Protein AF-0000000077396704 (afdb_homodimer)

Sequence (658 aa):
MELLGDATMSTSHLETDAEVTALSNFRKWSKPWNVDFRISDGLLIPVSGYLIVKREKLASWKNERPEFDGVGHKAYVKKNEKMTEVPANEIIIGYQYGSKTIPFSAEAEKEMKLYSEPKDFSVICFAGAATIQEYFFTGDSTMIFVPRSGDQNSQVKLSAFIHALAESKKVAIVRRVYSDNMPPKVGFLSPVIKPSTEYLQYITLIYSEDVRKITFPSLLEEKKKLTDDQKGAIDDLIDSMDLTSSDGRELYRSVDIPNPYSKVVRQVSRHLLLHPETSVMEPMDEAKKQAMKPLEVSNDLIEKTAPSLKKVAEVFPVRAFKRIKQKKEMELLGDATMSTSHLETDAEVTALSNFRKWSKPWNVDFRISDGLLIPVSGYLIVKREKLASWKNERPEFDGVGHKAYVKKNEKMTEVPANEIIIGYQYGSKTIPFSAEAEKEMKLYSEPKDFSVICFAGAATIQEYFFTGDSTMIFVPRSGDQNSQVKLSAFIHALAESKKVAIVRRVYSDNMPPKVGFLSPVIKPSTEYLQYITLIYSEDVRKITFPSLLEEKKKLTDDQKGAIDDLIDSMDLTSSDGRELYRSVDIPNPYSKVVRQVSRHLLLHPETSVMEPMDEAKKQAMKPLEVSNDLIEKTAPSLKKVAEVFPVRAFKRIKQKKE

Structure (mmCIF, N/CA/C/O backbone):
data_AF-0000000077396704-model_v1
#
loop_
_entity.id
_entity.type
_entity.pdbx_description
1 polymer 'Ku domain-containing protein'
#
loop_
_atom_site.group_PDB
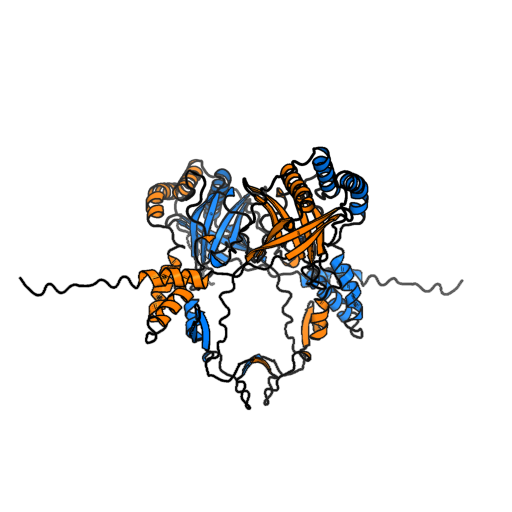_atom_site.id
_atom_site.type_symbol
_atom_site.label_atom_id
_atom_site.label_alt_id
_atom_site.label_comp_id
_atom_site.label_asym_id
_atom_site.label_entity_id
_atom_site.label_seq_id
_atom_site.pdbx_PDB_ins_code
_atom_site.Cartn_x
_atom_site.Cartn_y
_atom_site.Cartn_z
_atom_site.occupancy
_atom_site.B_iso_or_equiv
_atom_site.auth_seq_id
_atom_site.auth_comp_id
_atom_site.auth_asym_id
_atom_site.auth_atom_id
_atom_site.pdbx_PDB_model_num
ATOM 1 N N . MET A 1 1 ? -2.484 -16.547 -70.312 1 22.61 1 MET A N 1
ATOM 2 C CA . MET A 1 1 ? -1.857 -15.312 -69.812 1 22.61 1 MET A CA 1
ATOM 3 C C . MET A 1 1 ? -2.727 -14.617 -68.812 1 22.61 1 MET A C 1
ATOM 5 O O . MET A 1 1 ? -2.416 -13.508 -68.375 1 22.61 1 MET A O 1
ATOM 9 N N . GLU A 1 2 ? -3.973 -14.914 -68.562 1 20.91 2 GLU A N 1
ATOM 10 C CA . GLU A 1 2 ? -5.098 -14.125 -68.062 1 20.91 2 GLU A CA 1
ATOM 11 C C . GLU A 1 2 ? -4.867 -13.695 -66.625 1 20.91 2 GLU A C 1
ATOM 13 O O . GLU A 1 2 ? -3.855 -14.047 -66 1 20.91 2 GLU A O 1
ATOM 18 N N . LEU A 1 3 ? -5.969 -13.867 -65.625 1 21.66 3 LEU A N 1
ATOM 19 C CA . LEU A 1 3 ? -6.641 -13.102 -64.562 1 21.66 3 LEU A CA 1
ATOM 20 C C . LEU A 1 3 ? -5.875 -13.18 -63.25 1 21.66 3 LEU A C 1
ATOM 22 O O . LEU A 1 3 ? -5.953 -14.18 -62.531 1 21.66 3 LEU A O 1
ATOM 26 N N . LEU A 1 4 ? -4.609 -12.922 -63.156 1 23.72 4 LEU A N 1
ATOM 27 C CA . LEU A 1 4 ? -3.826 -12.906 -61.938 1 23.72 4 LEU A CA 1
ATOM 28 C C . LEU A 1 4 ? -4.441 -11.961 -60.906 1 23.72 4 LEU A C 1
ATOM 30 O O . LEU A 1 4 ? -4.387 -10.742 -61.062 1 23.72 4 LEU A O 1
ATOM 34 N N . GLY A 1 5 ? -5.617 -12.227 -60.375 1 23.7 5 GLY A N 1
ATOM 35 C CA . GLY A 1 5 ? -6.395 -11.391 -59.469 1 23.7 5 GLY A CA 1
ATOM 36 C C . GLY A 1 5 ? -5.59 -10.867 -58.312 1 23.7 5 GLY A C 1
ATOM 37 O O . GLY A 1 5 ? -4.805 -11.609 -57.688 1 23.7 5 GLY A O 1
ATOM 38 N N . ASP A 1 6 ? -5.332 -9.484 -58.125 1 25.06 6 ASP A N 1
ATOM 39 C CA . ASP A 1 6 ? -4.582 -8.539 -57.312 1 25.06 6 ASP A CA 1
ATOM 40 C C . ASP A 1 6 ? -4.965 -8.68 -55.844 1 25.06 6 ASP A C 1
ATOM 42 O O . ASP A 1 6 ? -6.109 -8.414 -55.469 1 25.06 6 ASP A O 1
ATOM 46 N N . ALA A 1 7 ? -4.523 -9.609 -55.062 1 25.42 7 ALA A N 1
ATOM 47 C CA . ALA A 1 7 ? -4.68 -9.82 -53.625 1 25.42 7 ALA A CA 1
ATOM 48 C C . ALA A 1 7 ? -4.262 -8.586 -52.812 1 25.42 7 ALA A C 1
ATOM 50 O O . ALA A 1 7 ? -3.068 -8.328 -52.656 1 25.42 7 ALA A O 1
ATOM 51 N N . THR A 1 8 ? -4.93 -7.352 -52.969 1 25.92 8 THR A N 1
ATOM 52 C CA . THR A 1 8 ? -4.754 -6.129 -52.188 1 25.92 8 THR A CA 1
ATOM 53 C C . THR A 1 8 ? -4.828 -6.422 -50.688 1 25.92 8 THR A C 1
ATOM 55 O O . THR A 1 8 ? -5.867 -6.855 -50.188 1 25.92 8 THR A O 1
ATOM 58 N N . MET A 1 9 ? -3.797 -6.781 -50 1 26.12 9 MET A N 1
ATOM 59 C CA . MET A 1 9 ? -3.533 -6.992 -48.562 1 26.12 9 MET A CA 1
ATOM 60 C C . MET A 1 9 ? -3.98 -5.789 -47.75 1 26.12 9 MET A C 1
ATOM 62 O O . MET A 1 9 ? -3.52 -4.668 -47.969 1 26.12 9 MET A O 1
ATOM 66 N N . SER A 1 10 ? -5.273 -5.691 -47.219 1 26.52 10 SER A N 1
ATOM 67 C CA . SER A 1 10 ? -5.914 -4.629 -46.438 1 26.52 10 SER A CA 1
ATOM 68 C C . SER A 1 10 ? -5.074 -4.242 -45.25 1 26.52 10 SER A C 1
ATOM 70 O O . SER A 1 10 ? -4.84 -5.066 -44.344 1 26.52 10 SER A O 1
ATOM 72 N N . THR A 1 11 ? -4.113 -3.32 -45.219 1 28.39 11 THR A N 1
ATOM 73 C CA . THR A 1 11 ? -3.268 -2.504 -44.344 1 28.39 11 THR A CA 1
ATOM 74 C C . THR A 1 11 ? -4.086 -1.871 -43.219 1 28.39 11 THR A C 1
ATOM 76 O O . THR A 1 11 ? -3.549 -1.14 -42.375 1 28.39 11 THR A O 1
ATOM 79 N N . SER A 1 12 ? -5.418 -1.881 -43.25 1 30.41 12 SER A N 1
ATOM 80 C CA . SER A 1 12 ? -6.227 -1.082 -42.344 1 30.41 12 SER A CA 1
ATOM 81 C C . SER A 1 12 ? -6.145 -1.619 -40.906 1 30.41 12 SER A C 1
ATOM 83 O O . SER A 1 12 ? -6.602 -0.968 -39.969 1 30.41 12 SER A O 1
ATOM 85 N N . HIS A 1 13 ? -5.688 -2.77 -40.656 1 32.22 13 HIS A N 1
ATOM 86 C CA . HIS A 1 13 ? -5.863 -3.383 -39.344 1 32.22 13 HIS A CA 1
ATOM 87 C C . HIS A 1 13 ? -4.836 -2.855 -38.344 1 32.22 13 HIS A C 1
ATOM 89 O O . HIS A 1 13 ? -5.043 -2.943 -37.125 1 32.22 13 HIS A O 1
ATOM 95 N N . LEU A 1 14 ? -3.678 -2.395 -38.781 1 32.5 14 LEU A N 1
ATOM 96 C CA . LEU A 1 14 ? -2.602 -2.004 -37.875 1 32.5 14 LEU A CA 1
ATOM 97 C C . LEU A 1 14 ? -2.891 -0.646 -37.25 1 32.5 14 LEU A C 1
ATOM 99 O O . LEU A 1 14 ? -2.508 -0.396 -36.094 1 32.5 14 LEU A O 1
ATOM 103 N N . GLU A 1 15 ? -3.461 0.338 -38 1 35.06 15 GLU A N 1
ATOM 104 C CA . GLU A 1 15 ? -3.715 1.684 -37.5 1 35.06 15 GLU A CA 1
ATOM 105 C C . GLU A 1 15 ? -4.695 1.657 -36.344 1 35.06 15 GLU A C 1
ATOM 107 O O . GLU A 1 15 ? -4.633 2.51 -35.438 1 35.06 15 GLU A O 1
ATOM 112 N N . THR A 1 16 ? -5.594 0.686 -36.281 1 35.25 16 THR A N 1
ATOM 113 C CA . THR A 1 16 ? -6.652 0.65 -35.281 1 35.25 16 THR A CA 1
ATOM 114 C C . THR A 1 16 ? -6.086 0.27 -33.906 1 35.25 16 THR A C 1
ATOM 116 O O . THR A 1 16 ? -6.598 0.705 -32.875 1 35.25 16 THR A O 1
ATOM 119 N N . ASP A 1 17 ? -5 -0.39 -33.844 1 34.19 17 ASP A N 1
ATOM 120 C CA . ASP A 1 17 ? -4.477 -0.812 -32.562 1 34.19 17 ASP A CA 1
ATOM 121 C C . ASP A 1 17 ? -3.846 0.361 -31.812 1 34.19 17 ASP A C 1
ATOM 123 O O . ASP A 1 17 ? -4 0.486 -30.594 1 34.19 17 ASP A O 1
ATOM 127 N N . ALA A 1 18 ? -3.041 1.235 -32.438 1 35.19 18 ALA A N 1
ATOM 128 C CA . ALA A 1 18 ? -2.432 2.408 -31.828 1 35.19 18 ALA A CA 1
ATOM 129 C C . ALA A 1 18 ? -3.494 3.393 -31.344 1 35.19 18 ALA A C 1
ATOM 131 O O . ALA A 1 18 ? -3.371 3.977 -30.266 1 35.19 18 ALA A O 1
ATOM 132 N N . GLU A 1 19 ? -4.402 3.758 -32.188 1 35.31 19 GLU A N 1
ATOM 133 C CA . GLU A 1 19 ? -5.48 4.66 -31.797 1 35.31 19 GLU A CA 1
ATOM 134 C C . GLU A 1 19 ? -6.266 4.098 -30.609 1 35.31 19 GLU A C 1
ATOM 136 O O . GLU A 1 19 ? -6.645 4.84 -29.703 1 35.31 19 GLU A O 1
ATOM 141 N N . VAL A 1 20 ? -6.527 2.82 -30.641 1 34.78 20 VAL A N 1
ATOM 142 C CA . VAL A 1 20 ? -7.277 2.203 -29.547 1 34.78 20 VAL A CA 1
ATOM 143 C C . VAL A 1 20 ? -6.43 2.191 -28.281 1 34.78 20 VAL A C 1
ATOM 145 O O . VAL A 1 20 ? -6.93 2.467 -27.188 1 34.78 20 VAL A O 1
ATOM 148 N N . THR A 1 21 ? -5.16 1.923 -28.359 1 37.75 21 THR A N 1
ATOM 149 C CA . THR A 1 21 ? -4.27 1.993 -27.219 1 37.75 21 THR A CA 1
ATOM 150 C C . THR A 1 21 ? -4.145 3.43 -26.703 1 37.75 21 THR A C 1
ATOM 152 O O . THR A 1 21 ? -4.145 3.672 -25.5 1 37.75 21 THR A O 1
ATOM 155 N N . ALA A 1 22 ? -4 4.402 -27.578 1 37.16 22 ALA A N 1
ATOM 156 C CA . ALA A 1 22 ? -3.957 5.82 -27.25 1 37.16 22 ALA A CA 1
ATOM 157 C C . ALA A 1 22 ? -5.258 6.27 -26.594 1 37.16 22 ALA A C 1
ATOM 159 O O . ALA A 1 22 ? -5.242 7.105 -25.688 1 37.16 22 ALA A O 1
ATOM 160 N N . LEU A 1 23 ? -6.395 5.891 -27.109 1 36.16 23 LEU A N 1
ATOM 161 C CA . LEU A 1 23 ? -7.688 6.301 -26.578 1 36.16 23 LEU A CA 1
ATOM 162 C C . LEU A 1 23 ? -7.879 5.801 -25.156 1 36.16 23 LEU A C 1
ATOM 164 O O . LEU A 1 23 ? -8.531 6.461 -24.344 1 36.16 23 LEU A O 1
ATOM 168 N N . SER A 1 24 ? -7.512 4.648 -24.844 1 37.66 24 SER A N 1
ATOM 169 C CA . SER A 1 24 ? -7.84 4.086 -23.531 1 37.66 24 SER A CA 1
ATOM 170 C C . SER A 1 24 ? -7.004 4.727 -22.438 1 37.66 24 SER A C 1
ATOM 172 O O . SER A 1 24 ? -7.469 4.871 -21.297 1 37.66 24 SER A O 1
ATOM 174 N N . ASN A 1 25 ? -5.699 5.016 -22.672 1 39.69 25 ASN A N 1
ATOM 175 C CA . ASN A 1 25 ? -4.793 5.379 -21.594 1 39.69 25 ASN A CA 1
ATOM 176 C C . ASN A 1 25 ? -4.746 6.891 -21.391 1 39.69 25 ASN A C 1
ATOM 178 O O . ASN A 1 25 ? -3.768 7.418 -20.844 1 39.69 25 ASN A O 1
ATOM 182 N N . PHE A 1 26 ? -5.387 7.625 -22.266 1 36.28 26 PHE A N 1
ATOM 183 C CA . PHE A 1 26 ? -5.215 9.039 -21.984 1 36.28 26 PHE A CA 1
ATOM 184 C C . PHE A 1 26 ? -5.715 9.375 -20.578 1 36.28 26 PHE A C 1
ATOM 186 O O . PHE A 1 26 ? -6.902 9.656 -20.391 1 36.28 26 PHE A O 1
ATOM 193 N N . ARG A 1 27 ? -5.262 8.828 -19.688 1 43.84 27 ARG A N 1
ATOM 194 C CA . ARG A 1 27 ? -5.73 9.242 -18.375 1 43.84 27 ARG A CA 1
ATOM 195 C C . ARG A 1 27 ? -5.375 10.695 -18.094 1 43.84 27 ARG A C 1
ATOM 197 O O . ARG A 1 27 ? -4.27 11.141 -18.406 1 43.84 27 ARG A O 1
ATOM 204 N N . LYS A 1 28 ? -6.383 11.633 -17.891 1 45.06 28 LYS A N 1
ATOM 205 C CA . LYS A 1 28 ? -6.484 13.008 -17.422 1 45.06 28 LYS A CA 1
ATOM 206 C C . LYS A 1 28 ? -5.441 13.297 -16.344 1 45.06 28 LYS A C 1
ATOM 208 O O . LYS A 1 28 ? -5.238 12.492 -15.438 1 45.06 28 LYS A O 1
ATOM 213 N N . TRP A 1 29 ? -4.543 14.117 -16.797 1 48.97 29 TRP A N 1
ATOM 214 C CA . TRP A 1 29 ? -3.609 14.656 -15.812 1 48.97 29 TRP A CA 1
ATOM 215 C C . TRP A 1 29 ? -4.332 15.023 -14.523 1 48.97 29 TRP A C 1
ATOM 217 O O . TRP A 1 29 ? -5.336 15.734 -14.547 1 48.97 29 TRP A O 1
ATOM 227 N N . SER A 1 30 ? -4.168 14.234 -13.523 1 62.12 30 SER A N 1
ATOM 228 C CA . SER A 1 30 ? -4.773 14.555 -12.234 1 62.12 30 SER A CA 1
ATOM 229 C C . SER A 1 30 ? -4.438 15.977 -11.805 1 62.12 30 SER A C 1
ATOM 231 O O . SER A 1 30 ? -3.338 16.469 -12.07 1 62.12 30 SER A O 1
ATOM 233 N N . LYS A 1 31 ? -5.398 16.766 -11.547 1 79 31 LYS A N 1
ATOM 234 C CA . LYS A 1 31 ? -5.254 18.078 -10.93 1 79 31 LYS A CA 1
ATOM 235 C C . LYS A 1 31 ? -4.352 18.016 -9.703 1 79 31 LYS A C 1
ATOM 237 O O . LYS A 1 31 ? -4.477 17.094 -8.883 1 79 31 LYS A O 1
ATOM 242 N N . PRO A 1 32 ? -3.342 18.844 -9.789 1 88.81 32 PRO A N 1
ATOM 243 C CA . PRO A 1 32 ? -2.445 18.844 -8.633 1 88.81 32 PRO A CA 1
ATOM 244 C C . PRO A 1 32 ? -3.15 19.234 -7.336 1 88.81 32 PRO A C 1
ATOM 246 O O . PRO A 1 32 ? -4.105 20.016 -7.363 1 88.81 32 PRO A O 1
ATOM 249 N N . TRP A 1 33 ? -2.781 18.656 -6.277 1 93.75 33 TRP A N 1
ATOM 250 C CA . TRP A 1 33 ? -3.168 19.125 -4.945 1 93.75 33 TRP A CA 1
ATOM 251 C C . TRP A 1 33 ? -2.244 20.234 -4.465 1 93.75 33 TRP A C 1
ATOM 253 O O . TRP A 1 33 ? -1.109 19.969 -4.055 1 93.75 33 TRP A O 1
ATOM 263 N N . ASN A 1 34 ? -2.719 21.391 -4.531 1 94.44 34 ASN A N 1
ATOM 264 C CA . ASN A 1 34 ? -1.934 22.547 -4.098 1 94.44 34 ASN A CA 1
ATOM 265 C C . ASN A 1 34 ? -2.125 22.812 -2.607 1 94.44 34 ASN A C 1
ATOM 267 O O . ASN A 1 34 ? -3.256 22.969 -2.139 1 94.44 34 ASN A O 1
ATOM 271 N N . VAL A 1 35 ? -0.983 22.938 -1.889 1 96.56 35 VAL A N 1
ATOM 272 C CA . VAL A 1 35 ? -1.067 23.125 -0.444 1 96.56 35 VAL A CA 1
ATOM 273 C C . VAL A 1 35 ? 0.217 23.766 0.07 1 96.56 35 VAL A C 1
ATOM 275 O O . VAL A 1 35 ? 1.266 23.672 -0.574 1 96.56 35 VAL A O 1
ATOM 278 N N . ASP A 1 36 ? 0.072 24.406 1.151 1 95.56 36 ASP A N 1
ATOM 279 C CA . ASP A 1 36 ? 1.254 24.906 1.842 1 95.56 36 ASP A CA 1
ATOM 280 C C . ASP A 1 36 ? 1.833 23.859 2.783 1 95.56 36 ASP A C 1
ATOM 282 O O . ASP A 1 36 ? 1.195 23.484 3.77 1 95.56 36 ASP A O 1
ATOM 286 N N . PHE A 1 37 ? 2.971 23.438 2.375 1 97.12 37 PHE A N 1
ATOM 287 C CA . PHE A 1 37 ? 3.682 22.469 3.201 1 97.12 37 PHE A CA 1
ATOM 288 C C . PHE A 1 37 ? 4.332 23.156 4.398 1 97.12 37 PHE A C 1
ATOM 290 O O . PHE A 1 37 ? 5.262 23.953 4.238 1 97.12 37 PHE A O 1
ATOM 297 N N . ARG A 1 38 ? 3.818 22.781 5.602 1 94.81 38 ARG A N 1
ATOM 298 C CA . ARG A 1 38 ? 4.289 23.422 6.824 1 94.81 38 ARG A CA 1
ATOM 299 C C . ARG A 1 38 ? 5.312 22.547 7.539 1 94.81 38 ARG A C 1
ATOM 301 O O . ARG A 1 38 ? 4.961 21.531 8.133 1 94.81 38 ARG A O 1
ATOM 308 N N . ILE A 1 39 ? 6.473 22.906 7.504 1 91.25 39 ILE A N 1
ATOM 309 C CA . ILE A 1 39 ? 7.516 22.188 8.227 1 91.25 39 ILE A CA 1
ATOM 310 C C . ILE A 1 39 ? 7.52 22.625 9.695 1 91.25 39 ILE A C 1
ATOM 312 O O . ILE A 1 39 ? 7.691 21.797 10.586 1 91.25 39 ILE A O 1
ATOM 316 N N . SER A 1 40 ? 7.305 23.891 9.867 1 84.25 40 SER A N 1
ATOM 317 C CA . SER A 1 40 ? 7.121 24.531 11.164 1 84.25 40 SER A CA 1
ATOM 318 C C . SER A 1 40 ? 6.316 25.828 11.039 1 84.25 40 SER A C 1
ATOM 320 O O . SER A 1 40 ? 5.996 26.25 9.93 1 84.25 40 SER A O 1
ATOM 322 N N . ASP A 1 41 ? 5.91 26.344 12.172 1 78.75 41 ASP A N 1
ATOM 323 C CA . ASP A 1 41 ? 5.125 27.578 12.156 1 78.75 41 ASP A CA 1
ATOM 324 C C . ASP 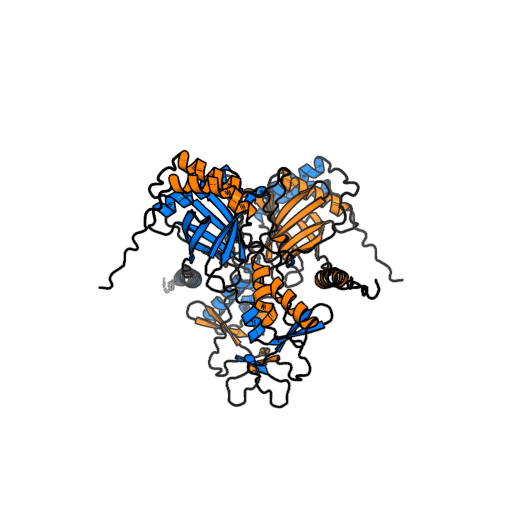A 1 41 ? 5.863 28.688 11.422 1 78.75 41 ASP A C 1
ATOM 326 O O . ASP A 1 41 ? 5.238 29.562 10.828 1 78.75 41 ASP A O 1
ATOM 330 N N . GLY A 1 42 ? 7.148 28.578 11.195 1 75.56 42 GLY A N 1
ATOM 331 C CA . GLY A 1 42 ? 7.902 29.641 10.539 1 75.56 42 GLY A CA 1
ATOM 332 C C . GLY A 1 42 ? 8.375 29.266 9.148 1 75.56 42 GLY A C 1
ATOM 333 O O . GLY A 1 42 ? 9 30.078 8.461 1 75.56 42 GLY A O 1
ATOM 334 N N . LEU A 1 43 ? 8.008 28.172 8.711 1 86.25 43 LEU A N 1
ATOM 335 C CA . LEU A 1 43 ? 8.523 27.703 7.422 1 86.25 43 LEU A CA 1
ATOM 336 C C . LEU A 1 43 ? 7.43 27 6.621 1 86.25 43 LEU A C 1
ATOM 338 O O . LEU A 1 43 ? 7.191 25.812 6.809 1 86.25 43 LEU A O 1
ATOM 342 N N . LEU A 1 44 ? 6.859 27.828 5.734 1 91.56 44 LEU A N 1
ATOM 343 C CA . LEU A 1 44 ? 5.828 27.328 4.828 1 91.56 44 LEU A CA 1
ATOM 344 C C . LEU A 1 44 ? 6.344 27.281 3.393 1 91.56 44 LEU A C 1
ATOM 346 O O . LEU A 1 44 ? 6.965 28.234 2.918 1 91.56 44 LEU A O 1
ATOM 350 N N . ILE A 1 45 ? 6.117 26.188 2.768 1 93.88 45 ILE A N 1
ATOM 351 C CA . ILE A 1 45 ? 6.547 26.016 1.384 1 93.88 45 ILE A CA 1
ATOM 352 C C . ILE A 1 45 ? 5.352 25.641 0.513 1 93.88 45 ILE A C 1
ATOM 354 O O . ILE A 1 45 ? 4.84 24.516 0.604 1 93.88 45 ILE A O 1
ATOM 358 N N . PRO A 1 46 ? 4.926 26.547 -0.307 1 94.94 46 PRO A N 1
ATOM 359 C CA . PRO A 1 46 ? 3.867 26.156 -1.242 1 94.94 46 PRO A CA 1
ATOM 360 C C . PRO A 1 46 ? 4.293 25.016 -2.172 1 94.94 46 PRO A C 1
ATOM 362 O O . PRO A 1 46 ? 5.328 25.109 -2.836 1 94.94 46 PRO A O 1
ATOM 365 N N . VAL A 1 47 ? 3.506 23.953 -2.209 1 95.38 47 VAL A N 1
ATOM 366 C CA . VAL A 1 47 ? 3.867 22.797 -3.02 1 95.38 47 VAL A CA 1
ATOM 367 C C . VAL A 1 47 ? 2.646 22.312 -3.801 1 95.38 47 VAL A C 1
ATOM 369 O O . VAL A 1 47 ? 1.513 22.672 -3.482 1 95.38 47 VAL A O 1
ATOM 372 N N . SER A 1 48 ? 2.947 21.578 -4.844 1 93.31 48 SER A N 1
ATOM 373 C CA . SER A 1 48 ? 1.949 20.859 -5.633 1 93.31 48 SER A CA 1
ATOM 374 C C . SER A 1 48 ? 2.152 19.344 -5.547 1 93.31 48 SER A C 1
ATOM 376 O O . SER A 1 48 ? 3.248 18.844 -5.812 1 93.31 48 SER A O 1
ATOM 378 N N . GLY A 1 49 ? 1.079 18.672 -5.145 1 93.5 49 GLY A N 1
ATOM 379 C CA . GLY A 1 49 ? 1.106 17.219 -5.062 1 93.5 49 GLY A CA 1
ATOM 380 C C . GLY A 1 49 ? 0.462 16.531 -6.254 1 93.5 49 GLY A C 1
ATOM 381 O O . GLY A 1 49 ? -0.589 16.969 -6.73 1 93.5 49 GLY A O 1
ATOM 382 N N . TYR A 1 50 ? 1.149 15.5 -6.727 1 89.62 50 TYR A N 1
ATOM 383 C CA . TYR A 1 50 ? 0.641 14.719 -7.848 1 89.62 50 TYR A CA 1
ATOM 384 C C . TYR A 1 50 ? 0.58 13.234 -7.504 1 89.62 50 TYR A C 1
ATOM 386 O O . TYR A 1 50 ? 1.492 12.703 -6.867 1 89.62 50 TYR A O 1
ATOM 394 N N . LEU A 1 51 ? -0.48 12.664 -7.898 1 86.88 51 LEU A N 1
ATOM 395 C CA . LEU A 1 51 ? -0.558 11.211 -7.809 1 86.88 51 LEU A CA 1
ATOM 396 C C . LEU A 1 51 ? 0.245 10.555 -8.93 1 86.88 51 LEU A C 1
ATOM 398 O O . LEU A 1 51 ? 0.056 10.875 -10.102 1 86.88 51 LEU A O 1
ATOM 402 N N . ILE A 1 52 ? 1.139 9.664 -8.523 1 83.81 52 ILE A N 1
ATOM 403 C CA . ILE A 1 52 ? 1.929 9 -9.562 1 83.81 52 ILE A CA 1
ATOM 404 C C . ILE A 1 52 ? 1.559 7.523 -9.625 1 83.81 52 ILE A C 1
ATOM 406 O O . ILE A 1 52 ? 1.829 6.852 -10.625 1 83.81 52 ILE A O 1
ATOM 410 N N . VAL A 1 53 ? 1.06 7.004 -8.562 1 84.62 53 VAL A N 1
ATOM 411 C CA . VAL A 1 53 ? 0.557 5.637 -8.516 1 84.62 53 VAL A CA 1
ATOM 412 C C . VAL A 1 53 ? -0.817 5.613 -7.852 1 84.62 53 VAL A C 1
ATOM 414 O O . VAL A 1 53 ? -1.021 6.246 -6.816 1 84.62 53 VAL A O 1
ATOM 417 N N . LYS A 1 54 ? -1.706 4.996 -8.438 1 82.25 54 LYS A N 1
ATOM 418 C CA . LYS A 1 54 ? -3.031 4.73 -7.883 1 82.25 54 LYS A CA 1
ATOM 419 C C . LYS A 1 54 ? -3.609 3.432 -8.438 1 82.25 54 LYS A C 1
ATOM 421 O O . LYS A 1 54 ? -3.715 3.268 -9.656 1 82.25 54 LYS A O 1
ATOM 426 N N . ARG A 1 55 ? -3.869 2.605 -7.539 1 79.06 55 ARG A N 1
ATOM 427 C CA . ARG A 1 55 ? -4.441 1.342 -7.996 1 79.06 55 ARG A CA 1
ATOM 428 C C . ARG A 1 55 ? -5.715 1.574 -8.797 1 79.06 55 ARG A C 1
ATOM 430 O O . ARG A 1 55 ? -6.613 2.291 -8.344 1 79.06 55 ARG A O 1
ATOM 437 N N . GLU A 1 56 ? -5.648 1.115 -9.961 1 75.62 56 GLU A N 1
ATOM 438 C CA . GLU A 1 56 ? -6.793 1.289 -10.852 1 75.62 56 GLU A CA 1
ATOM 439 C C . GLU A 1 56 ? -7.887 0.267 -10.547 1 75.62 56 GLU A C 1
ATOM 441 O O . GLU A 1 56 ? -7.602 -0.919 -10.367 1 75.62 56 GLU A O 1
ATOM 446 N N . LYS A 1 57 ? -8.961 0.924 -10.188 1 64.25 57 LYS A N 1
ATOM 447 C CA . LYS A 1 57 ? -10.125 0.042 -10.055 1 64.25 57 LYS A CA 1
ATOM 448 C C . LYS A 1 57 ? -10.695 -0.314 -11.43 1 64.25 57 LYS A C 1
ATOM 450 O O . LYS A 1 57 ? -10.633 0.49 -12.359 1 64.25 57 LYS A O 1
ATOM 455 N N . LEU A 1 58 ? -10.547 -1.52 -11.805 1 58.41 58 LEU A N 1
ATOM 456 C CA . LEU A 1 58 ? -11.117 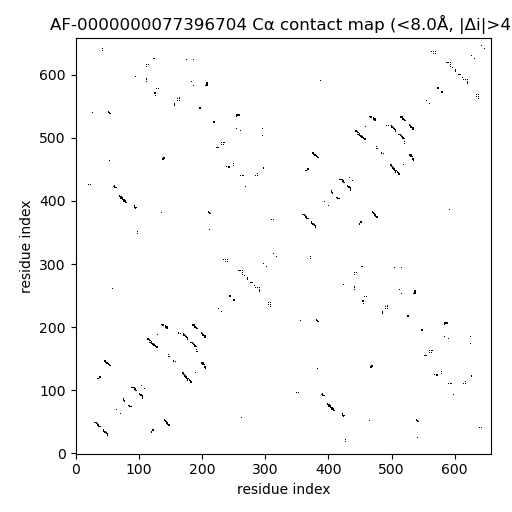-1.869 -13.102 1 58.41 58 LEU A CA 1
ATOM 457 C C . LEU A 1 58 ? -12.367 -1.051 -13.383 1 58.41 58 LEU A C 1
ATOM 459 O O . LEU A 1 58 ? -13.125 -0.733 -12.461 1 58.41 58 LEU A O 1
ATOM 463 N N . ALA A 1 59 ? -12.281 -0.16 -14.398 1 51.41 59 ALA A N 1
ATOM 464 C CA . ALA A 1 59 ? -13.367 0.717 -14.836 1 51.41 59 ALA A CA 1
ATOM 465 C C . ALA A 1 59 ? -14.727 0.166 -14.414 1 51.41 59 ALA A C 1
ATOM 467 O O . ALA A 1 59 ? -14.969 -1.04 -14.5 1 51.41 59 ALA A O 1
ATOM 468 N N . SER A 1 60 ? -15.148 0.913 -13.453 1 50.19 60 SER A N 1
ATOM 469 C CA . SER A 1 60 ? -16.531 0.652 -13.055 1 50.19 60 SER A CA 1
ATOM 470 C C . SER A 1 60 ? -17.391 0.284 -14.25 1 50.19 60 SER A C 1
ATOM 472 O O . SER A 1 60 ? -17.266 0.882 -15.32 1 50.19 60 SER A O 1
ATOM 474 N N . TRP A 1 61 ? -17.609 -0.939 -14.383 1 50.38 61 TRP A N 1
ATOM 475 C CA . TRP A 1 61 ? -18.75 -1.364 -15.18 1 50.38 61 TRP A CA 1
ATOM 476 C C . TRP A 1 61 ? -19.891 -0.352 -15.086 1 50.38 61 TRP A C 1
ATOM 478 O O . TRP A 1 61 ? -20.375 -0.047 -13.992 1 50.38 61 TRP A O 1
ATOM 488 N N . LYS A 1 62 ? -19.438 0.838 -15.719 1 45.84 62 LYS A N 1
ATOM 489 C CA . LYS A 1 62 ? -20.625 1.691 -15.68 1 45.84 62 LYS A CA 1
ATOM 490 C C . LYS A 1 62 ? -21.875 0.916 -16.078 1 45.84 62 LYS A C 1
ATOM 492 O O . LYS A 1 62 ? -21.844 0.132 -17.031 1 45.84 62 LYS A O 1
ATOM 497 N N . ASN A 1 63 ? -22.656 0.754 -15.203 1 44.41 63 ASN A N 1
ATOM 498 C CA . ASN A 1 63 ? -23.984 0.276 -15.547 1 44.41 63 ASN A CA 1
ATOM 499 C C . ASN A 1 63 ? -24.531 0.976 -16.797 1 44.41 63 ASN A C 1
ATOM 501 O O . ASN A 1 63 ? -24.922 2.143 -16.734 1 44.41 63 ASN A O 1
ATOM 505 N N . GLU A 1 64 ? -23.672 1.073 -17.781 1 41.69 64 GLU A N 1
ATOM 506 C CA . GLU A 1 64 ? -24.453 1.578 -18.922 1 41.69 64 GLU A CA 1
ATOM 507 C C . GLU A 1 64 ? -25.672 0.702 -19.188 1 41.69 64 GLU A C 1
ATOM 509 O O . GLU A 1 64 ? -25.547 -0.51 -19.359 1 41.69 64 GLU A O 1
ATOM 514 N N . ARG A 1 65 ? -26.719 1.064 -18.516 1 37.53 65 ARG A N 1
ATOM 515 C CA . ARG A 1 65 ? -28.078 0.58 -18.781 1 37.53 65 ARG A CA 1
ATOM 516 C C . ARG A 1 65 ? -28.406 0.683 -20.266 1 37.53 65 ARG A C 1
ATOM 518 O O . ARG A 1 65 ? -28.562 1.784 -20.797 1 37.53 65 ARG A O 1
ATOM 525 N N . PRO A 1 66 ? -27.828 -0.01 -21.109 1 39.41 66 PRO A N 1
ATOM 526 C CA . PRO A 1 66 ? -28.656 0.216 -22.297 1 39.41 66 PRO A CA 1
ATOM 527 C C . PRO A 1 66 ? -30.094 0.636 -21.953 1 39.41 66 PRO A C 1
ATOM 529 O O . PRO A 1 66 ? -30.5 0.552 -20.797 1 39.41 66 PRO A O 1
ATOM 532 N N . GLU A 1 67 ? -31.094 0.436 -22.938 1 37 67 GLU A N 1
ATOM 533 C CA . GLU A 1 67 ? -32.531 0.667 -22.922 1 37 67 GLU A CA 1
ATOM 534 C C . GLU A 1 67 ? -33.188 0.069 -21.672 1 37 67 GLU A C 1
ATOM 536 O O . GLU A 1 67 ? -34.406 -0.062 -21.594 1 37 67 GLU A O 1
ATOM 541 N N . PHE A 1 68 ? -32.562 -0.816 -21 1 36.72 68 PHE A N 1
ATOM 542 C CA . PHE A 1 68 ? -33.406 -1.139 -19.875 1 36.72 68 PHE A CA 1
ATOM 543 C C . PHE A 1 68 ? -33.625 0.076 -18.969 1 36.72 68 PHE A C 1
ATOM 545 O O . PHE A 1 68 ? -32.656 0.724 -18.578 1 36.72 68 PHE A O 1
ATOM 552 N N . ASP A 1 69 ? -34.5 0.817 -19.031 1 40.47 69 ASP A N 1
ATOM 553 C CA . ASP A 1 69 ? -35.125 1.88 -18.25 1 40.47 69 ASP A CA 1
ATOM 554 C C . ASP A 1 69 ? -34.75 1.761 -16.766 1 40.47 69 ASP A C 1
ATOM 556 O O . ASP A 1 69 ? -35.031 2.666 -15.977 1 40.47 69 ASP A O 1
ATOM 560 N N . GLY A 1 70 ? -34.656 0.588 -16.062 1 41.72 70 GLY A N 1
ATOM 561 C CA . GLY A 1 70 ? -34.656 0.588 -14.609 1 41.72 70 GLY A CA 1
ATOM 562 C C . GLY A 1 70 ? -33.25 0.794 -14.023 1 41.72 70 GLY A C 1
ATOM 563 O O . GLY A 1 70 ? -32.344 -0.01 -14.25 1 41.72 70 GLY A O 1
ATOM 564 N N . VAL A 1 71 ? -32.781 1.854 -14.055 1 43.72 71 VAL A N 1
ATOM 565 C CA . VAL A 1 71 ? -31.688 2.295 -13.219 1 43.72 71 VAL A CA 1
ATOM 566 C C . VAL A 1 71 ? -31.75 1.595 -11.859 1 43.72 71 VAL A C 1
ATOM 568 O O . VAL A 1 71 ? -32.719 1.733 -11.133 1 43.72 71 VAL A O 1
ATOM 571 N N . GLY A 1 72 ? -31.359 0.42 -11.852 1 48.5 72 GLY A N 1
ATOM 572 C CA . GLY A 1 72 ? -31.312 -0.149 -10.516 1 48.5 72 GLY A CA 1
ATOM 573 C C . GLY A 1 72 ? -30.531 0.705 -9.531 1 48.5 72 GLY A C 1
ATOM 574 O O . GLY A 1 72 ? -29.547 1.337 -9.898 1 48.5 72 GLY A O 1
ATOM 575 N N . HIS A 1 73 ? -31.266 1.404 -8.781 1 54.25 73 HIS A N 1
ATOM 576 C CA . HIS A 1 73 ? -30.578 2.055 -7.676 1 54.25 73 HIS A CA 1
ATOM 577 C C . HIS A 1 73 ? -30.469 1.126 -6.469 1 54.25 73 HIS A C 1
ATOM 579 O O . HIS A 1 73 ? -31.328 0.259 -6.273 1 54.25 73 HIS A O 1
ATOM 585 N N . LYS A 1 74 ? -29.297 1.18 -5.953 1 54.91 74 LYS A N 1
ATOM 586 C CA . LYS A 1 74 ? -29.125 0.5 -4.676 1 54.91 74 LYS A CA 1
ATOM 587 C C . LYS A 1 74 ? -30.062 1.069 -3.611 1 54.91 74 LYS A C 1
ATOM 589 O O . LYS A 1 74 ? -30.172 2.289 -3.467 1 54.91 74 LYS A O 1
ATOM 594 N N . ALA A 1 75 ? -31.141 0.281 -3.316 1 58.75 75 ALA A N 1
ATOM 595 C CA . ALA A 1 75 ? -32.031 0.748 -2.256 1 58.75 75 ALA A CA 1
ATOM 596 C C . ALA A 1 75 ? -32.031 -0.22 -1.076 1 58.75 75 ALA A C 1
ATOM 598 O O . ALA A 1 75 ? -31.75 -1.412 -1.242 1 58.75 75 ALA A O 1
ATOM 599 N N . TYR A 1 76 ? -31.922 0.362 0.091 1 61.47 76 TYR A N 1
ATOM 600 C CA . TYR A 1 76 ? -32.188 -0.438 1.28 1 61.47 76 TYR A CA 1
ATOM 601 C C . TYR A 1 76 ? -33.688 -0.645 1.465 1 61.47 76 TYR A C 1
ATOM 603 O O . TYR A 1 76 ? -34.469 0.312 1.418 1 61.47 76 TYR A O 1
ATOM 611 N N . VAL A 1 77 ? -34.156 -1.896 1.31 1 62.5 77 VAL A N 1
ATOM 612 C CA . VAL A 1 77 ? -35.594 -2.176 1.364 1 62.5 77 VAL A CA 1
ATOM 613 C C . VAL A 1 77 ? -35.906 -3.035 2.586 1 62.5 77 VAL A C 1
ATOM 615 O O . VAL A 1 77 ? -35.094 -3.861 2.998 1 62.5 77 VAL A O 1
ATOM 618 N N . LYS A 1 78 ? -36.938 -2.613 3.311 1 60.22 78 LYS A N 1
ATOM 619 C CA . LYS A 1 78 ? -37.438 -3.432 4.41 1 60.22 78 LYS A CA 1
ATOM 620 C C . LYS A 1 78 ? -37.938 -4.781 3.906 1 60.22 78 LYS A C 1
ATOM 622 O O . LYS A 1 78 ? -38.5 -4.871 2.814 1 60.22 78 LYS A O 1
ATOM 627 N N . LYS A 1 79 ? -37.406 -5.723 4.547 1 55.5 79 LYS A N 1
ATOM 628 C CA . LYS A 1 79 ? -37.875 -7.059 4.207 1 55.5 79 LYS A CA 1
ATOM 629 C C . LYS A 1 79 ? -39.375 -7.203 4.516 1 55.5 79 LYS A C 1
ATOM 631 O O . LYS A 1 79 ? -39.75 -7.895 5.469 1 55.5 79 LYS A O 1
ATOM 636 N N . ASN A 1 80 ? -40.125 -6.219 4.254 1 57.09 80 ASN A N 1
ATOM 637 C CA . ASN A 1 80 ? -41.562 -6.383 4.383 1 57.09 80 ASN A CA 1
ATOM 638 C C . ASN A 1 80 ? -42.219 -6.566 3.021 1 57.09 80 ASN A C 1
ATOM 640 O O . ASN A 1 80 ? -41.562 -6.434 1.984 1 57.09 80 ASN A O 1
ATOM 644 N N . GLU A 1 81 ? -43.438 -7.031 3.111 1 57.09 81 GLU A N 1
ATOM 645 C CA . GLU A 1 81 ? -44.25 -7.367 1.941 1 57.09 81 GLU A CA 1
ATOM 646 C C . GLU A 1 81 ? -44.219 -6.246 0.905 1 57.09 81 GLU A C 1
ATOM 648 O O . GLU A 1 81 ? -44.219 -6.508 -0.3 1 57.09 81 GLU A O 1
ATOM 653 N N . LYS A 1 82 ? -44.094 -5.004 1.422 1 58.19 82 LYS A N 1
ATOM 654 C CA . LYS A 1 82 ? -44.188 -3.893 0.481 1 58.19 82 LYS A CA 1
ATOM 655 C C . LYS A 1 82 ? -42.812 -3.404 0.052 1 58.19 82 LYS A C 1
ATOM 657 O O . LYS A 1 82 ? -42.688 -2.535 -0.814 1 58.19 82 LYS A O 1
ATOM 662 N N . MET A 1 83 ? -41.812 -4.047 0.447 1 58.75 83 MET A N 1
ATOM 663 C CA . MET A 1 83 ? -40.406 -3.707 0.122 1 58.75 83 MET A CA 1
ATOM 664 C C . MET A 1 83 ? -40.219 -2.197 0.142 1 58.75 83 MET A C 1
ATOM 666 O O . MET A 1 83 ? -39.688 -1.627 -0.815 1 58.75 83 MET A O 1
ATOM 670 N N . THR A 1 84 ? -40.688 -1.531 1.194 1 62.19 84 THR A N 1
ATOM 671 C CA . THR A 1 84 ? -40.625 -0.077 1.277 1 62.19 84 THR A CA 1
ATOM 672 C C . THR A 1 84 ? -39.156 0.377 1.441 1 62.19 84 THR A C 1
ATOM 674 O O . THR A 1 84 ? -38.406 -0.193 2.236 1 62.19 84 THR A O 1
ATOM 677 N N . GLU A 1 85 ? -38.75 1.201 0.552 1 66.75 85 GLU A N 1
ATOM 678 C CA . GLU A 1 85 ? -37.406 1.783 0.607 1 66.75 85 GLU A CA 1
ATOM 679 C C . GLU A 1 85 ? -37.219 2.576 1.895 1 66.75 85 GLU A C 1
ATOM 681 O O . GLU A 1 85 ? -38.125 3.285 2.342 1 66.75 85 GLU A O 1
ATOM 686 N N . VAL A 1 86 ? -36.312 2.199 2.623 1 67.81 86 VAL A N 1
ATOM 687 C CA . VAL A 1 86 ? -35.906 2.957 3.809 1 67.81 86 VAL A CA 1
ATOM 688 C C . VAL A 1 86 ? -34.938 4.066 3.424 1 67.81 86 VAL A C 1
ATOM 690 O O . VAL A 1 86 ? -33.938 3.805 2.771 1 67.81 86 VAL A O 1
ATOM 693 N N . PRO A 1 87 ? -35.406 5.328 3.666 1 67.75 87 PRO A N 1
ATOM 694 C CA . PRO A 1 87 ? -34.469 6.422 3.387 1 67.75 87 PRO A CA 1
ATOM 695 C C . PRO A 1 87 ? -33.125 6.238 4.086 1 67.75 87 PRO A C 1
ATOM 697 O O . PRO A 1 87 ? -33.062 5.695 5.191 1 67.75 87 PRO A O 1
ATOM 700 N N . ALA A 1 88 ? -32.156 6.57 3.434 1 64.25 88 ALA A N 1
ATOM 701 C CA . ALA A 1 88 ? -30.766 6.41 3.885 1 64.25 88 ALA A CA 1
ATOM 702 C C . ALA A 1 88 ? -30.578 6.98 5.289 1 64.25 88 ALA A C 1
ATOM 704 O O . ALA A 1 88 ? -29.844 6.418 6.098 1 64.25 88 ALA A O 1
ATOM 705 N N . ASN A 1 89 ? -31.328 8.07 5.543 1 65.5 89 ASN A N 1
ATOM 706 C CA . ASN A 1 89 ? -31.156 8.75 6.824 1 65.5 89 ASN A CA 1
ATOM 707 C C . ASN A 1 89 ? -31.812 7.973 7.965 1 65.5 89 ASN A C 1
ATOM 709 O O . ASN A 1 89 ? -31.531 8.234 9.141 1 65.5 89 ASN A O 1
ATOM 713 N N . GLU A 1 90 ? -32.531 6.973 7.633 1 68.5 90 GLU A N 1
ATOM 714 C CA . GLU A 1 90 ? -33.188 6.184 8.672 1 68.5 90 GLU A CA 1
ATOM 715 C C . GLU A 1 90 ? -32.438 4.879 8.93 1 68.5 90 GLU A C 1
ATOM 717 O O . GLU A 1 90 ? -32.812 4.102 9.805 1 68.5 90 GLU A O 1
ATOM 722 N N . ILE A 1 91 ? -31.453 4.84 8.219 1 69.12 91 ILE A N 1
ATOM 723 C CA . ILE A 1 91 ? -30.641 3.639 8.391 1 69.12 91 ILE A CA 1
ATOM 724 C C . ILE A 1 91 ? -29.828 3.74 9.68 1 69.12 91 ILE A C 1
ATOM 726 O O . ILE A 1 91 ? -29.234 4.777 9.953 1 69.12 91 ILE A O 1
ATOM 730 N N . ILE A 1 92 ? -30.016 2.795 10.594 1 71 92 ILE A N 1
ATOM 731 C CA . ILE A 1 92 ? -29.219 2.715 11.812 1 71 92 ILE A CA 1
ATOM 732 C C . ILE A 1 92 ? -28.109 1.691 11.633 1 71 92 ILE A C 1
ATOM 734 O O . ILE A 1 92 ? -28.344 0.575 11.164 1 71 92 ILE A O 1
ATOM 738 N N . ILE A 1 93 ? -26.906 2.148 11.844 1 72.62 93 ILE A N 1
ATOM 739 C CA . ILE A 1 93 ? -25.734 1.293 11.719 1 72.62 93 ILE A CA 1
ATOM 740 C C . ILE A 1 93 ? -25.25 0.86 13.102 1 72.62 93 ILE A C 1
ATOM 742 O O . ILE A 1 93 ? -25.375 1.616 14.07 1 72.62 93 ILE A O 1
ATOM 746 N N . GLY A 1 94 ? -24.953 -0.393 13.273 1 74.62 94 GLY A N 1
ATOM 747 C CA . GLY A 1 94 ? -24.469 -0.92 14.539 1 74.62 94 GLY A CA 1
ATOM 748 C C . GLY A 1 94 ? -22.953 -1.106 14.562 1 74.62 94 GLY A C 1
ATOM 749 O O . GLY A 1 94 ? -22.375 -1.615 13.602 1 74.62 94 GLY A O 1
ATOM 750 N N . TYR A 1 95 ? -22.375 -0.534 15.562 1 77.88 95 TYR A N 1
ATOM 751 C CA . TYR A 1 95 ? -20.953 -0.782 15.812 1 77.88 95 TYR A CA 1
ATOM 752 C C . TYR A 1 95 ? -20.766 -1.813 16.922 1 77.88 95 TYR A C 1
ATOM 754 O O . TYR A 1 95 ? -21.312 -1.662 18.016 1 77.88 95 TYR A O 1
ATOM 762 N N . GLN A 1 96 ? -20.062 -2.82 16.516 1 76.94 96 GLN A N 1
ATOM 763 C CA . GLN A 1 96 ? -19.797 -3.865 17.5 1 76.94 96 GLN A CA 1
ATOM 764 C C . GLN A 1 96 ? -18.688 -3.453 18.469 1 76.94 96 GLN A C 1
ATOM 766 O O . GLN A 1 96 ? -17.547 -3.244 18.047 1 76.94 96 GLN A O 1
ATOM 771 N N . TYR A 1 97 ? -19.109 -3.307 19.672 1 78.38 97 TYR A N 1
ATOM 772 C CA . TYR A 1 97 ? -18.172 -3.002 20.734 1 78.38 97 TYR A CA 1
ATOM 773 C C . TYR A 1 97 ? -18.156 -4.109 21.781 1 78.38 97 TYR A C 1
ATOM 775 O O . TYR A 1 97 ? -19.031 -4.16 22.656 1 78.38 97 TYR A O 1
ATOM 783 N N . GLY A 1 98 ? -17.062 -4.949 21.594 1 74.5 98 GLY A N 1
ATOM 784 C CA . GLY A 1 98 ? -17.109 -6.16 22.406 1 74.5 98 GLY A CA 1
ATOM 785 C C . GLY A 1 98 ? -18.297 -7.047 22.078 1 74.5 98 GLY A C 1
ATOM 786 O O . GLY A 1 98 ? -18.5 -7.434 20.938 1 74.5 98 GLY A O 1
ATOM 787 N N . SER A 1 99 ? -19.062 -7.289 23.047 1 75.75 99 SER A N 1
ATOM 788 C CA . SER A 1 99 ? -20.219 -8.148 22.859 1 75.75 99 SER A CA 1
ATOM 789 C C . SER A 1 99 ? -21.484 -7.328 22.625 1 75.75 99 SER A C 1
ATOM 791 O O . SER A 1 99 ? -22.562 -7.883 22.391 1 75.75 99 SER A O 1
ATOM 793 N N . LYS A 1 100 ? -21.297 -6.098 22.641 1 77.25 100 LYS A N 1
ATOM 794 C CA . LYS A 1 100 ? -22.469 -5.23 22.484 1 77.25 100 LYS A CA 1
ATOM 795 C C . LYS A 1 100 ? -22.438 -4.496 21.156 1 77.25 100 LYS A C 1
ATOM 797 O O . LYS A 1 100 ? -21.359 -4.207 20.609 1 77.25 100 LYS A O 1
ATOM 802 N N . THR A 1 101 ? -23.594 -4.281 20.641 1 79.88 101 THR A N 1
ATOM 803 C CA . THR A 1 101 ? -23.734 -3.479 19.438 1 79.88 101 THR A CA 1
ATOM 804 C C . THR A 1 101 ? -24.297 -2.1 19.766 1 79.88 101 THR A C 1
ATOM 806 O O . THR A 1 101 ? -25.359 -1.985 20.375 1 79.88 101 THR A O 1
ATOM 809 N N . ILE A 1 102 ? -23.609 -1.137 19.469 1 82.69 102 ILE A N 1
ATOM 810 C CA . ILE A 1 102 ? -24.016 0.238 19.734 1 82.69 102 ILE A CA 1
ATOM 811 C C . ILE A 1 102 ? -24.594 0.854 18.469 1 82.69 102 ILE A C 1
ATOM 813 O O . ILE A 1 102 ? -23.922 0.912 17.438 1 82.69 102 ILE A O 1
ATOM 817 N N . PRO A 1 103 ? -25.812 1.27 18.531 1 80.94 103 PRO A N 1
ATOM 818 C CA . PRO A 1 103 ? -26.453 1.838 17.344 1 80.94 103 PRO A CA 1
ATOM 819 C C . PRO A 1 103 ? -26.016 3.277 17.078 1 80.94 103 PRO A C 1
ATOM 821 O O . PRO A 1 103 ? -25.828 4.059 18.016 1 80.94 103 PRO A O 1
ATOM 824 N N . PHE A 1 104 ? -25.797 3.537 15.82 1 83.38 104 PHE A N 1
ATOM 825 C CA . PHE A 1 104 ? -25.516 4.891 15.359 1 83.38 104 PHE A CA 1
ATOM 826 C C . PHE A 1 104 ? -26.438 5.27 14.203 1 83.38 104 PHE A C 1
ATOM 828 O O . PHE A 1 104 ? -26.734 4.441 13.344 1 83.38 104 PHE A O 1
ATOM 835 N N . SER A 1 105 ? -26.844 6.504 14.281 1 78.88 105 SER A N 1
ATOM 836 C CA . SER A 1 105 ? -27.531 7.016 13.102 1 78.88 105 SER A CA 1
ATOM 837 C C . SER A 1 105 ? -26.547 7.262 11.953 1 78.88 105 SER A C 1
ATOM 839 O O . SER A 1 105 ? -25.344 7.402 12.18 1 78.88 105 SER A O 1
ATOM 841 N N . ALA A 1 106 ? -27.078 7.273 10.773 1 75.44 106 ALA A N 1
ATOM 842 C CA . ALA A 1 106 ? -26.25 7.598 9.609 1 75.44 106 ALA A CA 1
ATOM 843 C C . ALA A 1 106 ? -25.594 8.969 9.773 1 75.44 106 ALA A C 1
ATOM 845 O O . ALA A 1 106 ? -24.453 9.164 9.367 1 75.44 106 ALA A O 1
ATOM 846 N N . GLU A 1 107 ? -26.312 9.867 10.398 1 81.31 107 GLU A N 1
ATOM 847 C CA . GLU A 1 107 ? -25.797 11.211 10.633 1 81.31 107 GLU A CA 1
ATOM 848 C C . GLU A 1 107 ? -24.625 11.188 11.609 1 81.31 107 GLU A C 1
ATOM 850 O O . GLU A 1 107 ? -23.641 11.906 11.43 1 81.31 107 GLU A O 1
ATOM 855 N N . ALA A 1 108 ? -24.828 10.414 12.625 1 82.94 108 ALA A N 1
ATOM 856 C CA . ALA A 1 108 ? -23.766 10.289 13.609 1 82.94 108 ALA A CA 1
ATOM 857 C C . ALA A 1 108 ? -22.5 9.711 12.977 1 82.94 108 ALA A C 1
ATOM 859 O O . ALA A 1 108 ? -21.391 10.164 13.273 1 82.94 108 ALA A O 1
ATOM 860 N N . GLU A 1 109 ? -22.719 8.766 12.133 1 81.75 109 GLU A N 1
ATOM 861 C CA . GLU A 1 109 ? -21.578 8.164 11.445 1 81.75 109 GLU A CA 1
ATOM 862 C C . GLU A 1 109 ? -20.844 9.18 10.57 1 81.75 109 GLU A C 1
ATOM 864 O O . GLU A 1 109 ? -19.625 9.234 10.562 1 81.75 109 GLU A O 1
ATOM 869 N N . LYS A 1 110 ? -21.594 9.867 9.898 1 82 110 LYS A N 1
ATOM 870 C CA . LYS A 1 110 ? -21.016 10.906 9.047 1 82 110 LYS A CA 1
ATOM 871 C C . LYS A 1 110 ? -20.266 11.938 9.875 1 82 110 LYS A C 1
ATOM 873 O O . LYS A 1 110 ? -19.172 12.359 9.5 1 82 110 LYS A O 1
ATOM 878 N N . GLU A 1 111 ? -20.875 12.32 10.906 1 85.75 111 GLU A N 1
ATOM 879 C CA . GLU A 1 111 ? -20.281 13.336 11.766 1 85.75 111 GLU A CA 1
ATOM 880 C C . GLU A 1 111 ? -18.953 12.844 12.359 1 85.75 111 GLU A C 1
ATOM 882 O O . GLU A 1 111 ? -18.031 13.625 12.562 1 85.75 111 GLU A O 1
ATOM 887 N N . MET A 1 112 ? -18.891 11.555 12.68 1 85.88 112 MET A N 1
ATOM 888 C CA . MET A 1 112 ? -17.688 10.984 13.273 1 85.88 112 MET A CA 1
ATOM 889 C C . MET A 1 112 ? -16.516 11.047 12.305 1 85.88 112 MET A C 1
ATOM 891 O O . MET A 1 112 ? -15.352 10.977 12.711 1 85.88 112 MET A O 1
ATOM 895 N N . LYS A 1 113 ? -16.844 11.148 11.039 1 84.12 113 LYS A N 1
ATOM 896 C CA . LYS A 1 113 ? -15.82 11.188 10.008 1 84.12 113 LYS A CA 1
ATOM 897 C C . LYS A 1 113 ? -15.344 12.617 9.75 1 84.12 113 LYS A C 1
ATOM 899 O O . LYS A 1 113 ? -14.383 12.836 9.008 1 84.12 113 LYS A O 1
ATOM 904 N N . LEU A 1 114 ? -16.016 13.516 10.352 1 82 114 LEU A N 1
ATOM 905 C CA . LEU A 1 114 ? -15.68 14.914 10.117 1 82 114 LEU A CA 1
ATOM 906 C C . LEU A 1 114 ? -14.805 15.469 11.234 1 82 114 LEU A C 1
ATOM 908 O O . LEU A 1 114 ? -15.164 15.375 12.406 1 82 114 LEU A O 1
ATOM 912 N N . TYR A 1 115 ? -13.664 15.898 10.758 1 82.88 115 TYR A N 1
ATOM 913 C CA . TYR A 1 115 ? -12.734 16.5 11.703 1 82.88 115 TYR A CA 1
ATOM 914 C C . TYR A 1 115 ? -12.695 18.016 11.523 1 82.88 115 TYR A C 1
ATOM 916 O O . TYR A 1 115 ? -12.836 18.531 10.406 1 82.88 115 TYR A O 1
ATOM 924 N N . SER A 1 116 ? -12.992 18.766 12.422 1 77.94 116 SER A N 1
ATOM 925 C CA . SER A 1 116 ? -12.961 20.219 12.344 1 77.94 116 SER A CA 1
ATOM 926 C C . SER A 1 116 ? -11.547 20.719 12.094 1 77.94 116 SER A C 1
ATOM 928 O O . SER A 1 116 ? -11.023 21.531 12.867 1 77.94 116 SER A O 1
ATOM 930 N N . GLU A 1 117 ? -10.938 20.125 11.07 1 85.38 117 GLU A N 1
ATOM 931 C CA . GLU A 1 117 ? -9.586 20.531 10.703 1 85.38 117 GLU A CA 1
ATOM 932 C C . GLU A 1 117 ? -9.539 21.094 9.289 1 85.38 117 GLU A C 1
ATOM 934 O O . GLU A 1 117 ? -10.227 20.609 8.391 1 85.38 117 GLU A O 1
ATOM 939 N N . PRO A 1 118 ? -8.82 22.172 9.18 1 91.06 118 PRO A N 1
ATOM 940 C CA . PRO A 1 118 ? -8.617 22.688 7.824 1 91.06 118 PRO A CA 1
ATOM 941 C C . PRO A 1 118 ? -7.68 21.828 6.988 1 91.06 118 PRO A C 1
ATOM 943 O O . PRO A 1 118 ? -6.977 20.969 7.531 1 91.06 118 PRO A O 1
ATOM 946 N N . LYS A 1 119 ? -7.781 22.047 5.695 1 95.06 119 LYS A N 1
ATOM 947 C CA . LYS A 1 119 ? -6.773 21.484 4.801 1 95.06 119 LYS A CA 1
ATOM 948 C C . LYS A 1 119 ? -5.367 21.703 5.352 1 95.06 119 LYS A C 1
ATOM 950 O O . LYS A 1 119 ? -5.047 22.797 5.828 1 95.06 119 LYS A O 1
ATOM 955 N N . ASP A 1 120 ? -4.555 20.625 5.32 1 95.56 120 ASP A N 1
ATOM 956 C CA . ASP A 1 120 ? -3.273 20.734 6.012 1 95.56 120 ASP A CA 1
ATOM 957 C C . ASP A 1 120 ? -2.268 19.719 5.484 1 95.56 120 ASP A C 1
ATOM 959 O O . ASP A 1 120 ? -2.65 18.625 5.051 1 95.56 120 ASP A O 1
ATOM 963 N N . PHE A 1 121 ? -1.09 20.125 5.457 1 97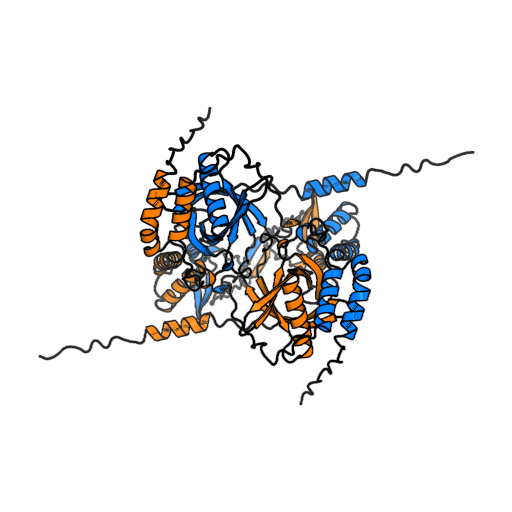.44 121 PHE A N 1
ATOM 964 C CA . PHE A 1 121 ? 0.084 19.312 5.164 1 97.44 121 PHE A CA 1
ATOM 965 C C . PHE A 1 121 ? 1.281 19.781 5.984 1 97.44 121 PHE A C 1
ATOM 967 O O . PHE A 1 121 ? 1.924 20.781 5.652 1 97.44 121 PHE A O 1
ATOM 974 N N . SER A 1 122 ? 1.582 18.953 7.059 1 96.88 122 SER A N 1
ATOM 975 C CA . SER A 1 122 ? 2.559 19.5 8 1 96.88 122 SER A CA 1
ATOM 976 C C . SER A 1 122 ? 3.416 18.391 8.602 1 96.88 122 SER A C 1
ATOM 978 O O . SER A 1 122 ? 2.955 17.25 8.758 1 96.88 122 SER A O 1
ATOM 980 N N . VAL A 1 123 ? 4.586 18.734 8.992 1 97.06 123 VAL A N 1
ATOM 981 C CA . VAL A 1 123 ? 5.527 17.797 9.586 1 97.06 123 VAL A CA 1
ATOM 982 C C . VAL A 1 123 ? 5.172 17.562 11.055 1 97.06 123 VAL A C 1
ATOM 984 O O . VAL A 1 123 ? 4.918 18.516 11.797 1 97.06 123 VAL A O 1
ATOM 987 N N . ILE A 1 124 ? 5.102 16.344 11.414 1 96.44 124 ILE A N 1
ATOM 988 C CA . ILE A 1 124 ? 4.953 15.945 12.812 1 96.44 124 ILE A CA 1
ATOM 989 C C . ILE A 1 124 ? 6.328 15.812 13.461 1 96.44 124 ILE A C 1
ATOM 991 O O . ILE A 1 124 ? 6.574 16.359 14.539 1 96.44 124 ILE A O 1
ATOM 995 N N . CYS A 1 125 ? 7.219 15.133 12.75 1 96.12 125 CYS A N 1
ATOM 996 C CA . CYS A 1 125 ? 8.586 14.891 13.203 1 96.12 125 CYS A CA 1
ATOM 997 C C . CYS A 1 125 ? 9.43 14.281 12.094 1 96.12 125 CYS A C 1
ATOM 999 O O . CYS A 1 125 ? 8.945 14.094 10.969 1 96.12 125 CYS A O 1
ATOM 1001 N N . PHE A 1 126 ? 10.672 14.109 12.406 1 95.75 126 PHE A N 1
ATOM 1002 C CA . PHE A 1 126 ? 11.57 13.422 11.484 1 95.75 126 PHE A CA 1
ATOM 1003 C C . PHE A 1 126 ? 12 12.078 12.055 1 95.75 126 PHE A C 1
ATOM 1005 O O . PHE A 1 126 ? 12.016 11.891 13.273 1 95.75 126 PHE A O 1
ATOM 1012 N N . ALA A 1 127 ? 12.242 11.172 11.203 1 94.12 127 ALA A N 1
ATOM 1013 C CA . ALA A 1 127 ? 12.656 9.812 11.562 1 94.12 127 ALA A CA 1
ATOM 1014 C C . ALA A 1 127 ? 13.773 9.32 10.648 1 94.12 127 ALA A C 1
ATOM 1016 O O . ALA A 1 127 ? 14.047 9.93 9.609 1 94.12 127 ALA A O 1
ATOM 1017 N N . GLY A 1 128 ? 14.414 8.266 11.117 1 91.31 128 GLY A N 1
ATOM 1018 C CA . GLY A 1 128 ? 15.43 7.66 10.266 1 91.31 128 GLY A CA 1
ATOM 1019 C C . GLY A 1 128 ? 14.852 6.969 9.047 1 91.31 128 GLY A C 1
ATOM 1020 O O . GLY A 1 128 ? 13.859 6.246 9.148 1 91.31 128 GLY A O 1
ATOM 1021 N N . ALA A 1 129 ? 15.5 7.215 7.922 1 88.25 129 ALA A N 1
ATOM 1022 C CA . ALA A 1 129 ? 15.039 6.613 6.676 1 88.25 129 ALA A CA 1
ATOM 1023 C C . ALA A 1 129 ? 15.039 5.09 6.77 1 88.25 129 ALA A C 1
ATOM 1025 O O . ALA A 1 129 ? 14.148 4.426 6.23 1 88.25 129 ALA A O 1
ATOM 1026 N N . ALA A 1 130 ? 15.922 4.531 7.473 1 79.56 130 ALA A N 1
ATOM 1027 C CA . ALA A 1 130 ? 16.094 3.084 7.578 1 79.56 130 ALA A CA 1
ATOM 1028 C C . ALA A 1 130 ? 15.039 2.475 8.5 1 79.56 130 ALA A C 1
ATOM 1030 O O . ALA A 1 130 ? 14.797 1.266 8.461 1 79.56 130 ALA A O 1
ATOM 1031 N N . THR A 1 131 ? 14.508 3.371 9.336 1 78.94 131 THR A N 1
ATOM 1032 C CA . THR A 1 131 ? 13.586 2.85 10.344 1 78.94 131 THR A CA 1
ATOM 1033 C C . THR A 1 131 ? 12.172 2.734 9.773 1 78.94 131 THR A C 1
ATOM 1035 O O . THR A 1 131 ? 11.32 2.047 10.344 1 78.94 131 THR A O 1
ATOM 1038 N N . ILE A 1 132 ? 11.953 3.508 8.758 1 76.44 132 ILE A N 1
ATOM 1039 C CA . ILE A 1 132 ? 10.641 3.408 8.133 1 76.44 132 ILE A CA 1
ATOM 1040 C C . ILE A 1 132 ? 10.5 2.059 7.434 1 76.44 132 ILE A C 1
ATOM 1042 O O . ILE A 1 132 ? 11.289 1.733 6.539 1 76.44 132 ILE A O 1
ATOM 1046 N N . GLN A 1 133 ? 10.172 1.013 8.195 1 61.31 133 GLN A N 1
ATOM 1047 C CA . GLN A 1 133 ? 10.117 -0.351 7.68 1 61.31 133 GLN A CA 1
ATOM 1048 C C . GLN A 1 133 ? 9.25 -0.427 6.422 1 61.31 133 GLN A C 1
ATOM 1050 O O . GLN A 1 133 ? 8.281 0.323 6.285 1 61.31 133 GLN A O 1
ATOM 1055 N N . GLU A 1 134 ? 9.758 -1.111 5.453 1 56.91 134 GLU A N 1
ATOM 1056 C CA . GLU A 1 134 ? 9.078 -1.385 4.188 1 56.91 134 GLU A CA 1
ATOM 1057 C C . GLU A 1 134 ? 7.668 -1.923 4.422 1 56.91 134 GLU A C 1
ATOM 1059 O O . GLU A 1 134 ? 6.777 -1.726 3.592 1 56.91 134 GLU A O 1
ATOM 1064 N N . TYR A 1 135 ? 7.422 -2.525 5.598 1 55.56 135 TYR A N 1
ATOM 1065 C CA . TYR A 1 135 ? 6.145 -3.203 5.773 1 55.56 135 TYR A CA 1
ATOM 1066 C C . TYR A 1 135 ? 4.996 -2.199 5.824 1 55.56 135 TYR A C 1
ATOM 1068 O O . TYR A 1 135 ? 3.826 -2.582 5.785 1 55.56 135 TYR A O 1
ATOM 1076 N N . PHE A 1 136 ? 5.469 -0.999 5.855 1 59.38 136 PHE A N 1
ATOM 1077 C CA . PHE A 1 136 ? 4.414 -0.053 6.199 1 59.38 136 PHE A CA 1
ATOM 1078 C C . PHE A 1 136 ? 3.801 0.553 4.941 1 59.38 136 PHE A C 1
ATOM 1080 O O . PHE A 1 136 ? 2.951 1.442 5.023 1 59.38 136 PHE A O 1
ATOM 1087 N N . PHE A 1 137 ? 4.062 -0.221 3.932 1 59.38 137 PHE A N 1
ATOM 1088 C CA . PHE A 1 137 ? 3.623 0.494 2.74 1 59.38 137 PHE A CA 1
ATOM 1089 C C . PHE A 1 137 ? 2.254 -0.002 2.287 1 59.38 137 PHE A C 1
ATOM 1091 O O . PHE A 1 137 ? 2.158 -0.864 1.411 1 59.38 137 PHE A O 1
ATOM 1098 N N . THR A 1 138 ? 1.233 0.25 3.098 1 58.75 138 THR A N 1
ATOM 1099 C CA . THR A 1 138 ? -0.108 -0.181 2.721 1 58.75 138 THR A CA 1
ATOM 1100 C C . THR A 1 138 ? -0.872 0.955 2.045 1 58.75 138 THR A C 1
ATOM 1102 O O . THR A 1 138 ? -1.976 0.751 1.537 1 58.75 138 THR A O 1
ATOM 1105 N N . GLY A 1 139 ? -0.246 1.689 1.159 1 62.72 139 GLY A N 1
ATOM 1106 C CA . GLY A 1 139 ? -1.064 2.732 0.561 1 62.72 139 GLY A CA 1
ATOM 1107 C C . GLY A 1 139 ? -1.499 2.41 -0.856 1 62.72 139 GLY A C 1
ATOM 1108 O O . GLY A 1 139 ? -0.881 1.581 -1.527 1 62.72 139 GLY A O 1
ATOM 1109 N N . ASP A 1 140 ? -2.754 2.805 -1.104 1 70.19 140 ASP A N 1
ATOM 1110 C CA . ASP A 1 140 ? -3.297 2.557 -2.438 1 70.19 140 ASP A CA 1
ATOM 1111 C C . ASP A 1 140 ? -2.803 3.604 -3.434 1 70.19 140 ASP A C 1
ATOM 1113 O O . ASP A 1 140 ? -3.176 3.574 -4.609 1 70.19 140 ASP A O 1
ATOM 1117 N N . SER A 1 141 ? -1.969 4.422 -2.92 1 80.44 141 SER A N 1
ATOM 1118 C CA . SER A 1 141 ? -1.5 5.465 -3.828 1 80.44 141 SER A CA 1
ATOM 1119 C C . SER A 1 141 ? -0.159 6.027 -3.373 1 80.44 141 SER A C 1
ATOM 1121 O O . SER A 1 141 ? 0.22 5.883 -2.209 1 80.44 141 SER A O 1
ATOM 1123 N N . THR A 1 142 ? 0.564 6.582 -4.285 1 85.25 142 THR A N 1
ATOM 1124 C CA . THR A 1 142 ? 1.801 7.316 -4.047 1 85.25 142 THR A CA 1
ATOM 1125 C C . THR A 1 142 ? 1.736 8.703 -4.684 1 85.25 142 THR A C 1
ATOM 1127 O O . THR A 1 142 ? 1.245 8.859 -5.805 1 85.25 142 THR A O 1
ATOM 1130 N N . MET A 1 143 ? 2.18 9.648 -3.928 1 88.38 143 MET A N 1
ATOM 1131 C CA . MET A 1 143 ? 2.203 11.023 -4.43 1 88.38 143 MET A CA 1
ATOM 1132 C C . MET A 1 143 ? 3.625 11.578 -4.441 1 88.38 143 MET A C 1
ATOM 1134 O O . MET A 1 143 ? 4.492 11.086 -3.717 1 88.38 143 MET A O 1
ATOM 1138 N N . ILE A 1 144 ? 3.795 12.539 -5.246 1 89.94 144 ILE A N 1
ATOM 1139 C CA . ILE A 1 144 ? 5.031 13.312 -5.207 1 89.94 144 ILE A CA 1
ATOM 1140 C C . ILE A 1 144 ? 4.715 14.789 -5 1 89.94 144 ILE A C 1
ATOM 1142 O O . ILE A 1 144 ? 3.672 15.273 -5.449 1 89.94 144 ILE A O 1
ATOM 1146 N N . PHE A 1 145 ? 5.574 15.453 -4.379 1 93.12 145 PHE A N 1
ATOM 1147 C CA . PHE A 1 145 ? 5.402 16.875 -4.121 1 93.12 145 PHE A CA 1
ATOM 1148 C C . PHE A 1 145 ? 6.562 17.688 -4.703 1 93.12 145 PHE A C 1
ATOM 1150 O O . PHE A 1 145 ? 7.73 17.359 -4.461 1 93.12 145 PHE A O 1
ATOM 1157 N N . VAL A 1 146 ? 6.207 18.688 -5.441 1 91.5 146 VAL A N 1
ATOM 1158 C CA . VAL A 1 146 ? 7.145 19.609 -6.074 1 91.5 146 VAL A CA 1
ATOM 1159 C C . VAL A 1 146 ? 6.777 21.047 -5.711 1 91.5 146 VAL A C 1
ATOM 1161 O O . VAL A 1 146 ? 5.676 21.312 -5.223 1 91.5 146 VAL A O 1
ATOM 1164 N N . PRO A 1 147 ? 7.777 21.922 -5.852 1 91.12 147 PRO A N 1
ATOM 1165 C CA . PRO A 1 147 ? 7.414 23.312 -5.59 1 91.12 147 PRO A CA 1
ATOM 1166 C C . PRO A 1 147 ? 6.285 23.812 -6.492 1 91.12 147 PRO A C 1
ATOM 1168 O O . PRO A 1 147 ? 6.164 23.359 -7.637 1 91.12 147 PRO A O 1
ATOM 1171 N N . ARG A 1 148 ? 5.512 24.703 -5.895 1 89.06 148 ARG A N 1
ATOM 1172 C CA . ARG A 1 148 ? 4.477 25.328 -6.715 1 89.06 148 ARG A CA 1
ATOM 1173 C C . ARG A 1 148 ? 5.078 25.969 -7.961 1 89.06 148 ARG A C 1
ATOM 1175 O O . ARG A 1 148 ? 6.102 26.641 -7.883 1 89.06 148 ARG A O 1
ATOM 1182 N N . SER A 1 149 ? 4.422 25.672 -9.023 1 83 149 SER A N 1
ATOM 1183 C CA . SER A 1 149 ? 4.926 26.188 -10.289 1 83 149 SER A CA 1
ATOM 1184 C C . SER A 1 149 ? 5.09 27.703 -10.258 1 83 149 SER A C 1
ATOM 1186 O O . SER A 1 149 ? 4.207 28.406 -9.773 1 83 149 SER A O 1
ATOM 1188 N N . GLY A 1 150 ? 6.16 28.141 -10.711 1 79.12 150 GLY A N 1
ATOM 1189 C CA . GLY A 1 150 ? 6.402 29.562 -10.836 1 79.12 150 GLY A CA 1
ATOM 1190 C C . GLY A 1 150 ? 6.887 30.203 -9.555 1 79.12 150 GLY A C 1
ATOM 1191 O O . GLY A 1 150 ? 7.203 31.406 -9.523 1 79.12 150 GLY A O 1
ATOM 1192 N N . ASP A 1 151 ? 6.953 29.547 -8.484 1 83.69 151 ASP A N 1
ATOM 1193 C CA . ASP A 1 151 ? 7.395 30.078 -7.199 1 83.69 151 ASP A CA 1
ATOM 1194 C C . ASP A 1 151 ? 8.859 29.75 -6.938 1 83.69 151 ASP A C 1
ATOM 1196 O O . ASP A 1 151 ? 9.172 28.688 -6.395 1 83.69 151 ASP A O 1
ATOM 1200 N N . GLN A 1 152 ? 9.695 30.641 -7.188 1 82.12 152 GLN A N 1
ATOM 1201 C CA . GLN A 1 152 ? 11.133 30.438 -7.062 1 82.12 152 GLN A CA 1
ATOM 1202 C C . GLN A 1 152 ? 11.531 30.234 -5.605 1 82.12 152 GLN A C 1
ATOM 1204 O O . GLN A 1 152 ? 12.438 29.453 -5.309 1 82.12 152 GLN A O 1
ATOM 1209 N N . ASN A 1 153 ? 10.898 30.984 -4.781 1 82.5 153 ASN A N 1
ATOM 1210 C CA . ASN A 1 153 ? 11.195 30.828 -3.361 1 82.5 153 ASN A CA 1
ATOM 1211 C C . ASN A 1 153 ? 10.852 29.422 -2.863 1 82.5 153 ASN A C 1
ATOM 1213 O O . ASN A 1 153 ? 11.609 28.844 -2.096 1 82.5 153 ASN A O 1
ATOM 1217 N N . SER A 1 154 ? 9.727 28.953 -3.303 1 87 154 SER A N 1
ATOM 1218 C CA . SER A 1 154 ? 9.32 27.594 -2.955 1 87 154 SER A CA 1
ATOM 1219 C C . SER A 1 154 ? 10.305 26.562 -3.502 1 87 154 SER A C 1
ATOM 1221 O O . SER A 1 154 ? 10.586 25.562 -2.844 1 87 154 SER A O 1
ATOM 1223 N N . GLN A 1 155 ? 10.805 26.875 -4.598 1 86.94 155 GLN A N 1
ATOM 1224 C CA . GLN A 1 155 ? 11.766 25.969 -5.227 1 86.94 155 GLN A CA 1
ATOM 1225 C C . GLN A 1 155 ? 13.039 25.859 -4.402 1 86.94 155 GLN A C 1
ATOM 1227 O O . GLN A 1 155 ? 13.531 24.75 -4.148 1 86.94 155 GLN A O 1
ATOM 1232 N N . VAL A 1 156 ? 13.523 26.953 -4.02 1 84.62 156 VAL A N 1
ATOM 1233 C CA . VAL A 1 156 ? 14.781 26.984 -3.275 1 84.62 156 VAL A CA 1
ATOM 1234 C C . VAL A 1 156 ? 14.594 26.312 -1.915 1 84.62 156 VAL A C 1
ATOM 1236 O O . VAL A 1 156 ? 15.414 25.484 -1.504 1 84.62 156 VAL A O 1
ATOM 1239 N N . LYS A 1 157 ? 13.508 26.656 -1.225 1 87.38 157 LYS A N 1
ATOM 1240 C CA . LYS A 1 157 ? 13.25 26.125 0.105 1 87.38 157 LYS A CA 1
ATOM 1241 C C . LYS A 1 157 ? 13.055 24.609 0.05 1 87.38 157 LYS A C 1
ATOM 1243 O O . LYS A 1 157 ? 13.617 23.875 0.865 1 87.38 157 LYS A O 1
ATOM 1248 N N . LEU A 1 158 ? 12.281 24.156 -0.91 1 91.69 158 LEU A N 1
ATOM 1249 C CA . LEU A 1 158 ? 12.016 22.734 -1.008 1 91.69 158 LEU A CA 1
ATOM 1250 C C . LEU A 1 158 ? 13.281 21.969 -1.387 1 91.69 158 LEU A C 1
ATOM 1252 O O . LEU A 1 158 ? 13.531 20.875 -0.869 1 91.69 158 LEU A O 1
ATOM 1256 N N . SER A 1 159 ? 14.008 22.547 -2.26 1 88.12 159 SER A N 1
ATOM 1257 C CA . SER A 1 159 ? 15.273 21.922 -2.643 1 88.12 159 SER A CA 1
ATOM 1258 C C . SER A 1 159 ? 16.188 21.75 -1.44 1 88.12 159 SER A C 1
ATOM 1260 O O . SER A 1 159 ? 16.781 20.688 -1.241 1 88.12 159 SER A O 1
ATOM 1262 N N . ALA A 1 160 ? 16.281 22.781 -0.724 1 88.25 160 ALA A N 1
ATOM 1263 C CA . ALA A 1 160 ? 17.094 22.719 0.485 1 88.25 160 ALA A CA 1
ATOM 1264 C C . ALA A 1 160 ? 16.609 21.625 1.428 1 88.25 160 ALA A C 1
ATOM 1266 O O . ALA A 1 160 ? 17.406 20.875 1.993 1 88.25 160 ALA A O 1
ATOM 1267 N N . PHE A 1 161 ? 15.383 21.609 1.577 1 92.75 161 PHE A N 1
ATOM 1268 C CA . PHE A 1 161 ? 14.766 20.625 2.461 1 92.75 161 PHE A CA 1
ATOM 1269 C C . PHE A 1 161 ? 15.031 19.219 1.963 1 92.75 161 PHE A C 1
ATOM 1271 O O . PHE A 1 161 ? 15.422 18.344 2.74 1 92.75 161 PHE A O 1
ATOM 1278 N N . ILE A 1 162 ? 14.867 18.969 0.662 1 93.69 162 ILE A N 1
ATOM 1279 C CA . ILE A 1 162 ? 15.078 17.672 0.042 1 93.69 162 ILE A CA 1
ATOM 1280 C C . ILE A 1 162 ? 16.531 17.234 0.241 1 93.69 162 ILE A C 1
ATOM 1282 O O . ILE A 1 162 ? 16.797 16.109 0.662 1 93.69 162 ILE A O 1
ATOM 1286 N N . HIS A 1 163 ? 17.438 18.078 0.013 1 91 163 HIS A N 1
ATOM 1287 C CA . HIS A 1 163 ? 18.859 17.734 0.126 1 91 163 HIS A CA 1
ATOM 1288 C C . HIS A 1 163 ? 19.25 17.5 1.58 1 91 163 HIS A C 1
ATOM 1290 O O . HIS A 1 163 ? 20.062 16.625 1.876 1 91 163 HIS A O 1
ATOM 1296 N N . ALA A 1 164 ? 18.688 18.328 2.422 1 92.56 164 ALA A N 1
ATOM 1297 C CA . ALA A 1 164 ? 18.953 18.141 3.842 1 92.56 164 ALA A CA 1
ATOM 1298 C C . ALA A 1 164 ? 18.484 16.766 4.312 1 92.56 164 ALA A C 1
ATOM 1300 O O . ALA A 1 164 ? 19.188 16.078 5.047 1 92.56 164 ALA A O 1
ATOM 1301 N N . LEU A 1 165 ? 17.297 16.406 3.938 1 94.94 165 LEU A N 1
ATOM 1302 C CA . LEU A 1 165 ? 16.781 15.086 4.281 1 94.94 165 LEU A CA 1
ATOM 1303 C C . LEU A 1 165 ? 17.703 13.992 3.748 1 94.94 165 LEU A C 1
ATOM 1305 O O . LEU A 1 165 ? 18.016 13.039 4.465 1 94.94 165 LEU A O 1
ATOM 1309 N N . ALA A 1 166 ? 18.094 14.125 2.512 1 93.31 166 ALA A N 1
ATOM 1310 C CA . ALA A 1 166 ? 18.922 13.117 1.86 1 93.31 166 ALA A CA 1
ATOM 1311 C C . ALA A 1 166 ? 20.281 12.984 2.568 1 93.31 166 ALA A C 1
ATOM 1313 O O . ALA A 1 166 ? 20.734 11.875 2.85 1 93.31 166 ALA A O 1
ATOM 1314 N N . GLU A 1 167 ? 20.891 14.023 2.873 1 92.12 167 GLU A N 1
ATOM 1315 C CA . GLU A 1 167 ? 22.203 14.031 3.494 1 92.12 167 GLU A CA 1
ATOM 1316 C C . GLU A 1 167 ? 22.156 13.477 4.914 1 92.12 167 GLU A C 1
ATOM 1318 O O . GLU A 1 167 ? 23.078 12.797 5.359 1 92.12 167 GLU A O 1
ATOM 1323 N N . SER A 1 168 ? 21.062 13.82 5.539 1 92.81 168 SER A N 1
ATOM 1324 C CA . SER A 1 168 ? 20.938 13.367 6.922 1 92.81 168 SER A CA 1
ATOM 1325 C C . SER A 1 168 ? 20.359 11.961 6.996 1 92.81 168 SER A C 1
ATOM 1327 O O . SER A 1 168 ? 20.25 11.383 8.078 1 92.81 168 SER A O 1
ATOM 1329 N N . LYS A 1 169 ? 19.922 11.383 5.926 1 91.81 169 LYS A N 1
ATOM 1330 C CA . LYS A 1 169 ? 19.297 10.062 5.836 1 91.81 169 LYS A CA 1
ATOM 1331 C C . LYS A 1 169 ? 18.047 9.984 6.715 1 91.81 169 LYS A C 1
ATOM 1333 O O . LYS A 1 169 ? 17.891 9.047 7.492 1 91.81 169 LYS A O 1
ATOM 1338 N N . LYS A 1 170 ? 17.281 11.055 6.547 1 94.31 170 LYS A N 1
ATOM 1339 C CA . LYS A 1 170 ? 16.047 11.156 7.32 1 94.31 170 LYS A CA 1
ATOM 1340 C C . LYS A 1 170 ? 14.836 11.266 6.402 1 94.31 170 LYS A C 1
ATOM 1342 O O . LYS A 1 170 ? 14.977 11.508 5.199 1 94.31 170 LYS A O 1
ATOM 1347 N N . VAL A 1 171 ? 13.664 10.977 6.953 1 94.44 171 VAL A N 1
ATOM 1348 C CA . VAL A 1 171 ? 12.375 11.219 6.312 1 94.44 171 VAL A CA 1
ATOM 1349 C C . VAL A 1 171 ? 11.5 12.086 7.211 1 94.44 171 VAL A C 1
ATOM 1351 O O . VAL A 1 171 ? 11.75 12.188 8.414 1 94.44 171 VAL A O 1
ATOM 1354 N N . ALA A 1 172 ? 10.539 12.727 6.602 1 96.44 172 ALA A N 1
ATOM 1355 C CA . ALA A 1 172 ? 9.586 13.523 7.367 1 96.44 172 ALA A CA 1
ATOM 1356 C C . ALA A 1 172 ? 8.281 12.773 7.582 1 96.44 172 ALA A C 1
ATOM 1358 O O . ALA A 1 172 ? 7.676 12.281 6.621 1 96.44 172 ALA A O 1
ATOM 1359 N N . ILE A 1 173 ? 7.879 12.617 8.797 1 95.62 173 ILE A N 1
ATOM 1360 C CA . ILE A 1 173 ? 6.539 12.133 9.109 1 95.62 173 ILE A CA 1
ATOM 1361 C C . ILE A 1 173 ? 5.547 13.297 9.078 1 95.62 173 ILE A C 1
ATOM 1363 O O . ILE A 1 173 ? 5.754 14.312 9.742 1 95.62 173 ILE A O 1
ATOM 1367 N N . VAL A 1 174 ? 4.504 13.125 8.375 1 96.62 174 VAL A N 1
ATOM 1368 C CA . VAL A 1 174 ? 3.664 14.289 8.125 1 96.62 174 VAL A CA 1
ATOM 1369 C C . VAL A 1 174 ? 2.199 13.93 8.359 1 96.62 174 VAL A C 1
ATOM 1371 O O . VAL A 1 174 ? 1.806 12.773 8.227 1 96.62 174 VAL A O 1
ATOM 1374 N N . ARG A 1 175 ? 1.522 14.945 8.719 1 96.19 175 ARG A N 1
ATOM 1375 C CA . ARG A 1 175 ? 0.064 14.922 8.75 1 96.19 175 ARG A CA 1
ATOM 1376 C C . ARG A 1 175 ? -0.518 15.508 7.465 1 96.19 175 ARG A C 1
ATOM 1378 O O . ARG A 1 175 ? -0.065 16.562 6.992 1 96.19 175 ARG A O 1
ATOM 1385 N N . ARG A 1 176 ? -1.462 14.828 6.906 1 95.44 176 ARG A N 1
ATOM 1386 C CA . ARG A 1 176 ? -2.1 15.281 5.672 1 95.44 176 ARG A CA 1
ATOM 1387 C C . ARG A 1 176 ? -3.617 15.336 5.832 1 95.44 176 ARG A C 1
ATOM 1389 O O . ARG A 1 176 ? -4.25 14.32 6.148 1 95.44 176 ARG A O 1
ATOM 1396 N N . VAL A 1 177 ? -4.188 16.484 5.695 1 95.44 177 VAL A N 1
ATOM 1397 C CA . VAL A 1 177 ? -5.621 16.719 5.57 1 95.44 177 VAL A CA 1
ATOM 1398 C C . VAL A 1 177 ? -5.941 17.234 4.172 1 95.44 177 VAL A C 1
ATOM 1400 O O . VAL A 1 177 ? -5.664 18.391 3.857 1 95.44 177 VAL A O 1
ATOM 1403 N N . TYR A 1 178 ? -6.523 16.422 3.432 1 93.5 178 TYR A N 1
ATOM 1404 C CA . TYR A 1 178 ? -6.691 16.703 2.012 1 93.5 178 TYR A CA 1
ATOM 1405 C C . TYR A 1 178 ? -7.551 17.938 1.805 1 93.5 178 TYR A C 1
ATOM 1407 O O . TYR A 1 178 ? -7.211 18.812 1.007 1 93.5 178 TYR A O 1
ATOM 1415 N N . SER A 1 179 ? -8.672 18.016 2.432 1 93.5 179 SER A N 1
ATOM 1416 C CA . SER A 1 179 ? -9.594 19.141 2.387 1 93.5 179 SER A CA 1
ATOM 1417 C C . SER A 1 179 ? -10.211 19.406 3.754 1 93.5 179 SER A C 1
ATOM 1419 O O . SER A 1 179 ? -10.062 18.609 4.676 1 93.5 179 SER A O 1
ATOM 1421 N N . ASP A 1 180 ? -10.867 20.438 3.809 1 92.56 180 ASP A N 1
ATOM 1422 C CA . ASP A 1 180 ? -11.469 20.828 5.082 1 92.56 180 ASP A CA 1
ATOM 1423 C C . ASP A 1 180 ? -12.375 19.719 5.621 1 92.56 180 ASP A C 1
ATOM 1425 O O . ASP A 1 180 ? -13.164 19.141 4.875 1 92.56 180 ASP A O 1
ATOM 1429 N N . ASN A 1 181 ? -12.133 19.375 6.871 1 89.31 181 ASN A N 1
ATOM 1430 C CA . ASN A 1 181 ? -12.992 18.5 7.656 1 89.31 181 ASN A CA 1
ATOM 1431 C C . ASN A 1 181 ? -12.781 17.031 7.273 1 89.31 181 ASN A C 1
ATOM 1433 O O . ASN A 1 181 ? -13.516 16.156 7.73 1 89.31 181 ASN A O 1
ATOM 1437 N N . MET A 1 182 ? -11.844 16.828 6.438 1 89 182 MET A N 1
ATOM 1438 C CA . MET A 1 182 ? -11.547 15.43 6.105 1 89 182 MET A CA 1
ATOM 1439 C C . MET A 1 182 ? -10.688 14.781 7.188 1 89 182 MET A C 1
ATOM 1441 O O . MET A 1 182 ? -9.953 15.477 7.895 1 89 182 MET A O 1
ATOM 1445 N N . PRO A 1 183 ? -10.812 13.453 7.258 1 87.62 183 PRO A N 1
ATOM 1446 C CA . PRO A 1 183 ? -9.961 12.773 8.242 1 87.62 183 PRO A CA 1
ATOM 1447 C C . PRO A 1 183 ? -8.477 12.922 7.938 1 87.62 183 PRO A C 1
ATOM 1449 O O . PRO A 1 183 ? -8.062 12.797 6.785 1 87.62 183 PRO A O 1
ATOM 1452 N N . PRO A 1 184 ? -7.762 13.172 8.953 1 92.5 184 PRO A N 1
ATOM 1453 C CA . PRO A 1 184 ? -6.312 13.273 8.766 1 92.5 184 PRO A CA 1
ATOM 1454 C C . PRO A 1 184 ? -5.656 11.922 8.5 1 92.5 184 PRO A C 1
ATOM 1456 O O . PRO A 1 184 ? -6.156 10.891 8.953 1 92.5 184 PRO A O 1
ATOM 1459 N N . LYS A 1 185 ? -4.625 11.992 7.746 1 90.94 185 LYS A N 1
ATOM 1460 C CA . LYS A 1 185 ? -3.775 10.828 7.5 1 90.94 185 LYS A CA 1
ATOM 1461 C C . LYS A 1 185 ? -2.326 11.117 7.883 1 90.94 185 LYS A C 1
ATOM 1463 O O . LYS A 1 185 ? -1.895 12.273 7.871 1 90.94 185 LYS A O 1
ATOM 1468 N N . VAL A 1 186 ? -1.698 10.023 8.258 1 92.38 186 VAL A N 1
ATOM 1469 C CA . VAL A 1 186 ? -0.269 10.117 8.531 1 92.38 186 VAL A CA 1
ATOM 1470 C C . VAL A 1 186 ? 0.522 9.43 7.418 1 92.38 186 VAL A C 1
ATOM 1472 O O . VAL A 1 186 ? 0.154 8.344 6.969 1 92.38 186 VAL A O 1
ATOM 1475 N N . GLY A 1 187 ? 1.516 10.086 6.945 1 91.06 187 GLY A N 1
ATOM 1476 C CA . GLY A 1 187 ? 2.428 9.539 5.957 1 91.06 187 GLY A CA 1
ATOM 1477 C C . GLY A 1 187 ? 3.865 9.984 6.156 1 91.06 187 GLY A C 1
ATOM 1478 O O . GLY A 1 187 ? 4.203 10.562 7.188 1 91.06 187 GLY A O 1
ATOM 1479 N N . PHE A 1 188 ? 4.676 9.617 5.219 1 92.12 188 PHE A N 1
ATOM 1480 C CA . PHE A 1 188 ? 6.043 10.109 5.289 1 92.12 188 PHE A CA 1
ATOM 1481 C C . PHE A 1 188 ? 6.5 10.641 3.936 1 92.12 188 PHE A C 1
ATOM 1483 O O . PHE A 1 188 ? 5.973 10.234 2.896 1 92.12 188 PHE A O 1
ATOM 1490 N N . LEU A 1 189 ? 7.434 11.508 3.99 1 93.5 189 LEU A N 1
ATOM 1491 C CA . LEU A 1 189 ? 8.078 12.109 2.824 1 93.5 189 LEU A CA 1
ATOM 1492 C C . LEU A 1 189 ? 9.539 11.688 2.736 1 93.5 189 LEU A C 1
ATOM 1494 O O . LEU A 1 189 ? 10.305 11.859 3.688 1 93.5 189 LEU A O 1
ATOM 1498 N N . SER A 1 190 ? 9.859 11.18 1.642 1 92.44 190 SER A N 1
ATOM 1499 C CA . SER A 1 190 ? 11.25 10.812 1.37 1 92.44 190 SER A CA 1
ATOM 1500 C C . SER A 1 190 ? 11.812 11.625 0.206 1 92.44 190 SER A C 1
ATOM 1502 O O . SER A 1 190 ? 11.117 11.875 -0.78 1 92.44 190 SER A O 1
ATOM 1504 N N . PRO A 1 191 ? 13.062 12.016 0.345 1 93.38 191 PRO A N 1
ATOM 1505 C CA . PRO A 1 191 ? 13.688 12.758 -0.752 1 93.38 191 PRO A CA 1
ATOM 1506 C C . PRO A 1 191 ? 14.094 11.859 -1.917 1 93.38 191 PRO A C 1
ATOM 1508 O O . PRO A 1 191 ? 14.617 10.766 -1.702 1 93.38 191 PRO A O 1
ATOM 1511 N N . VAL A 1 192 ? 13.758 12.305 -3.047 1 88.56 192 VAL A N 1
ATOM 1512 C CA . VAL A 1 192 ? 14.211 11.641 -4.27 1 88.56 192 VAL A CA 1
ATOM 1513 C C . VAL A 1 192 ? 14.977 12.633 -5.141 1 88.56 192 VAL A C 1
ATOM 1515 O O . VAL A 1 192 ? 14.438 13.664 -5.547 1 88.56 192 VAL A O 1
ATOM 1518 N N . ILE A 1 193 ? 16.188 12.289 -5.375 1 88.44 193 ILE A N 1
ATOM 1519 C CA . ILE A 1 193 ? 17.062 13.148 -6.172 1 88.44 193 ILE A CA 1
ATOM 1520 C C . ILE A 1 193 ? 17.562 12.391 -7.398 1 88.44 193 ILE A C 1
ATOM 1522 O O . ILE A 1 193 ? 18.25 11.375 -7.27 1 88.44 193 ILE A O 1
ATOM 1526 N N . LYS A 1 194 ? 17.156 12.797 -8.5 1 81.69 194 LYS A N 1
ATOM 1527 C CA . LYS A 1 194 ? 17.594 12.273 -9.789 1 81.69 194 LYS A CA 1
ATOM 1528 C C . LYS A 1 194 ? 18.422 13.312 -10.547 1 81.69 194 LYS A C 1
ATOM 1530 O O . LYS A 1 194 ? 18.469 14.477 -10.156 1 81.69 194 LYS A O 1
ATOM 1535 N N . PRO A 1 195 ? 19.016 12.891 -11.609 1 79.12 195 PRO A N 1
ATOM 1536 C CA . PRO A 1 195 ? 19.859 13.836 -12.344 1 79.12 195 PRO A CA 1
ATOM 1537 C C . PRO A 1 195 ? 19.094 15.055 -12.844 1 79.12 195 PRO A C 1
ATOM 1539 O O . PRO A 1 195 ? 19.594 16.172 -12.789 1 79.12 195 PRO A O 1
ATOM 1542 N N . SER A 1 196 ? 17.812 14.836 -13.273 1 78.38 196 SER A N 1
ATOM 1543 C CA . SER A 1 196 ? 17.094 15.945 -13.891 1 78.38 196 SER A CA 1
ATOM 1544 C C . SER A 1 196 ? 15.938 16.406 -13.023 1 78.38 196 SER A C 1
ATOM 1546 O O . SER A 1 196 ? 15.234 17.359 -13.367 1 78.38 196 SER A O 1
ATOM 1548 N N . THR A 1 197 ? 15.758 15.75 -11.922 1 82.25 197 THR A N 1
ATOM 1549 C CA . THR A 1 197 ? 14.578 16.109 -11.141 1 82.25 197 THR A CA 1
ATOM 1550 C C . THR A 1 197 ? 14.766 15.727 -9.672 1 82.25 197 THR A C 1
ATOM 1552 O O . THR A 1 197 ? 15.625 14.906 -9.344 1 82.25 197 THR A O 1
ATOM 1555 N N . GLU A 1 198 ? 14.125 16.5 -8.805 1 88.69 198 GLU A N 1
ATOM 1556 C CA . GLU A 1 198 ? 14.039 16.172 -7.379 1 88.69 198 GLU A CA 1
ATOM 1557 C C . GLU A 1 198 ? 12.641 16.422 -6.836 1 88.69 198 GLU A C 1
ATOM 1559 O O . GLU A 1 198 ? 11.953 17.344 -7.27 1 88.69 198 GLU A O 1
ATOM 1564 N N . TYR A 1 199 ? 12.211 15.594 -5.957 1 90.31 199 TYR A N 1
ATOM 1565 C CA . TYR A 1 199 ? 10.891 15.75 -5.359 1 90.31 199 TYR A CA 1
ATOM 1566 C C . TYR A 1 199 ? 10.797 15 -4.035 1 90.31 199 TYR A C 1
ATOM 1568 O O . TYR A 1 199 ? 11.711 14.266 -3.67 1 90.31 199 TYR A O 1
ATOM 1576 N N . LEU A 1 200 ? 9.742 15.297 -3.328 1 93.06 200 LEU A N 1
ATOM 1577 C CA . LEU A 1 200 ? 9.383 14.516 -2.148 1 93.06 200 LEU A CA 1
ATOM 1578 C C . LEU A 1 200 ? 8.336 13.461 -2.486 1 93.06 200 LEU A C 1
ATOM 1580 O O . LEU A 1 200 ? 7.312 13.773 -3.102 1 93.06 200 LEU A O 1
ATOM 1584 N N . GLN A 1 201 ? 8.656 12.297 -2.129 1 89.81 201 GLN A N 1
ATOM 1585 C CA . GLN A 1 201 ? 7.699 11.211 -2.314 1 89.81 201 GLN A CA 1
ATOM 1586 C C . GLN A 1 201 ? 6.895 10.961 -1.041 1 89.81 201 GLN A C 1
ATOM 1588 O O . GLN A 1 201 ? 7.457 10.867 0.049 1 89.81 201 GLN A O 1
ATOM 1593 N N . TYR A 1 202 ? 5.641 10.867 -1.267 1 90.69 202 TYR A N 1
ATOM 1594 C CA . TYR A 1 202 ? 4.734 10.672 -0.142 1 90.69 202 TYR A CA 1
ATOM 1595 C C . TYR A 1 202 ? 4.078 9.297 -0.203 1 90.69 202 TYR A C 1
ATOM 1597 O O . TYR A 1 202 ? 3.529 8.914 -1.237 1 90.69 202 TYR A O 1
ATOM 1605 N N . ILE A 1 203 ? 4.086 8.633 0.94 1 87.06 203 ILE A N 1
ATOM 1606 C CA . ILE A 1 203 ? 3.385 7.367 1.118 1 87.06 203 ILE A CA 1
ATOM 1607 C C . ILE A 1 203 ? 2.623 7.383 2.441 1 87.06 203 ILE A C 1
ATOM 1609 O O . ILE A 1 203 ? 3.162 7.797 3.471 1 87.06 203 ILE A O 1
ATOM 1613 N N . THR A 1 204 ? 1.383 6.973 2.389 1 88 204 THR A N 1
ATOM 1614 C CA . THR A 1 204 ? 0.572 6.906 3.6 1 88 204 THR A CA 1
ATOM 1615 C C . THR A 1 204 ? 1.052 5.777 4.508 1 88 204 THR A C 1
ATOM 1617 O O . THR A 1 204 ? 1.362 4.684 4.039 1 88 204 THR A O 1
ATOM 1620 N N . LEU A 1 205 ? 1.1 6.004 5.758 1 88.19 205 LEU A N 1
ATOM 1621 C CA . LEU A 1 205 ? 1.506 5.012 6.746 1 88.19 205 LEU A CA 1
ATOM 1622 C C . LEU A 1 205 ? 0.292 4.289 7.32 1 88.19 205 LEU A C 1
ATOM 1624 O O . LEU A 1 205 ? -0.845 4.723 7.125 1 88.19 205 LEU A O 1
ATOM 1628 N N . ILE A 1 206 ? 0.558 3.229 7.98 1 86.75 206 ILE A N 1
ATOM 1629 C CA . ILE A 1 206 ? -0.501 2.43 8.586 1 86.75 206 ILE A CA 1
ATOM 1630 C C . ILE A 1 206 ? -0.616 2.77 10.07 1 86.75 206 ILE A C 1
ATOM 1632 O O . ILE A 1 206 ? 0.288 3.381 10.648 1 86.75 206 ILE A O 1
ATOM 1636 N N . TYR A 1 207 ? -1.746 2.379 10.664 1 89.38 207 TYR A N 1
ATOM 1637 C CA . TYR A 1 207 ? -2.008 2.6 12.078 1 89.38 207 TYR A CA 1
ATOM 1638 C C . TYR A 1 207 ? -1.962 1.289 12.852 1 89.38 207 TYR A C 1
ATOM 1640 O O . TYR A 1 207 ? -1.687 0.232 12.281 1 89.38 207 TYR A O 1
ATOM 1648 N N . SER A 1 208 ? -2.158 1.356 14.125 1 88.81 208 SER A N 1
ATOM 1649 C CA . SER A 1 208 ? -2.014 0.208 15.016 1 88.81 208 SER A CA 1
ATOM 1650 C C . SER A 1 208 ? -2.99 -0.903 14.641 1 88.81 208 SER A C 1
ATOM 1652 O O . SER A 1 208 ? -2.66 -2.086 14.742 1 88.81 208 SER A O 1
ATOM 1654 N N . GLU A 1 209 ? -4.168 -0.543 14.172 1 86.69 209 GLU A N 1
ATOM 1655 C CA . GLU A 1 209 ? -5.199 -1.531 13.859 1 86.69 209 GLU A CA 1
ATOM 1656 C C . GLU A 1 209 ? -4.844 -2.328 12.609 1 86.69 209 GLU A C 1
ATOM 1658 O O . GLU A 1 209 ? -5.398 -3.402 12.375 1 86.69 209 GLU A O 1
ATOM 1663 N N . ASP A 1 210 ? -3.99 -1.775 11.859 1 84.94 210 ASP A N 1
ATOM 1664 C CA . ASP A 1 210 ? -3.643 -2.404 10.586 1 84.94 210 ASP A CA 1
ATOM 1665 C C . ASP A 1 210 ? -2.605 -3.51 10.789 1 84.94 210 ASP A C 1
ATOM 1667 O O . ASP A 1 210 ? -2.377 -4.32 9.891 1 84.94 210 ASP A O 1
ATOM 1671 N N . VAL A 1 211 ? -1.944 -3.49 11.891 1 84.31 211 VAL A N 1
ATOM 1672 C CA . VAL A 1 211 ? -0.869 -4.438 12.164 1 84.31 211 VAL A CA 1
ATOM 1673 C C . VAL A 1 211 ? -1.444 -5.707 12.789 1 84.31 211 VAL A C 1
ATOM 1675 O O . VAL A 1 211 ? -2.266 -5.633 13.703 1 84.31 211 VAL A O 1
ATOM 1678 N N . ARG A 1 212 ? -1.016 -6.785 12.219 1 81.12 212 ARG A N 1
ATOM 1679 C CA . ARG A 1 212 ? -1.404 -8.078 12.781 1 81.12 212 ARG A CA 1
ATOM 1680 C C . ARG A 1 212 ? -0.254 -8.703 13.562 1 81.12 212 ARG A C 1
ATOM 1682 O O . ARG A 1 212 ? 0.882 -8.734 13.086 1 81.12 212 ARG A O 1
ATOM 1689 N N . LYS A 1 213 ? -0.459 -8.922 14.82 1 71.12 213 LYS A N 1
ATOM 1690 C CA . LYS A 1 213 ? 0.583 -9.508 15.656 1 71.12 213 LYS A CA 1
ATOM 1691 C C . LYS A 1 213 ? 0.65 -11.023 15.477 1 71.12 213 LYS A C 1
ATOM 1693 O O . LYS A 1 213 ? -0.362 -11.711 15.609 1 71.12 213 LYS A O 1
ATOM 1698 N N . ILE A 1 214 ? 1.687 -11.414 14.773 1 68.81 214 ILE A N 1
ATOM 1699 C CA . ILE A 1 214 ? 1.869 -12.852 14.633 1 68.81 214 ILE A CA 1
ATOM 1700 C C . ILE A 1 214 ? 2.992 -13.32 15.555 1 68.81 214 ILE A C 1
ATOM 1702 O O . ILE A 1 214 ? 3.98 -12.609 15.75 1 68.81 214 ILE A O 1
ATOM 1706 N N . THR A 1 215 ? 2.688 -14.188 16.375 1 60.44 215 THR A N 1
ATOM 1707 C CA . THR A 1 215 ? 3.738 -14.828 17.172 1 60.44 215 THR A CA 1
ATOM 1708 C C . THR A 1 215 ? 4.461 -15.891 16.344 1 60.44 215 THR A C 1
ATOM 1710 O O . THR A 1 215 ? 3.826 -16.812 15.82 1 60.44 215 THR A O 1
ATOM 1713 N N . PHE A 1 216 ? 5.676 -15.508 15.812 1 58.72 216 PHE A N 1
ATOM 1714 C CA . PHE A 1 216 ? 6.477 -16.422 15.016 1 58.72 216 PHE A CA 1
ATOM 1715 C C . PHE A 1 216 ? 7.094 -17.516 15.891 1 58.72 216 PHE A C 1
ATOM 1717 O O . PHE A 1 216 ? 7.57 -17.234 17 1 58.72 216 PHE A O 1
ATOM 1724 N N . PRO A 1 217 ? 6.793 -18.703 15.555 1 52.41 217 PRO A N 1
ATOM 1725 C CA . PRO A 1 217 ? 7.688 -19.641 16.234 1 52.41 217 PRO A CA 1
ATOM 1726 C C . PRO A 1 217 ? 9.156 -19.406 15.906 1 52.41 217 PRO A C 1
ATOM 1728 O O . PRO A 1 217 ? 9.484 -18.969 14.797 1 52.41 217 PRO A O 1
ATOM 1731 N N . SER A 1 218 ? 9.953 -19 16.875 1 49.72 218 SER A N 1
ATOM 1732 C CA . SER A 1 218 ? 11.391 -18.859 16.703 1 49.72 218 SER A CA 1
ATOM 1733 C C . SER A 1 218 ? 11.961 -19.891 15.75 1 49.72 218 SER A C 1
ATOM 1735 O O . SER A 1 218 ? 11.68 -21.094 15.883 1 49.72 218 SER A O 1
ATOM 1737 N N . LEU A 1 219 ? 11.992 -19.625 14.539 1 52.03 219 LEU A N 1
ATOM 1738 C CA . LEU A 1 219 ? 12.633 -20.531 13.594 1 52.03 219 LEU A CA 1
ATOM 1739 C C . LEU A 1 219 ? 14.023 -20.922 14.086 1 52.03 219 LEU A C 1
ATOM 1741 O O . LEU A 1 219 ? 14.82 -21.469 13.32 1 52.03 219 LEU A O 1
ATOM 1745 N N . LEU A 1 220 ? 14.477 -20.297 15.219 1 48.44 220 LEU A N 1
ATOM 1746 C CA . LEU A 1 220 ? 15.859 -20.562 15.609 1 48.44 220 LEU A CA 1
ATOM 1747 C C . LEU A 1 220 ? 16.031 -22.031 15.992 1 48.44 220 LEU A C 1
ATOM 1749 O O . LEU A 1 220 ? 16.578 -22.344 17.062 1 48.44 220 LEU A O 1
ATOM 1753 N N . GLU A 1 221 ? 15.031 -22.859 15.648 1 50.62 221 GLU A N 1
ATOM 1754 C CA . GLU A 1 221 ? 15.633 -24.141 16 1 50.62 221 GLU A CA 1
ATOM 1755 C C . GLU A 1 221 ? 17.031 -24.281 15.398 1 50.62 221 GLU A C 1
ATOM 1757 O O . GLU A 1 221 ? 17.438 -23.453 14.586 1 50.62 221 GLU A O 1
ATOM 1762 N N . GLU A 1 222 ? 17.703 -25.453 15.648 1 50.38 222 GLU A N 1
ATOM 1763 C CA . GLU A 1 222 ? 19.047 -25.844 15.234 1 50.38 222 GLU A CA 1
ATOM 1764 C C . GLU A 1 222 ? 19.266 -25.562 13.75 1 50.38 222 GLU A C 1
ATOM 1766 O O . GLU A 1 222 ? 18.719 -26.234 12.883 1 50.38 222 GLU A O 1
ATOM 1771 N N . LYS A 1 223 ? 19.453 -24.328 13.461 1 52.62 223 LYS A N 1
ATOM 1772 C CA . LYS A 1 223 ? 19.828 -23.875 12.117 1 52.62 223 LYS A CA 1
ATOM 1773 C C . LYS A 1 223 ? 20.875 -24.797 11.5 1 52.62 223 LYS A C 1
ATOM 1775 O O . LYS A 1 223 ? 22 -24.891 12.008 1 52.62 223 LYS A O 1
ATOM 1780 N N . LYS A 1 224 ? 20.531 -25.859 10.984 1 57.25 224 LYS A N 1
ATOM 1781 C CA . LYS A 1 224 ? 21.578 -26.531 10.234 1 57.25 224 LYS A CA 1
ATOM 1782 C C . LYS A 1 224 ? 22.266 -25.594 9.25 1 57.25 224 LYS A C 1
ATOM 1784 O O . LYS A 1 224 ? 21.594 -24.922 8.461 1 57.25 224 LYS A O 1
ATOM 1789 N N . LYS A 1 225 ? 23.484 -25.281 9.562 1 63.84 225 LYS A N 1
ATOM 1790 C CA . LYS A 1 225 ? 24.312 -24.422 8.734 1 63.84 225 LYS A CA 1
ATOM 1791 C C . LYS A 1 225 ? 24.391 -24.922 7.297 1 63.84 225 LYS A C 1
ATOM 1793 O O . LYS A 1 225 ? 24.609 -26.109 7.062 1 63.84 225 LYS A O 1
ATOM 1798 N N . LEU A 1 226 ? 23.969 -24.141 6.258 1 74.38 226 LEU A N 1
ATOM 1799 C CA . LEU A 1 226 ? 24.094 -24.438 4.832 1 74.38 226 LEU A CA 1
ATOM 1800 C C . LEU A 1 226 ? 25.547 -24.688 4.461 1 74.38 226 LEU A C 1
ATOM 1802 O O . LEU A 1 226 ? 26.453 -24.031 4.973 1 74.38 226 LEU A O 1
ATOM 1806 N N . THR A 1 227 ? 25.703 -25.766 3.732 1 81.62 227 THR A N 1
ATOM 1807 C CA . THR A 1 227 ? 27.047 -26 3.195 1 81.62 227 THR A CA 1
ATOM 1808 C C . THR A 1 227 ? 27.375 -24.969 2.111 1 81.62 227 THR A C 1
ATOM 1810 O O . THR A 1 227 ? 26.469 -24.344 1.552 1 81.62 227 THR A O 1
ATOM 1813 N N . ASP A 1 228 ? 28.562 -24.797 1.867 1 85.94 228 ASP A N 1
ATOM 1814 C CA . ASP A 1 228 ? 29 -23.891 0.814 1 85.94 228 ASP A CA 1
ATOM 1815 C C . ASP A 1 228 ? 28.453 -24.312 -0.544 1 85.94 228 ASP A C 1
ATOM 1817 O O . ASP A 1 228 ? 28.125 -23.453 -1.379 1 85.94 228 ASP A O 1
ATOM 1821 N N . ASP A 1 229 ? 28.312 -25.641 -0.666 1 86.75 229 ASP A N 1
ATOM 1822 C CA . ASP A 1 229 ? 27.781 -26.156 -1.919 1 86.75 229 ASP A CA 1
ATOM 1823 C C . ASP A 1 229 ? 26.297 -25.812 -2.076 1 86.75 229 ASP A C 1
ATOM 1825 O O . ASP A 1 229 ? 25.859 -25.453 -3.17 1 86.75 229 ASP A O 1
ATOM 1829 N N . GLN A 1 230 ? 25.641 -25.891 -1.04 1 83.19 230 GLN A N 1
ATOM 1830 C CA . GLN A 1 230 ? 24.234 -25.531 -1.056 1 83.19 230 GLN A CA 1
ATOM 1831 C C . GLN A 1 230 ? 24.031 -24.047 -1.322 1 83.19 230 GLN A C 1
ATOM 1833 O O . GLN A 1 230 ? 23.219 -23.672 -2.168 1 83.19 230 GLN A O 1
ATOM 1838 N N . LYS A 1 231 ? 24.797 -23.266 -0.735 1 84.81 231 LYS A N 1
ATOM 1839 C CA . LYS A 1 231 ? 24.734 -21.812 -0.941 1 84.81 231 LYS A CA 1
ATOM 1840 C C . LYS A 1 231 ? 25.094 -21.453 -2.381 1 84.81 231 LYS A C 1
ATOM 1842 O O . LYS A 1 231 ? 24.406 -20.641 -3.006 1 84.81 231 LYS A O 1
ATOM 1847 N N . GLY A 1 232 ? 26.125 -22.078 -2.768 1 88.62 232 GLY A N 1
ATOM 1848 C CA . GLY A 1 232 ? 26.594 -21.812 -4.121 1 88.62 232 GLY A CA 1
ATOM 1849 C C . GLY A 1 232 ? 25.562 -22.188 -5.18 1 88.62 232 GLY A C 1
ATOM 1850 O O . GLY A 1 232 ? 25.406 -21.484 -6.172 1 88.62 232 GLY A O 1
ATOM 1851 N N . ALA A 1 233 ? 24.922 -23.266 -4.984 1 90.44 233 ALA A N 1
ATOM 1852 C CA . ALA A 1 233 ? 23.906 -23.734 -5.941 1 90.44 233 ALA A CA 1
ATOM 1853 C C . ALA A 1 233 ? 22.75 -22.766 -6.023 1 90.44 233 ALA A C 1
ATOM 1855 O O . ALA A 1 233 ? 22.266 -22.453 -7.113 1 90.44 233 ALA A O 1
ATOM 1856 N N . ILE A 1 234 ? 22.328 -22.266 -4.949 1 88.81 234 ILE A N 1
ATOM 1857 C CA . ILE A 1 234 ? 21.219 -21.328 -4.914 1 88.81 234 ILE A CA 1
ATOM 1858 C C . ILE A 1 234 ? 21.625 -20 -5.539 1 88.81 234 ILE A C 1
ATOM 1860 O O . ILE A 1 234 ? 20.859 -19.391 -6.289 1 88.81 234 ILE A O 1
ATOM 1864 N N . ASP A 1 235 ? 22.828 -19.578 -5.273 1 91.19 235 ASP A N 1
ATOM 1865 C CA . ASP A 1 235 ? 23.359 -18.359 -5.863 1 91.19 235 ASP A CA 1
ATOM 1866 C C . ASP A 1 235 ? 23.359 -18.438 -7.391 1 91.19 235 ASP A C 1
ATOM 1868 O O . ASP A 1 235 ? 22.984 -17.484 -8.07 1 91.19 235 ASP A O 1
ATOM 1872 N N . ASP A 1 236 ? 23.797 -19.609 -7.82 1 92.94 236 ASP A N 1
ATOM 1873 C CA . ASP A 1 236 ? 23.844 -19.828 -9.266 1 92.94 236 ASP A CA 1
ATOM 1874 C C . ASP A 1 236 ? 22.438 -19.766 -9.867 1 92.94 236 ASP A C 1
ATOM 1876 O O . ASP A 1 236 ? 22.25 -19.219 -10.961 1 92.94 236 ASP A O 1
ATOM 1880 N N . LEU A 1 237 ? 21.531 -20.328 -9.195 1 93 237 LEU A N 1
ATOM 1881 C CA . LEU A 1 237 ? 20.156 -20.297 -9.656 1 93 237 LEU A CA 1
ATOM 1882 C C . LEU A 1 237 ? 19.625 -18.875 -9.727 1 93 237 LEU A C 1
ATOM 1884 O O . LEU A 1 237 ? 19.031 -18.469 -10.734 1 93 237 LEU A O 1
ATOM 1888 N N . ILE A 1 238 ? 19.859 -18.062 -8.734 1 93.94 238 ILE A N 1
ATOM 1889 C CA . ILE A 1 238 ? 19.422 -16.672 -8.688 1 93.94 238 ILE A CA 1
ATOM 1890 C C . ILE A 1 238 ? 20.047 -15.898 -9.844 1 93.94 238 ILE A C 1
ATOM 1892 O O . ILE A 1 238 ? 19.359 -15.164 -10.555 1 93.94 238 ILE A O 1
ATOM 1896 N N . ASP A 1 239 ? 21.312 -16.156 -10.07 1 92.94 239 ASP A N 1
ATOM 1897 C CA . ASP A 1 239 ? 22.016 -15.461 -11.141 1 92.94 239 ASP A CA 1
ATOM 1898 C C . ASP A 1 239 ? 21.438 -15.836 -12.508 1 92.94 239 ASP A C 1
ATOM 1900 O O . ASP A 1 239 ? 21.312 -14.984 -13.391 1 92.94 239 ASP A O 1
ATOM 1904 N N . SER A 1 240 ? 21.109 -17.062 -12.602 1 93.25 240 SER A N 1
ATOM 1905 C CA . SER A 1 240 ? 20.641 -17.562 -13.891 1 93.25 240 SER A CA 1
ATOM 1906 C C . SER A 1 240 ? 19.25 -17 -14.219 1 93.25 240 SER A C 1
ATOM 1908 O O . SER A 1 240 ? 18.875 -16.906 -15.391 1 93.25 240 SER A O 1
ATOM 1910 N N . MET A 1 241 ? 18.5 -16.609 -13.195 1 93.56 241 MET A N 1
ATOM 1911 C CA . MET A 1 241 ? 17.156 -16.109 -13.398 1 93.56 241 MET A CA 1
ATOM 1912 C C . MET A 1 241 ? 17.078 -14.609 -13.148 1 93.56 241 MET A C 1
ATOM 1914 O O . MET A 1 241 ? 15.984 -14.047 -13.023 1 93.56 241 MET A O 1
ATOM 1918 N N . ASP A 1 242 ? 18.172 -14.016 -13.008 1 92.88 242 ASP A N 1
ATOM 1919 C CA . ASP A 1 242 ? 18.25 -12.57 -12.82 1 92.88 242 ASP A CA 1
ATOM 1920 C C . ASP A 1 242 ? 18.062 -11.836 -14.148 1 92.88 242 ASP A C 1
ATOM 1922 O O . ASP A 1 242 ? 18.797 -12.07 -15.102 1 92.88 242 ASP A O 1
ATOM 1926 N N . LEU A 1 243 ? 17.172 -10.977 -14.25 1 92 243 LEU A N 1
ATOM 1927 C CA . LEU A 1 243 ? 16.875 -10.281 -15.5 1 92 243 LEU A CA 1
ATOM 1928 C C . LEU A 1 243 ? 17.328 -8.828 -15.438 1 92 243 LEU A C 1
ATOM 1930 O O . LEU A 1 243 ? 16.797 -7.973 -16.156 1 92 243 LEU A O 1
ATOM 1934 N N . THR A 1 244 ? 18.188 -8.531 -14.57 1 90.5 244 THR A N 1
ATOM 1935 C CA . THR A 1 244 ? 18.828 -7.219 -14.578 1 90.5 244 THR A CA 1
ATOM 1936 C C . THR A 1 244 ? 19.828 -7.105 -15.727 1 90.5 244 THR A C 1
ATOM 1938 O O . THR A 1 244 ? 20.719 -7.941 -15.859 1 90.5 244 THR A O 1
ATOM 1941 N N . SER A 1 245 ? 19.656 -6.129 -16.516 1 89.62 245 SER A N 1
ATOM 1942 C CA . SER A 1 245 ? 20.562 -5.922 -17.641 1 89.62 245 SER A CA 1
ATOM 1943 C C . SER A 1 245 ? 21.922 -5.402 -17.172 1 89.62 245 SER A C 1
ATOM 1945 O O . SER A 1 245 ? 22.078 -5.047 -16 1 89.62 245 SER A O 1
ATOM 1947 N N . SER A 1 246 ? 22.828 -5.422 -18.047 1 88 246 SER A N 1
ATOM 1948 C CA . SER A 1 246 ? 24.188 -4.988 -17.75 1 88 246 SER A CA 1
ATOM 1949 C C . SER A 1 246 ? 24.219 -3.51 -17.359 1 88 246 SER A C 1
ATOM 1951 O O . SER A 1 246 ? 25.078 -3.08 -16.594 1 88 246 SER A O 1
ATOM 1953 N N . ASP A 1 247 ? 23.25 -2.762 -17.844 1 86.5 247 ASP A N 1
ATOM 1954 C CA . ASP A 1 247 ? 23.219 -1.333 -17.531 1 86.5 247 ASP A CA 1
ATOM 1955 C C . ASP A 1 247 ? 22.406 -1.061 -16.266 1 86.5 247 ASP A C 1
ATOM 1957 O O . ASP A 1 247 ? 22.172 0.096 -15.906 1 86.5 247 ASP A O 1
ATOM 1961 N N . GLY A 1 248 ? 21.953 -2.082 -15.672 1 83.44 248 GLY A N 1
ATOM 1962 C CA . GLY A 1 248 ? 21.281 -1.909 -14.391 1 83.44 248 GLY A CA 1
ATOM 1963 C C . GLY A 1 248 ? 19.766 -1.838 -14.523 1 83.44 248 GLY A C 1
ATOM 1964 O O . GLY A 1 248 ? 19.062 -1.685 -13.531 1 83.44 248 GLY A O 1
ATOM 1965 N N . ARG A 1 249 ? 19.328 -2.01 -15.773 1 86.25 249 ARG A N 1
ATOM 1966 C CA . ARG A 1 249 ? 17.891 -1.939 -16 1 86.25 249 ARG A CA 1
ATOM 1967 C C . ARG A 1 249 ? 17.25 -3.312 -15.852 1 86.25 249 ARG A C 1
ATOM 1969 O O . ARG A 1 249 ? 17.828 -4.328 -16.234 1 86.25 249 ARG A O 1
ATOM 1976 N N . GLU A 1 250 ? 15.992 -3.312 -15.32 1 90.12 250 GLU A N 1
ATOM 1977 C CA . GLU A 1 250 ? 15.25 -4.562 -15.188 1 90.12 250 GLU A CA 1
ATOM 1978 C C . GLU A 1 250 ? 14.484 -4.891 -16.469 1 90.12 250 GLU A C 1
ATOM 1980 O O . GLU A 1 250 ? 13.711 -4.07 -16.969 1 90.12 250 GLU A O 1
ATOM 1985 N N . LEU A 1 251 ? 14.672 -6.035 -16.906 1 90.56 251 LEU A N 1
ATOM 1986 C CA . LEU A 1 251 ? 14.016 -6.449 -18.156 1 90.56 251 LEU A CA 1
ATOM 1987 C C . LEU A 1 251 ? 12.578 -6.871 -17.891 1 90.56 251 LEU A C 1
ATOM 1989 O O . LEU A 1 251 ? 11.758 -6.898 -18.812 1 90.56 251 LEU A O 1
ATOM 1993 N N . TYR A 1 252 ? 12.336 -7.246 -16.75 1 92 252 TYR A N 1
ATOM 1994 C CA . TYR A 1 252 ? 10.977 -7.578 -16.328 1 92 252 TYR A CA 1
ATOM 1995 C C . TYR A 1 252 ? 10.5 -6.637 -15.234 1 92 252 TYR A C 1
ATOM 1997 O O . TYR A 1 252 ? 11.055 -6.621 -14.133 1 92 252 TYR A O 1
ATOM 2005 N N . ARG A 1 253 ? 9.469 -5.91 -15.586 1 90.12 253 ARG A N 1
ATOM 2006 C CA . ARG A 1 253 ? 8.844 -5.02 -14.617 1 90.12 253 ARG A CA 1
ATOM 2007 C C . ARG A 1 253 ? 7.324 -5.145 -14.648 1 90.12 253 ARG A C 1
ATOM 2009 O O . ARG A 1 253 ? 6.719 -5.129 -15.727 1 90.12 253 ARG A O 1
ATOM 2016 N N . SER A 1 254 ? 6.773 -5.25 -13.453 1 89.56 254 SER A N 1
ATOM 2017 C CA . SER A 1 254 ? 5.32 -5.383 -13.375 1 89.56 254 SER A CA 1
ATOM 2018 C C . SER A 1 254 ? 4.621 -4.156 -13.945 1 89.56 254 SER A C 1
ATOM 2020 O O . SER A 1 254 ? 3.52 -4.262 -14.492 1 89.56 254 SER A O 1
ATOM 2022 N N . VAL A 1 255 ? 5.23 -2.992 -13.883 1 87.12 255 VAL A N 1
ATOM 2023 C CA . VAL A 1 255 ? 4.621 -1.75 -14.336 1 87.12 255 VAL A CA 1
ATOM 2024 C C . VAL A 1 255 ? 4.559 -1.736 -15.867 1 87.12 255 VAL A C 1
ATOM 2026 O O . VAL A 1 255 ? 3.898 -0.881 -16.453 1 87.12 255 VAL A O 1
ATOM 2029 N N . ASP A 1 256 ? 5.211 -2.646 -16.516 1 89.94 256 ASP A N 1
ATOM 2030 C CA . ASP A 1 256 ? 5.191 -2.736 -17.969 1 89.94 256 ASP A CA 1
ATOM 2031 C C . ASP A 1 256 ? 4.141 -3.74 -18.438 1 89.94 256 ASP A C 1
ATOM 2033 O O . ASP A 1 256 ? 3.928 -3.902 -19.641 1 89.94 256 ASP A O 1
ATOM 2037 N N . ILE A 1 257 ? 3.52 -4.414 -17.5 1 91.69 257 ILE A N 1
ATOM 2038 C CA . ILE A 1 257 ? 2.555 -5.449 -17.844 1 91.69 257 ILE A CA 1
ATOM 2039 C C . ILE A 1 257 ? 1.158 -5.031 -17.391 1 91.69 257 ILE A C 1
ATOM 2041 O O . ILE A 1 257 ? 0.992 -4.48 -16.297 1 91.69 257 ILE A O 1
ATOM 2045 N N . PRO A 1 258 ? 0.197 -5.297 -18.234 1 91.31 258 PRO A N 1
ATOM 2046 C CA . PRO A 1 258 ? -1.17 -4.996 -17.797 1 91.31 258 PRO A CA 1
ATOM 2047 C C . PRO A 1 258 ? -1.676 -5.965 -16.734 1 91.31 258 PRO A C 1
ATOM 2049 O O . PRO A 1 258 ? -1.245 -7.121 -16.688 1 91.31 258 PRO A O 1
ATOM 2052 N N . ASN A 1 259 ? -2.512 -5.426 -15.883 1 90.19 259 ASN A N 1
ATOM 2053 C CA . ASN A 1 259 ? -3.262 -6.312 -15 1 90.19 259 ASN A CA 1
ATOM 2054 C C . ASN A 1 259 ? -3.971 -7.418 -15.781 1 90.19 259 ASN A C 1
ATOM 2056 O O . ASN A 1 259 ? -4.66 -7.145 -16.766 1 90.19 259 ASN A O 1
ATOM 2060 N N . PRO A 1 260 ? -3.721 -8.625 -15.383 1 91.12 260 PRO A N 1
ATOM 2061 C CA . PRO A 1 260 ? -4.277 -9.742 -16.141 1 91.12 260 PRO A CA 1
ATOM 2062 C C . PRO A 1 260 ? -5.781 -9.609 -16.375 1 91.12 260 PRO A C 1
ATOM 2064 O O . PRO A 1 260 ? -6.262 -9.867 -17.484 1 91.12 260 PRO A O 1
ATOM 2067 N N . TYR A 1 261 ? -6.539 -9.219 -15.469 1 87.81 261 TYR A N 1
ATOM 2068 C CA . TYR A 1 261 ? -7.977 -9.031 -15.617 1 87.81 261 TYR A CA 1
ATOM 2069 C C . TYR A 1 261 ? -8.281 -7.922 -16.625 1 87.81 261 TYR A C 1
ATOM 2071 O O . TYR A 1 261 ? -9.148 -8.078 -17.484 1 87.81 261 TYR A O 1
ATOM 2079 N N . SER A 1 262 ? -7.559 -6.887 -16.438 1 87 262 SER A N 1
ATOM 2080 C CA . SER A 1 262 ? -7.746 -5.773 -17.359 1 87 262 SER A CA 1
ATOM 2081 C C . SER A 1 262 ? -7.449 -6.188 -18.797 1 87 262 SER A C 1
ATOM 2083 O O . SER A 1 262 ? -8.156 -5.785 -19.719 1 87 262 SER A O 1
ATOM 2085 N N . LYS A 1 263 ? -6.445 -6.895 -18.922 1 90.56 263 LYS A N 1
ATOM 2086 C CA . LYS A 1 263 ? -6.066 -7.363 -20.25 1 90.56 263 LYS A CA 1
ATOM 2087 C C . LYS A 1 263 ? -7.16 -8.234 -20.859 1 90.56 263 LYS A C 1
ATOM 2089 O O . LYS A 1 263 ? -7.492 -8.086 -22.031 1 90.56 263 LYS A O 1
ATOM 2094 N N . VAL A 1 264 ? -7.715 -9.117 -20.094 1 91.38 264 VAL A N 1
ATOM 2095 C CA . VAL A 1 264 ? -8.773 -10 -20.578 1 91.38 264 VAL A CA 1
ATOM 2096 C C . VAL A 1 264 ? -9.984 -9.172 -21 1 91.38 264 VAL A C 1
ATOM 2098 O O . VAL A 1 264 ? -10.508 -9.344 -22.094 1 91.38 264 VAL A O 1
ATOM 2101 N N . VAL A 1 265 ? -10.375 -8.266 -20.141 1 88.12 265 VAL A N 1
ATOM 2102 C CA . VAL A 1 265 ? -11.547 -7.434 -20.422 1 88.12 265 VAL A CA 1
ATOM 2103 C C . VAL A 1 265 ? -11.32 -6.637 -21.703 1 88.12 265 VAL A C 1
ATOM 2105 O O . VAL A 1 265 ? -12.203 -6.578 -22.562 1 88.12 265 VAL A O 1
ATOM 2108 N N . ARG A 1 266 ? -10.219 -6.125 -21.828 1 88.5 266 ARG A N 1
ATOM 2109 C CA . ARG A 1 266 ? -9.906 -5.301 -23 1 88.5 266 ARG A CA 1
ATOM 2110 C C . ARG A 1 266 ? -9.891 -6.137 -24.266 1 88.5 266 ARG A C 1
ATOM 2112 O O . ARG A 1 266 ? -10.422 -5.715 -25.297 1 88.5 266 ARG A O 1
ATOM 2119 N N . GLN A 1 267 ? -9.281 -7.223 -24.172 1 92 267 GLN A N 1
ATOM 2120 C CA . GLN A 1 267 ? -9.18 -8.086 -25.344 1 92 267 GLN A CA 1
ATOM 2121 C C . GLN A 1 267 ? -10.547 -8.617 -25.75 1 92 267 GLN A C 1
ATOM 2123 O O . GLN A 1 267 ? -10.875 -8.664 -26.938 1 92 267 GLN A O 1
ATOM 2128 N N . VAL A 1 268 ? -11.32 -9.039 -24.812 1 92.25 268 VAL A N 1
ATOM 2129 C CA . VAL A 1 268 ? -12.664 -9.539 -25.094 1 92.25 268 VAL A CA 1
ATOM 2130 C C . VAL A 1 268 ? -13.531 -8.414 -25.656 1 92.25 268 VAL A C 1
ATOM 2132 O O . VAL A 1 268 ? -14.258 -8.609 -26.625 1 92.25 268 VAL A O 1
ATOM 2135 N N . SER A 1 269 ? -13.445 -7.258 -25.062 1 88.69 269 SER A N 1
ATOM 2136 C CA . SER A 1 269 ? -14.203 -6.105 -25.531 1 88.69 269 SER A CA 1
ATOM 2137 C C . SER A 1 269 ? -13.844 -5.746 -26.969 1 88.69 269 SER A C 1
ATOM 2139 O O . SER A 1 269 ? -14.727 -5.48 -27.781 1 88.69 269 SER A O 1
ATOM 2141 N N . ARG A 1 270 ? -12.609 -5.789 -27.188 1 90.25 270 ARG A N 1
ATOM 2142 C CA . ARG A 1 270 ? -12.133 -5.5 -28.531 1 90.25 270 ARG A CA 1
ATOM 2143 C C . ARG A 1 270 ? -12.672 -6.52 -29.531 1 90.25 270 ARG A C 1
ATOM 2145 O O . ARG A 1 270 ? -13.117 -6.152 -30.625 1 90.25 270 ARG A O 1
ATOM 2152 N N . HIS A 1 271 ? -12.594 -7.723 -29.188 1 92.81 271 HIS A N 1
ATOM 2153 C CA . HIS A 1 271 ? -13.094 -8.789 -30.047 1 92.81 271 HIS A CA 1
ATOM 2154 C C . HIS A 1 271 ? -14.578 -8.617 -30.328 1 92.81 271 HIS A C 1
ATOM 2156 O O . HIS A 1 271 ? -15.016 -8.734 -31.484 1 92.81 271 HIS A O 1
ATOM 2162 N N . LEU A 1 272 ? -15.328 -8.289 -29.297 1 89.44 272 LEU A N 1
ATOM 2163 C CA . LEU A 1 272 ? -16.766 -8.141 -29.438 1 89.44 272 LEU A CA 1
ATOM 2164 C C . LEU A 1 272 ? -17.109 -6.902 -30.266 1 89.44 272 LEU A C 1
ATOM 2166 O O . LEU A 1 272 ? -18.125 -6.879 -30.953 1 89.44 272 LEU A O 1
ATOM 2170 N N . LEU A 1 273 ? -16.312 -5.938 -30.141 1 87.25 273 LEU A N 1
ATOM 2171 C CA . LEU A 1 273 ? -16.516 -4.738 -30.938 1 87.25 273 LEU A CA 1
ATOM 2172 C C . LEU A 1 273 ? -16.297 -5.035 -32.406 1 87.25 273 LEU A C 1
ATOM 2174 O O . LEU A 1 273 ? -17.047 -4.547 -33.281 1 87.25 273 LEU A O 1
ATOM 2178 N N . LEU A 1 274 ? -15.367 -5.852 -32.688 1 90.81 274 LEU A N 1
ATOM 2179 C CA . LEU A 1 274 ? -15.016 -6.176 -34.062 1 90.81 274 LEU A CA 1
ATOM 2180 C C . LEU A 1 274 ? -15.906 -7.289 -34.594 1 90.81 274 LEU A C 1
ATOM 2182 O O . LEU A 1 274 ? -16.141 -7.371 -35.812 1 90.81 274 LEU A O 1
ATOM 2186 N N . HIS A 1 275 ? -16.391 -8.109 -33.719 1 92.25 275 HIS A N 1
ATOM 2187 C CA . HIS A 1 275 ? -17.234 -9.242 -34.062 1 92.25 275 HIS A CA 1
ATOM 2188 C C . HIS A 1 275 ? -18.453 -9.312 -33.156 1 92.25 275 HIS A C 1
ATOM 2190 O O . HIS A 1 275 ? -18.578 -10.242 -32.344 1 92.25 275 HIS A O 1
ATOM 2196 N N . PRO A 1 276 ? -19.391 -8.5 -33.375 1 86.31 276 PRO A N 1
ATOM 2197 C CA . PRO A 1 276 ? -20.531 -8.359 -32.469 1 86.31 276 PRO A CA 1
ATOM 2198 C C . PRO A 1 276 ? -21.391 -9.617 -32.406 1 86.31 276 PRO A C 1
ATOM 2200 O O . PRO A 1 276 ? -22.141 -9.812 -31.422 1 86.31 276 PRO A O 1
ATOM 2203 N N . GLU A 1 277 ? -21.328 -10.453 -33.344 1 89 277 GLU A N 1
ATOM 2204 C CA . GLU A 1 277 ? -22.156 -11.641 -33.406 1 89 277 GLU A CA 1
ATOM 2205 C C . GLU A 1 277 ? -21.547 -12.789 -32.594 1 89 277 GLU A C 1
ATOM 2207 O O . GLU A 1 277 ? -22.203 -13.805 -32.344 1 89 277 GLU A O 1
ATOM 2212 N N . THR A 1 278 ? -20.391 -12.578 -32.188 1 89.25 278 THR A N 1
ATOM 2213 C CA . THR A 1 278 ? -19.672 -13.648 -31.5 1 89.25 278 THR A CA 1
ATOM 2214 C C . THR A 1 278 ? -20.047 -13.688 -30.016 1 89.25 278 THR A C 1
ATOM 2216 O O . THR A 1 278 ? -20.422 -12.664 -29.438 1 89.25 278 THR A O 1
ATOM 2219 N N . SER A 1 279 ? -19.969 -14.891 -29.547 1 89.69 279 SER A N 1
ATOM 2220 C CA . SER A 1 279 ? -20.172 -15.055 -28.109 1 89.69 279 SER A CA 1
ATOM 2221 C C . SER A 1 279 ? -19 -14.523 -27.312 1 89.69 279 SER A C 1
ATOM 2223 O O . SER A 1 279 ? -17.844 -14.633 -27.75 1 89.69 279 SER A O 1
ATOM 2225 N N . VAL A 1 280 ? -19.266 -14 -26.188 1 88.5 280 VAL A N 1
ATOM 2226 C CA . VAL A 1 280 ? -18.266 -13.445 -25.281 1 88.5 280 VAL A CA 1
ATOM 2227 C C . VAL A 1 280 ? -17.266 -14.531 -24.875 1 88.5 280 VAL A C 1
ATOM 2229 O O . VAL A 1 280 ? -16.109 -14.25 -24.578 1 88.5 280 VAL A O 1
ATOM 2232 N N . MET A 1 281 ? -17.766 -15.789 -24.953 1 87.56 281 MET A N 1
ATOM 2233 C CA . MET A 1 281 ? -16.953 -16.906 -24.469 1 87.56 281 MET A CA 1
ATOM 2234 C C . MET A 1 281 ? -15.867 -17.266 -25.484 1 87.56 281 MET A C 1
ATOM 2236 O O . MET A 1 281 ? -14.828 -17.812 -25.125 1 87.56 281 MET A O 1
ATOM 2240 N N . GLU A 1 282 ? -16.078 -16.906 -26.672 1 89.12 282 GLU A N 1
ATOM 2241 C CA . GLU A 1 282 ? -15.188 -17.312 -27.75 1 89.12 282 GLU A CA 1
ATOM 2242 C C . GLU A 1 282 ? -13.781 -16.75 -27.547 1 89.12 282 GLU A C 1
ATOM 2244 O O . GLU A 1 282 ? -12.805 -17.5 -27.547 1 89.12 282 GLU A O 1
ATOM 2249 N N . PRO A 1 283 ? -13.719 -15.484 -27.344 1 92.38 283 PRO A N 1
ATOM 2250 C CA . PRO A 1 283 ? -12.375 -14.922 -27.188 1 92.38 283 PRO A CA 1
ATOM 2251 C C . PRO A 1 283 ? -11.82 -15.086 -25.781 1 92.38 283 PRO A C 1
ATOM 2253 O O . PRO A 1 283 ? -10.656 -14.773 -25.531 1 92.38 283 PRO A O 1
ATOM 2256 N N . MET A 1 284 ? -12.539 -15.555 -24.875 1 91.69 284 MET A N 1
ATOM 2257 C CA . MET A 1 284 ? -12.227 -15.516 -23.453 1 91.69 284 MET A CA 1
ATOM 2258 C C . MET A 1 284 ? -11 -16.375 -23.141 1 91.69 284 MET A C 1
ATOM 2260 O O . MET A 1 284 ? -10.07 -15.914 -22.484 1 91.69 284 MET A O 1
ATOM 2264 N N . ASP A 1 285 ? -10.961 -17.578 -23.641 1 90.38 285 ASP A N 1
ATOM 2265 C CA . ASP A 1 285 ? -9.875 -18.5 -23.344 1 90.38 285 ASP A CA 1
ATOM 2266 C C . ASP A 1 285 ? -8.539 -17.969 -23.859 1 90.38 285 ASP A C 1
ATOM 2268 O O . ASP A 1 285 ? -7.539 -18 -23.141 1 90.38 285 ASP A O 1
ATOM 2272 N N . GLU A 1 286 ? -8.602 -17.578 -25.062 1 93.5 286 GLU A N 1
ATOM 2273 C CA . GLU A 1 286 ? -7.379 -17.031 -25.656 1 93.5 286 GLU A CA 1
ATOM 2274 C C . GLU A 1 286 ? -6.926 -15.781 -24.922 1 93.5 286 GLU A C 1
ATOM 2276 O O . GLU A 1 286 ? -5.727 -15.578 -24.703 1 93.5 286 GLU A O 1
ATOM 2281 N N . ALA A 1 287 ? -7.887 -14.93 -24.562 1 94.06 287 ALA A N 1
ATOM 2282 C CA . ALA A 1 287 ? -7.566 -13.711 -23.828 1 94.06 287 ALA A CA 1
ATOM 2283 C C . ALA A 1 287 ? -6.91 -14.039 -22.484 1 94.06 287 ALA A C 1
ATOM 2285 O O . ALA A 1 287 ? -5.938 -13.391 -22.094 1 94.06 287 ALA A O 1
ATOM 2286 N N . LYS A 1 288 ? -7.398 -14.992 -21.844 1 92.75 288 LYS A N 1
ATOM 2287 C CA . LYS A 1 288 ? -6.848 -15.406 -20.562 1 92.75 288 LYS A CA 1
ATOM 2288 C C . LYS A 1 288 ? -5.438 -15.969 -20.719 1 92.75 288 LYS A C 1
ATOM 2290 O O . LYS A 1 288 ? -4.547 -15.656 -19.938 1 92.75 288 LYS A O 1
ATOM 2295 N N . LYS A 1 289 ? -5.266 -16.812 -21.703 1 92.19 289 LYS A N 1
ATOM 2296 C CA . LYS A 1 289 ? -3.953 -17.391 -21.984 1 92.19 289 LYS A CA 1
ATOM 2297 C C . LYS A 1 289 ? -2.918 -16.297 -22.25 1 92.19 289 LYS A C 1
ATOM 2299 O O . LYS A 1 289 ? -1.805 -16.344 -21.719 1 92.19 289 LYS A O 1
ATOM 2304 N N . GLN A 1 290 ? -3.307 -15.352 -22.984 1 93.56 290 GLN A N 1
ATOM 2305 C CA . GLN A 1 290 ? -2.408 -14.25 -23.312 1 93.56 290 GLN A CA 1
ATOM 2306 C C . GLN A 1 290 ? -2.107 -13.398 -22.078 1 93.56 290 GLN A C 1
ATOM 2308 O O . GLN A 1 290 ? -0.99 -12.906 -21.922 1 93.56 290 GLN A O 1
ATOM 2313 N N . ALA A 1 291 ? -3.102 -13.227 -21.25 1 93.19 291 ALA A N 1
ATOM 2314 C CA . ALA A 1 291 ? -2.939 -12.414 -20.047 1 93.19 291 ALA A CA 1
ATOM 2315 C C . ALA A 1 291 ? -1.979 -13.078 -19.062 1 93.19 291 ALA A C 1
ATOM 2317 O O . ALA A 1 291 ? -1.296 -12.398 -18.297 1 93.19 291 ALA A O 1
ATOM 2318 N N . MET A 1 292 ? -1.836 -14.352 -19.188 1 92.75 292 MET A N 1
ATOM 2319 C CA . MET A 1 292 ? -1.034 -15.109 -18.234 1 92.75 292 MET A CA 1
ATOM 2320 C C . MET A 1 292 ? 0.413 -15.219 -18.703 1 92.75 292 MET A C 1
ATOM 2322 O O . MET A 1 292 ? 1.313 -15.469 -17.891 1 92.75 292 MET A O 1
ATOM 2326 N N . LYS A 1 293 ? 0.665 -15.039 -19.859 1 93.06 293 LYS A N 1
ATOM 2327 C CA . LYS A 1 293 ? 1.971 -15.281 -20.469 1 93.06 293 LYS A CA 1
ATOM 2328 C C . LYS A 1 293 ? 3.059 -14.461 -19.781 1 93.06 293 LYS A C 1
ATOM 2330 O O . LYS A 1 293 ? 4.105 -15 -19.406 1 93.06 293 LYS A O 1
ATOM 2335 N N . PRO A 1 294 ? 2.768 -13.18 -19.5 1 94.5 294 PRO A N 1
ATOM 2336 C CA . PRO A 1 294 ? 3.812 -12.383 -18.859 1 94.5 294 PRO A CA 1
ATOM 2337 C C . PRO A 1 294 ? 4.09 -12.82 -17.422 1 94.5 294 PRO A C 1
ATOM 2339 O O . PRO A 1 294 ? 5.086 -12.406 -16.828 1 94.5 294 PRO A O 1
ATOM 2342 N N . LEU A 1 295 ? 3.221 -13.625 -16.875 1 95.06 295 LEU A N 1
ATOM 2343 C CA . LEU A 1 295 ? 3.357 -14.039 -15.477 1 95.06 295 LEU A CA 1
ATOM 2344 C C . LEU A 1 295 ? 4.027 -15.406 -15.383 1 95.06 295 LEU A C 1
ATOM 2346 O O . LEU A 1 295 ? 4.086 -16 -14.297 1 95.06 295 LEU A O 1
ATOM 2350 N N . GLU A 1 296 ? 4.508 -15.852 -16.469 1 92.5 296 GLU A N 1
ATOM 2351 C CA . GLU A 1 296 ? 5.215 -17.125 -16.531 1 92.5 296 GLU A CA 1
ATOM 2352 C C . GLU A 1 296 ? 6.695 -16.938 -16.828 1 92.5 296 GLU A C 1
ATOM 2354 O O . GLU A 1 296 ? 7.082 -15.914 -17.422 1 92.5 296 GLU A O 1
ATOM 2359 N N . VAL A 1 297 ? 7.43 -17.859 -16.375 1 92.69 297 VAL A N 1
ATOM 2360 C CA . VAL A 1 297 ? 8.852 -17.828 -16.688 1 92.69 297 VAL A CA 1
ATOM 2361 C C . VAL A 1 297 ? 9.055 -17.984 -18.203 1 92.69 297 VAL A C 1
ATOM 2363 O O . VAL A 1 297 ? 8.438 -18.859 -18.812 1 92.69 297 VAL A O 1
ATOM 2366 N N . SER A 1 298 ? 9.844 -17.188 -18.719 1 90.81 298 SER A N 1
ATOM 2367 C CA . SER A 1 298 ? 10.094 -17.25 -20.156 1 90.81 298 SER A CA 1
ATOM 2368 C C . SER A 1 298 ? 10.859 -18.516 -20.531 1 90.81 298 SER A C 1
ATOM 2370 O O . SER A 1 298 ? 11.602 -19.062 -19.703 1 90.81 298 SER A O 1
ATOM 2372 N N . ASN A 1 299 ? 10.664 -18.953 -21.719 1 89.75 299 ASN A N 1
ATOM 2373 C CA . ASN A 1 299 ? 11.375 -20.125 -22.203 1 89.75 299 ASN A CA 1
ATOM 2374 C C . ASN A 1 299 ? 12.891 -19.906 -22.203 1 89.75 299 ASN A C 1
ATOM 2376 O O . ASN A 1 299 ? 13.648 -20.828 -21.891 1 89.75 299 ASN A O 1
ATOM 2380 N N . ASP A 1 300 ? 13.266 -18.734 -22.531 1 89.44 300 ASP A N 1
ATOM 2381 C CA . ASP A 1 300 ? 14.688 -18.406 -22.5 1 89.44 300 ASP A CA 1
ATOM 2382 C C . ASP A 1 300 ? 15.273 -18.562 -21.109 1 89.44 300 ASP A C 1
ATOM 2384 O O . ASP A 1 300 ? 16.375 -19.094 -20.953 1 89.44 300 ASP A O 1
ATOM 2388 N N . LEU A 1 301 ? 14.539 -18.141 -20.156 1 89.88 301 LEU A N 1
ATOM 2389 C CA . LEU A 1 301 ? 15.008 -18.25 -18.781 1 89.88 301 LEU A CA 1
ATOM 2390 C C . LEU A 1 301 ? 15.047 -19.703 -18.328 1 89.88 301 LEU A C 1
ATOM 2392 O O . LEU A 1 301 ? 15.945 -20.094 -17.578 1 89.88 301 LEU A O 1
ATOM 2396 N N . ILE A 1 302 ? 14.109 -20.5 -18.75 1 89.56 302 ILE A N 1
ATOM 2397 C CA . ILE A 1 302 ? 14.07 -21.906 -18.391 1 89.56 302 ILE A CA 1
ATOM 2398 C C . ILE A 1 302 ? 15.32 -22.609 -18.922 1 89.56 302 ILE A C 1
ATOM 2400 O O . ILE A 1 302 ? 15.953 -23.391 -18.203 1 89.56 302 ILE A O 1
ATOM 2404 N N . GLU A 1 303 ? 15.656 -22.312 -20.062 1 90.94 303 GLU A N 1
ATOM 2405 C CA . GLU A 1 303 ? 16.844 -22.922 -20.672 1 90.94 303 GLU A CA 1
ATOM 2406 C C . GLU A 1 303 ? 18.109 -22.484 -19.969 1 90.94 303 GLU A C 1
ATOM 2408 O O . GLU A 1 303 ? 19 -23.297 -19.703 1 90.94 303 GLU A O 1
ATOM 2413 N N . LYS A 1 304 ? 18.141 -21.25 -19.672 1 90.44 304 LYS A N 1
ATOM 2414 C CA . LYS A 1 304 ? 19.312 -20.688 -19 1 90.44 304 LYS A CA 1
ATOM 2415 C C . LYS A 1 304 ? 19.484 -21.25 -17.594 1 90.44 304 LYS A C 1
ATOM 2417 O O . LYS A 1 304 ? 20.594 -21.391 -17.109 1 90.44 304 LYS A O 1
ATOM 2422 N N . THR A 1 305 ? 18.422 -21.562 -17 1 91.44 305 THR A N 1
ATOM 2423 C CA . THR A 1 305 ? 18.422 -21.953 -15.594 1 91.44 305 THR A CA 1
ATOM 2424 C C . THR A 1 305 ? 18.641 -23.453 -15.453 1 91.44 305 THR A C 1
ATOM 2426 O O . THR A 1 305 ? 18.969 -23.938 -14.375 1 91.44 305 THR A O 1
ATOM 2429 N N . ALA A 1 306 ? 18.531 -24.297 -16.438 1 90.44 306 ALA A N 1
ATOM 2430 C CA . ALA A 1 306 ? 18.547 -25.75 -16.422 1 90.44 306 ALA A CA 1
ATOM 2431 C C . ALA A 1 306 ? 19.812 -26.281 -15.742 1 90.44 306 ALA A C 1
ATOM 2433 O O . ALA A 1 306 ? 19.75 -27.125 -14.852 1 90.44 306 ALA A O 1
ATOM 2434 N N . PRO A 1 307 ? 21 -25.734 -16.062 1 91.81 307 PRO A N 1
ATOM 2435 C CA . PRO A 1 307 ? 22.219 -26.234 -15.406 1 91.81 307 PRO A CA 1
ATOM 2436 C C . PRO A 1 307 ? 22.219 -25.969 -13.906 1 91.81 307 PRO A C 1
ATOM 2438 O O . PRO A 1 307 ? 22.656 -26.828 -13.125 1 91.81 307 PRO A O 1
ATOM 2441 N N . SER A 1 308 ? 21.812 -24.75 -13.594 1 91.75 308 SER A N 1
ATOM 2442 C CA . SER A 1 308 ? 21.781 -24.406 -12.172 1 91.75 308 SER A CA 1
ATOM 2443 C C . SER A 1 308 ? 20.781 -25.266 -11.414 1 91.75 308 SER A C 1
ATOM 2445 O O . SER A 1 308 ? 20.984 -25.609 -10.25 1 91.75 308 SER A O 1
ATOM 2447 N N . LEU A 1 309 ? 19.766 -25.609 -12.055 1 89.19 309 LEU A N 1
ATOM 2448 C CA . LEU A 1 309 ? 18.734 -26.453 -11.43 1 89.19 309 LEU A CA 1
ATOM 2449 C C . LEU A 1 309 ? 19.266 -27.859 -11.156 1 89.19 309 LEU A C 1
ATOM 2451 O O . LEU A 1 309 ? 18.953 -28.453 -10.133 1 89.19 309 LEU A O 1
ATOM 2455 N N . LYS A 1 310 ? 20 -28.375 -12.031 1 88.94 310 LYS A N 1
ATOM 2456 C CA . LYS A 1 310 ? 20.625 -29.672 -11.836 1 88.94 310 LYS A CA 1
ATOM 2457 C C . LYS A 1 310 ? 21.547 -29.656 -10.617 1 88.94 310 LYS A C 1
ATOM 2459 O O . LYS A 1 310 ? 21.562 -30.594 -9.82 1 88.94 310 LYS A O 1
ATOM 2464 N N . LYS A 1 311 ? 22.266 -28.609 -10.453 1 90.06 311 LYS A N 1
ATOM 2465 C CA . LYS A 1 311 ? 23.156 -28.469 -9.305 1 90.06 311 LYS A CA 1
ATOM 2466 C C . LYS A 1 311 ? 22.359 -28.422 -8 1 90.06 311 LYS A C 1
ATOM 2468 O O . LYS A 1 311 ? 22.766 -29.031 -7.004 1 90.06 311 LYS A O 1
ATOM 2473 N N . VAL A 1 312 ? 21.328 -27.656 -8 1 88.62 312 VAL A N 1
ATOM 2474 C CA . VAL A 1 312 ? 20.484 -27.547 -6.812 1 88.62 312 VAL A CA 1
ATOM 2475 C C . VAL A 1 312 ? 19.906 -28.906 -6.445 1 88.62 312 VAL A C 1
ATOM 2477 O O . VAL A 1 312 ? 19.875 -29.281 -5.27 1 88.62 312 VAL A O 1
ATOM 2480 N N . ALA A 1 313 ? 19.438 -29.672 -7.422 1 85.31 313 ALA A N 1
ATOM 2481 C CA . ALA A 1 313 ? 18.875 -31 -7.191 1 85.31 313 ALA A CA 1
ATOM 2482 C C . ALA A 1 313 ? 19.891 -31.953 -6.574 1 85.31 313 ALA A C 1
ATOM 2484 O O . ALA A 1 313 ? 19.547 -32.812 -5.77 1 85.31 313 ALA A O 1
ATOM 2485 N N . GLU A 1 314 ? 21.047 -31.766 -6.863 1 87.5 314 GLU A N 1
ATOM 2486 C CA . GLU A 1 314 ? 22.125 -32.594 -6.359 1 87.5 314 GLU A CA 1
ATOM 2487 C C . GLU A 1 314 ? 22.422 -32.312 -4.895 1 87.5 314 GLU A C 1
ATOM 2489 O O . GLU A 1 314 ? 22.703 -33.219 -4.113 1 87.5 314 GLU A O 1
ATOM 2494 N N . VAL A 1 315 ? 22.344 -31.078 -4.555 1 86.88 315 VAL A N 1
ATOM 2495 C CA . VAL A 1 315 ? 22.797 -30.688 -3.225 1 86.88 315 VAL A CA 1
ATOM 2496 C C . VAL A 1 315 ? 21.625 -30.688 -2.256 1 86.88 315 VAL A C 1
ATOM 2498 O O . VAL A 1 315 ? 21.812 -30.672 -1.037 1 86.88 315 VAL A O 1
ATOM 2501 N N . PHE A 1 316 ? 20.438 -30.594 -2.738 1 81.69 316 PHE A N 1
ATOM 2502 C CA . PHE A 1 316 ? 19.25 -30.719 -1.909 1 81.69 316 PHE A CA 1
ATOM 2503 C C . PHE A 1 316 ? 18.469 -31.984 -2.252 1 81.69 316 PHE A C 1
ATOM 2505 O O . PHE A 1 316 ? 17.5 -31.938 -3.012 1 81.69 316 PHE A O 1
ATOM 2512 N N . PRO A 1 317 ? 18.891 -33.062 -1.751 1 69.25 317 PRO A N 1
ATOM 2513 C CA . PRO A 1 317 ? 18.234 -34.312 -2.119 1 69.25 317 PRO A CA 1
ATOM 2514 C C . PRO A 1 317 ? 16.766 -34.375 -1.692 1 69.25 317 PRO A C 1
ATOM 2516 O O . PRO A 1 317 ? 16.406 -33.812 -0.651 1 69.25 317 PRO A O 1
ATOM 2519 N N . VAL A 1 318 ? 15.828 -34.406 -2.682 1 58.41 318 VAL A N 1
ATOM 2520 C CA . VAL A 1 318 ? 14.375 -34.469 -2.539 1 58.41 318 VAL A CA 1
ATOM 2521 C C . VAL A 1 318 ? 14.008 -35.594 -1.566 1 58.41 318 VAL A C 1
ATOM 2523 O O . VAL A 1 318 ? 14.336 -36.75 -1.796 1 58.41 318 VAL A O 1
ATOM 2526 N N . ARG A 1 319 ? 14.117 -35.406 -0.328 1 51.25 319 ARG A N 1
ATOM 2527 C CA . ARG A 1 319 ? 13.586 -36.469 0.509 1 51.25 319 ARG A CA 1
ATOM 2528 C C . ARG A 1 319 ? 12.07 -36.594 0.349 1 51.25 319 ARG A C 1
ATOM 2530 O O . ARG A 1 319 ? 11.375 -35.594 0.218 1 51.25 319 ARG A O 1
ATOM 2537 N N . ALA A 1 320 ? 11.547 -37.594 -0.162 1 41.44 320 ALA A N 1
ATOM 2538 C CA . ALA A 1 320 ? 10.148 -38 -0.193 1 41.44 320 ALA A CA 1
ATOM 2539 C C . ALA A 1 320 ? 9.438 -37.656 1.11 1 41.44 320 ALA A C 1
ATOM 2541 O O . ALA A 1 320 ? 9.883 -38.062 2.193 1 41.44 320 ALA A O 1
ATOM 2542 N N . PHE A 1 321 ? 8.984 -36.438 1.196 1 40.78 321 PHE A N 1
ATOM 2543 C CA . PHE A 1 321 ? 8.117 -36.156 2.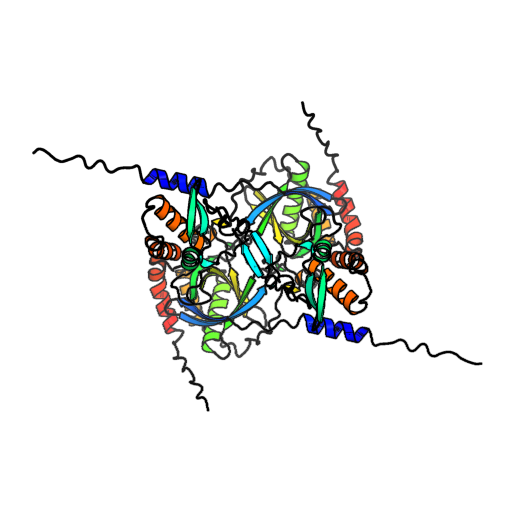328 1 40.78 321 PHE A CA 1
ATOM 2544 C C . PHE A 1 321 ? 7.121 -37.281 2.561 1 40.78 321 PHE A C 1
ATOM 2546 O O . PHE A 1 321 ? 6.359 -37.625 1.659 1 40.78 321 PHE A O 1
ATOM 2553 N N . LYS A 1 322 ? 7.41 -38.219 3.289 1 37.09 322 LYS A N 1
ATOM 2554 C CA . LYS A 1 322 ? 6.391 -39.156 3.758 1 37.09 322 LYS A CA 1
ATOM 2555 C C . LYS A 1 322 ? 5.199 -38.406 4.355 1 37.09 322 LYS A C 1
ATOM 2557 O O . LYS A 1 322 ? 5.355 -37.625 5.309 1 37.09 322 LYS A O 1
ATOM 2562 N N . ARG A 1 323 ? 4.203 -38.031 3.508 1 36.81 323 ARG A N 1
ATOM 2563 C CA . ARG A 1 323 ? 2.891 -37.656 4.031 1 36.81 323 ARG A CA 1
ATOM 2564 C C . ARG A 1 323 ? 2.531 -38.469 5.254 1 36.81 323 ARG A C 1
ATOM 2566 O O . ARG A 1 323 ? 2.414 -39.688 5.168 1 36.81 323 ARG A O 1
ATOM 2573 N N . ILE A 1 324 ? 2.912 -38.125 6.312 1 37.56 324 ILE A N 1
ATOM 2574 C CA . ILE A 1 324 ? 2.357 -38.844 7.453 1 37.56 324 ILE A CA 1
ATOM 2575 C C . ILE A 1 324 ? 0.832 -38.812 7.391 1 37.56 324 ILE A C 1
ATOM 2577 O O . ILE A 1 324 ? 0.223 -37.75 7.473 1 37.56 324 ILE A O 1
ATOM 2581 N N . LYS A 1 325 ? 0.179 -39.812 6.719 1 37.16 325 LYS A N 1
ATOM 2582 C CA . LYS A 1 325 ? -1.241 -40.125 6.875 1 37.16 325 LYS A CA 1
ATOM 2583 C C . LYS A 1 325 ? -1.655 -40.062 8.344 1 37.16 325 LYS A C 1
ATOM 2585 O O . LYS A 1 325 ? -1.129 -40.812 9.172 1 37.16 325 LYS A O 1
ATOM 2590 N N . GLN A 1 326 ? -2.055 -38.969 8.852 1 35.41 326 GLN A N 1
ATOM 2591 C CA . GLN A 1 326 ? -2.768 -39.031 10.125 1 35.41 326 GLN A CA 1
ATOM 2592 C C . GLN A 1 326 ? -3.969 -39.969 10.039 1 35.41 326 GLN A C 1
ATOM 2594 O O . GLN A 1 326 ? -4.879 -39.75 9.234 1 35.41 326 GLN A O 1
ATOM 2599 N N . LYS A 1 327 ? -3.846 -41.25 10.359 1 28.17 327 LYS A N 1
ATOM 2600 C CA . LYS A 1 327 ? -4.957 -42.156 10.68 1 28.17 327 LYS A CA 1
ATOM 2601 C C . LYS A 1 327 ? -5.895 -41.5 11.695 1 28.17 327 LYS A C 1
ATOM 2603 O O . LYS A 1 327 ? -5.461 -41.094 12.773 1 28.17 327 LYS A O 1
ATOM 2608 N N . LYS A 1 328 ? -6.977 -41.062 11.242 1 40.03 328 LYS A N 1
ATOM 2609 C CA . LYS A 1 328 ? -8.141 -40.875 12.102 1 40.03 328 LYS A CA 1
ATOM 2610 C C . LYS A 1 328 ? -8.375 -42.094 12.992 1 40.03 328 LYS A C 1
ATOM 2612 O O . LYS A 1 328 ? -8.594 -43.188 12.5 1 40.03 328 LYS A O 1
ATOM 2617 N N . GLU A 1 329 ? -7.715 -42.094 14.109 1 25.75 329 GLU A N 1
ATOM 2618 C CA . GLU A 1 329 ? -8.438 -42.906 15.086 1 25.75 329 GLU A CA 1
ATOM 2619 C C . GLU A 1 329 ? -9.812 -42.344 15.383 1 25.75 329 GLU A C 1
ATOM 2621 O O . GLU A 1 329 ? -9.969 -41.094 15.453 1 25.75 329 GLU A O 1
ATOM 2626 N N . MET B 1 1 ? -15.219 16.047 66.688 1 22.06 1 MET B N 1
ATOM 2627 C CA . MET B 1 1 ? -14.336 14.93 66.375 1 22.06 1 MET B CA 1
ATOM 2628 C C . MET B 1 1 ? -14.938 14.047 65.25 1 22.06 1 MET B C 1
ATOM 2630 O O . MET B 1 1 ? -14.258 13.172 64.75 1 22.06 1 MET B O 1
ATOM 2634 N N . GLU B 1 2 ? -16.266 13.828 65.188 1 20.95 2 GLU B N 1
ATOM 2635 C CA . GLU B 1 2 ? -16.969 12.617 64.75 1 20.95 2 GLU B CA 1
ATOM 2636 C C . GLU B 1 2 ? -16.766 12.375 63.25 1 20.95 2 GLU B C 1
ATOM 2638 O O . GLU B 1 2 ? -16.391 11.266 62.844 1 20.95 2 GLU B O 1
ATOM 2643 N N . LEU B 1 3 ? -17.719 12.805 62.344 1 21.64 3 LEU B N 1
ATOM 2644 C CA . LEU B 1 3 ? -18.344 12.141 61.188 1 21.64 3 LEU B CA 1
ATOM 2645 C C . LEU B 1 3 ? -17.422 12.188 59.969 1 21.64 3 LEU B C 1
ATOM 2647 O O . LEU B 1 3 ? -17.484 13.141 59.188 1 21.64 3 LEU B O 1
ATOM 2651 N N . LEU B 1 4 ? -16.062 12.156 60.094 1 24.2 4 LEU B N 1
ATOM 2652 C CA . LEU B 1 4 ? -15.227 12.219 58.906 1 24.2 4 LEU B CA 1
ATOM 2653 C C . LEU B 1 4 ? -15.562 11.094 57.938 1 24.2 4 LEU B C 1
ATOM 2655 O O . LEU B 1 4 ? -15.258 9.93 58.219 1 24.2 4 LEU B O 1
ATOM 2659 N N . GLY B 1 5 ? -16.75 11.117 57.312 1 24.39 5 GLY B N 1
ATOM 2660 C CA . GLY B 1 5 ? -17.281 10.094 56.438 1 24.39 5 GLY B CA 1
ATOM 2661 C C . GLY B 1 5 ? -16.281 9.641 55.375 1 24.39 5 GLY B C 1
ATOM 2662 O O . GLY B 1 5 ? -15.508 10.438 54.875 1 24.39 5 GLY B O 1
ATOM 2663 N N . ASP B 1 6 ? -15.875 8.258 55.312 1 25.19 6 ASP B N 1
ATOM 2664 C CA . ASP B 1 6 ? -14.969 7.363 54.594 1 25.19 6 ASP B CA 1
ATOM 2665 C C . ASP B 1 6 ? -15.203 7.441 53.094 1 25.19 6 ASP B C 1
ATOM 2667 O O . ASP B 1 6 ? -16.25 7.016 52.594 1 25.19 6 ASP B O 1
ATOM 2671 N N . ALA B 1 7 ? -14.836 8.492 52.375 1 25.56 7 ALA B N 1
ATOM 2672 C CA . ALA B 1 7 ? -14.859 8.633 50.938 1 25.56 7 ALA B CA 1
ATOM 2673 C C . ALA B 1 7 ? -14.172 7.457 50.25 1 25.56 7 ALA B C 1
ATOM 2675 O O . ALA B 1 7 ? -12.945 7.379 50.219 1 25.56 7 ALA B O 1
ATOM 2676 N N . THR B 1 8 ? -14.688 6.152 50.375 1 25.91 8 THR B N 1
ATOM 2677 C CA . THR B 1 8 ? -14.266 4.961 49.656 1 25.91 8 THR B CA 1
ATOM 2678 C C . THR B 1 8 ? -14.188 5.234 48.156 1 25.91 8 THR B C 1
ATOM 2680 O O . THR B 1 8 ? -15.211 5.492 47.5 1 25.91 8 THR B O 1
ATOM 2683 N N . MET B 1 9 ? -13.125 5.785 47.594 1 26.28 9 MET B N 1
ATOM 2684 C CA . MET B 1 9 ? -12.719 6 46.219 1 26.28 9 MET B CA 1
ATOM 2685 C C . MET B 1 9 ? -12.875 4.723 45.406 1 26.28 9 MET B C 1
ATOM 2687 O O . MET B 1 9 ? -12.289 3.691 45.719 1 26.28 9 MET B O 1
ATOM 2691 N N . SER B 1 10 ? -14.07 4.441 44.719 1 26.61 10 SER B N 1
ATOM 2692 C CA . SER B 1 10 ? -14.438 3.293 43.906 1 26.61 10 SER B CA 1
ATOM 2693 C C . SER B 1 10 ? -13.375 3.018 42.844 1 26.61 10 SER B C 1
ATOM 2695 O O . SER B 1 10 ? -13.117 3.861 42 1 26.61 10 SER B O 1
ATOM 2697 N N . THR B 1 11 ? -12.32 2.213 43 1 28.62 11 THR B N 1
ATOM 2698 C CA . THR B 1 11 ? -11.258 1.511 42.281 1 28.62 11 THR B CA 1
ATOM 2699 C C . THR B 1 11 ? -11.82 0.795 41.062 1 28.62 11 THR B C 1
ATOM 2701 O O . THR B 1 11 ? -11.078 0.137 40.312 1 28.62 11 THR B O 1
ATOM 2704 N N . SER B 1 12 ? -13.141 0.659 40.875 1 30.2 12 SER B N 1
ATOM 2705 C CA . SER B 1 12 ? -13.695 -0.229 39.875 1 30.2 12 SER B CA 1
ATOM 2706 C C . SER B 1 12 ? -13.438 0.309 38.469 1 30.2 12 SER B C 1
ATOM 2708 O O . SER B 1 12 ? -13.656 -0.393 37.469 1 30.2 12 SER B O 1
ATOM 2710 N N . HIS B 1 13 ? -13.078 1.527 38.25 1 31.98 13 HIS B N 1
ATOM 2711 C CA . HIS B 1 13 ? -13.102 2.115 36.938 1 31.98 13 HIS B CA 1
ATOM 2712 C C . HIS B 1 13 ? -11.875 1.708 36.125 1 31.98 13 HIS B C 1
ATOM 2714 O O . HIS B 1 13 ? -11.883 1.792 34.875 1 31.98 13 HIS B O 1
ATOM 2720 N N . LEU B 1 14 ? -10.75 1.371 36.75 1 32.28 14 LEU B N 1
ATOM 2721 C CA . LEU B 1 14 ? -9.508 1.099 36.031 1 32.28 14 LEU B CA 1
ATOM 2722 C C . LEU B 1 14 ? -9.539 -0.283 35.375 1 32.28 14 LEU B C 1
ATOM 2724 O O . LEU B 1 14 ? -8.922 -0.501 34.344 1 32.28 14 LEU B O 1
ATOM 2728 N N . GLU B 1 15 ? -10.148 -1.327 36.062 1 35.09 15 GLU B N 1
ATOM 2729 C CA . GLU B 1 15 ? -10.172 -2.689 35.531 1 35.09 15 GLU B CA 1
ATOM 2730 C C . GLU B 1 15 ? -10.906 -2.756 34.188 1 35.09 15 GLU B C 1
ATOM 2732 O O . GLU B 1 15 ? -10.586 -3.59 33.344 1 35.09 15 GLU B O 1
ATOM 2737 N N . THR B 1 16 ? -11.875 -1.879 33.969 1 35.19 16 THR B N 1
ATOM 2738 C CA . THR B 1 16 ? -12.727 -1.95 32.781 1 35.19 16 THR B CA 1
ATOM 2739 C C . THR B 1 16 ? -11.953 -1.522 31.531 1 35.19 16 THR B C 1
ATOM 2741 O O . THR B 1 16 ? -12.227 -2.008 30.438 1 35.19 16 THR B O 1
ATOM 2744 N N . ASP B 1 17 ? -10.945 -0.755 31.672 1 34.19 17 ASP B N 1
ATOM 2745 C CA . ASP B 1 17 ? -10.242 -0.282 30.484 1 34.19 17 ASP B CA 1
ATOM 2746 C C . ASP B 1 17 ? -9.367 -1.384 29.891 1 34.19 17 ASP B C 1
ATOM 2748 O O . ASP B 1 17 ? -9.289 -1.526 28.656 1 34.19 17 ASP B O 1
ATOM 2752 N N . ALA B 1 18 ? -8.633 -2.178 30.672 1 35.28 18 ALA B N 1
ATOM 2753 C CA . ALA B 1 18 ? -7.793 -3.271 30.203 1 35.28 18 ALA B CA 1
ATOM 2754 C C . ALA B 1 18 ? -8.633 -4.359 29.531 1 35.28 18 ALA B C 1
ATOM 2756 O O . ALA B 1 18 ? -8.242 -4.914 28.5 1 35.28 18 ALA B O 1
ATOM 2757 N N . GLU B 1 19 ? -9.633 -4.82 30.203 1 35.38 19 GLU B N 1
ATOM 2758 C CA . GLU B 1 19 ? -10.516 -5.832 29.625 1 35.38 19 GLU B CA 1
ATOM 2759 C C . GLU B 1 19 ? -11.102 -5.355 28.297 1 35.38 19 GLU B C 1
ATOM 2761 O O . GLU B 1 19 ? -11.211 -6.133 27.344 1 35.38 19 GLU B O 1
ATOM 2766 N N . VAL B 1 20 ? -11.516 -4.109 28.25 1 35.03 20 VAL B N 1
ATOM 2767 C CA . VAL B 1 20 ? -12.102 -3.582 27.031 1 35.03 20 VAL B CA 1
ATOM 2768 C C . VAL B 1 20 ? -11.039 -3.49 25.938 1 35.03 20 VAL B C 1
ATOM 2770 O O . VAL B 1 20 ? -11.297 -3.824 24.781 1 35.03 20 VAL B O 1
ATOM 2773 N N . THR B 1 21 ? -9.852 -3.096 26.266 1 37.69 21 THR B N 1
ATOM 2774 C CA . THR B 1 21 ? -8.766 -3.061 25.297 1 37.69 21 THR B CA 1
ATOM 2775 C C . THR B 1 21 ? -8.398 -4.469 24.844 1 37.69 21 THR B C 1
ATOM 2777 O O . THR B 1 21 ? -8.148 -4.699 23.656 1 37.69 21 THR B O 1
ATOM 2780 N N . ALA B 1 22 ? -8.344 -5.441 25.75 1 36.84 22 ALA B N 1
ATOM 2781 C CA . ALA B 1 22 ? -8.078 -6.848 25.453 1 36.84 22 ALA B CA 1
ATOM 2782 C C . ALA B 1 22 ? -9.164 -7.426 24.547 1 36.84 22 ALA B C 1
ATOM 2784 O O . ALA B 1 22 ? -8.875 -8.234 23.656 1 36.84 22 ALA B O 1
ATOM 2785 N N . LEU B 1 23 ? -10.398 -7.188 24.812 1 36.16 23 LEU B N 1
ATOM 2786 C CA . LEU B 1 23 ? -11.516 -7.73 24.047 1 36.16 23 LEU B CA 1
ATOM 2787 C C . LEU B 1 23 ? -11.477 -7.23 22.609 1 36.16 23 LEU B C 1
ATOM 2789 O O . LEU B 1 23 ? -11.883 -7.941 21.688 1 36.16 23 LEU B O 1
ATOM 2793 N N . SER B 1 24 ? -11.172 -6.039 22.359 1 37.88 24 SER B N 1
ATOM 2794 C CA . SER B 1 24 ? -11.312 -5.5 21.016 1 37.88 24 SER B CA 1
ATOM 2795 C C . SER B 1 24 ? -10.227 -6.039 20.078 1 37.88 24 SER B C 1
ATOM 2797 O O . SER B 1 24 ? -10.461 -6.23 18.891 1 37.88 24 SER B O 1
ATOM 2799 N N . ASN B 1 25 ? -8.945 -6.172 20.547 1 40.25 25 ASN B N 1
ATOM 2800 C CA . ASN B 1 25 ? -7.832 -6.414 19.641 1 40.25 25 ASN B CA 1
ATOM 2801 C C . ASN B 1 25 ? -7.562 -7.906 19.469 1 40.25 25 ASN B C 1
ATOM 2803 O O . ASN B 1 25 ? -6.457 -8.305 19.094 1 40.25 25 ASN B O 1
ATOM 2807 N N . PHE B 1 26 ? -8.258 -8.75 20.25 1 36.19 26 PHE B N 1
ATOM 2808 C CA . PHE B 1 26 ? -7.852 -10.133 20 1 36.19 26 PHE B CA 1
ATOM 2809 C C . PHE B 1 26 ? -8.078 -10.523 18.547 1 36.19 26 PHE B C 1
ATOM 2811 O O . PHE B 1 26 ? -9.172 -10.961 18.188 1 36.19 26 PHE B O 1
ATOM 2818 N N . ARG B 1 27 ? -7.562 -9.883 17.734 1 43.16 27 ARG B N 1
ATOM 2819 C CA . ARG B 1 27 ? -7.754 -10.352 16.359 1 43.16 27 ARG B CA 1
ATOM 2820 C C . ARG B 1 27 ? -7.164 -11.742 16.172 1 43.16 27 ARG B C 1
ATOM 2822 O O . ARG B 1 27 ? -6.082 -12.039 16.688 1 43.16 27 ARG B O 1
ATOM 2829 N N . LYS B 1 28 ? -8.055 -12.734 15.859 1 45.91 28 LYS B N 1
ATOM 2830 C CA . LYS B 1 28 ? -7.895 -14.117 15.398 1 45.91 28 LYS B CA 1
ATOM 2831 C C . LYS B 1 28 ? -6.656 -14.258 14.523 1 45.91 28 LYS B C 1
ATOM 2833 O O . LYS B 1 28 ? -6.383 -13.406 13.68 1 45.91 28 LYS B O 1
ATOM 2838 N N . TRP B 1 29 ? -5.727 -15.008 15.109 1 49.22 29 TRP B N 1
ATOM 2839 C CA . TRP B 1 29 ? -4.586 -15.43 14.305 1 49.22 29 TRP B CA 1
ATOM 2840 C C . TRP B 1 29 ? -5.031 -15.859 12.914 1 49.22 29 TRP B C 1
ATOM 2842 O O . TRP B 1 29 ? -5.941 -16.672 12.766 1 49.22 29 TRP B O 1
ATOM 2852 N N . SER B 1 30 ? -4.793 -15.039 11.945 1 61.81 30 SER B N 1
ATOM 2853 C CA . SER B 1 30 ? -5.121 -15.422 10.57 1 61.81 30 SER B CA 1
ATOM 2854 C C . SER B 1 30 ? -4.551 -16.797 10.234 1 61.81 30 SER B C 1
ATOM 2856 O O . SER B 1 30 ? -3.48 -17.172 10.719 1 61.81 30 SER B O 1
ATOM 2858 N N . LYS B 1 31 ? -5.336 -17.703 9.797 1 78.81 31 LYS B N 1
ATOM 2859 C CA . LYS B 1 31 ? -4.926 -18.984 9.234 1 78.81 31 LYS B CA 1
ATOM 2860 C C . LYS B 1 31 ? -3.828 -18.797 8.188 1 78.81 31 LYS B C 1
ATOM 2862 O O . LYS B 1 31 ? -3.904 -17.906 7.355 1 78.81 31 LYS B O 1
ATOM 2867 N N . PRO B 1 32 ? -2.754 -19.516 8.477 1 88.56 32 PRO B N 1
ATOM 2868 C CA . PRO B 1 32 ? -1.669 -19.391 7.496 1 88.56 32 PRO B CA 1
ATOM 2869 C C . PRO B 1 32 ? -2.078 -19.844 6.098 1 88.56 32 PRO B C 1
ATOM 2871 O O . PRO B 1 32 ? -2.924 -20.734 5.957 1 88.56 32 PRO B O 1
ATOM 2874 N N . TRP B 1 33 ? -1.6 -19.219 5.117 1 93.69 33 TRP B N 1
ATOM 2875 C CA . TRP B 1 33 ? -1.683 -19.703 3.742 1 93.69 33 TRP B CA 1
ATOM 2876 C C . TRP B 1 33 ? -0.564 -20.703 3.445 1 93.69 33 TRP B C 1
ATOM 2878 O O . TRP B 1 33 ? 0.587 -20.297 3.246 1 93.69 33 TRP B O 1
ATOM 2888 N N . ASN B 1 34 ? -0.91 -21.906 3.445 1 94.31 34 ASN B N 1
ATOM 2889 C CA . ASN B 1 34 ? 0.069 -22.953 3.168 1 94.31 34 ASN B CA 1
ATOM 2890 C C . ASN B 1 34 ? 0.18 -23.234 1.671 1 94.31 34 ASN B C 1
ATOM 2892 O O . ASN B 1 34 ? -0.824 -23.5 1.009 1 94.31 34 ASN B O 1
ATOM 2896 N N . VAL B 1 35 ? 1.43 -23.203 1.159 1 96.56 35 VAL B N 1
ATOM 2897 C CA . VAL B 1 35 ? 1.63 -23.391 -0.275 1 96.56 35 VAL B CA 1
ATOM 2898 C C . VAL B 1 35 ? 3.053 -23.875 -0.542 1 96.56 35 VAL B C 1
ATOM 2900 O O . VAL B 1 35 ? 3.949 -23.672 0.278 1 96.56 35 VAL B O 1
ATOM 2903 N N . ASP B 1 36 ? 3.182 -24.516 -1.616 1 95.69 36 ASP B N 1
ATOM 2904 C CA . ASP B 1 36 ? 4.52 -24.859 -2.076 1 95.69 36 ASP B CA 1
ATOM 2905 C C . ASP B 1 36 ? 5.133 -23.734 -2.906 1 95.69 36 ASP B C 1
ATOM 2907 O O . ASP B 1 36 ? 4.641 -23.422 -3.99 1 95.69 36 ASP B O 1
ATOM 2911 N N . PHE B 1 37 ? 6.125 -23.203 -2.311 1 97.12 37 PHE B N 1
ATOM 2912 C CA . PHE B 1 37 ? 6.859 -22.156 -3.002 1 97.12 37 PHE B CA 1
ATOM 2913 C C . PHE B 1 37 ? 7.789 -22.75 -4.055 1 97.12 37 PHE B C 1
ATOM 2915 O O . PHE B 1 37 ? 8.758 -23.422 -3.723 1 97.12 37 PHE B O 1
ATOM 2922 N N . ARG B 1 38 ? 7.457 -22.422 -5.328 1 94.81 38 ARG B N 1
ATOM 2923 C CA . ARG B 1 38 ? 8.211 -22.984 -6.441 1 94.81 38 ARG B CA 1
ATOM 2924 C C . ARG B 1 38 ? 9.242 -22 -6.969 1 94.81 38 ARG B C 1
ATOM 2926 O O . ARG B 1 38 ? 8.883 -21.016 -7.633 1 94.81 38 ARG B O 1
ATOM 2933 N N . ILE B 1 39 ? 10.414 -22.219 -6.719 1 91.31 39 ILE B N 1
ATOM 2934 C CA . ILE B 1 39 ? 11.484 -21.375 -7.25 1 91.31 39 ILE B CA 1
ATOM 2935 C C . ILE B 1 39 ? 11.797 -21.781 -8.688 1 91.31 39 ILE B C 1
ATOM 2937 O O . ILE B 1 39 ? 12.016 -20.922 -9.547 1 91.31 39 ILE B O 1
ATOM 2941 N N . SER B 1 40 ? 11.766 -23.062 -8.883 1 84.38 40 SER B N 1
ATOM 2942 C CA . SER B 1 40 ? 11.891 -23.703 -10.188 1 84.38 40 SER B CA 1
ATOM 2943 C C . SER B 1 40 ? 11.227 -25.078 -10.195 1 84.38 40 SER B C 1
ATOM 2945 O O . SER B 1 40 ? 10.766 -25.562 -9.156 1 84.38 40 SER B O 1
ATOM 2947 N N . ASP B 1 41 ? 11.086 -25.641 -11.367 1 78.75 41 ASP B N 1
ATOM 2948 C CA . ASP B 1 41 ? 10.461 -26.953 -11.484 1 78.75 41 ASP B CA 1
ATOM 2949 C C . ASP B 1 41 ? 11.172 -27.984 -10.617 1 78.75 41 ASP B C 1
ATOM 2951 O O . ASP B 1 41 ? 10.555 -28.938 -10.133 1 78.75 41 ASP B O 1
ATOM 2955 N N . GLY B 1 42 ? 12.383 -27.734 -10.172 1 75.69 42 GLY B N 1
ATOM 2956 C CA . GLY B 1 42 ? 13.125 -28.703 -9.383 1 75.69 42 GLY B CA 1
ATOM 2957 C C . GLY B 1 42 ? 13.297 -28.297 -7.934 1 75.69 42 GLY B C 1
ATOM 2958 O O . GLY B 1 42 ? 13.883 -29.031 -7.137 1 75.69 42 GLY B O 1
ATOM 2959 N N . LEU B 1 43 ? 12.727 -27.25 -7.574 1 86.31 43 LEU B N 1
ATOM 2960 C CA . LEU B 1 43 ? 12.945 -26.75 -6.223 1 86.31 43 LEU B CA 1
ATOM 2961 C C . LEU B 1 43 ? 11.656 -26.172 -5.641 1 86.31 43 LEU B C 1
ATOM 2963 O O . LEU B 1 43 ? 11.32 -25.016 -5.883 1 86.31 43 LEU B O 1
ATOM 2967 N N . LEU B 1 44 ? 11.031 -27.078 -4.867 1 91.62 44 LEU B N 1
ATOM 2968 C CA . LEU B 1 44 ? 9.805 -26.703 -4.164 1 91.62 44 LEU B CA 1
ATOM 2969 C C . LEU B 1 44 ? 10.047 -26.609 -2.662 1 91.62 44 LEU B C 1
ATOM 2971 O O . LEU B 1 44 ? 10.672 -27.5 -2.074 1 91.62 44 LEU B O 1
ATOM 2975 N N . ILE B 1 45 ? 9.586 -25.562 -2.096 1 94.06 45 ILE B N 1
ATOM 2976 C CA . ILE B 1 45 ? 9.742 -25.375 -0.658 1 94.06 45 ILE B CA 1
ATOM 2977 C C . ILE B 1 45 ? 8.375 -25.141 -0.019 1 94.06 45 ILE B C 1
ATOM 2979 O O . ILE B 1 45 ? 7.762 -24.094 -0.209 1 94.06 45 ILE B O 1
ATOM 2983 N N . PRO B 1 46 ? 7.91 -26.094 0.716 1 94.94 46 PRO B N 1
ATOM 2984 C CA . PRO B 1 46 ? 6.664 -25.844 1.442 1 94.94 46 PRO B CA 1
ATOM 2985 C C . PRO B 1 46 ? 6.781 -24.672 2.422 1 94.94 46 PRO B C 1
ATOM 2987 O O . PRO B 1 46 ? 7.684 -24.656 3.264 1 94.94 46 PRO B O 1
ATOM 2990 N N . VAL B 1 47 ? 5.891 -23.703 2.311 1 95.44 47 VAL B N 1
ATOM 2991 C CA . VAL B 1 47 ? 5.961 -22.516 3.16 1 95.44 47 VAL B CA 1
ATOM 2992 C C . VAL B 1 47 ? 4.574 -22.188 3.705 1 95.44 47 VAL B C 1
ATOM 2994 O O . VAL B 1 47 ? 3.566 -22.672 3.191 1 95.44 47 VAL B O 1
ATOM 2997 N N . SER B 1 48 ? 4.59 -21.438 4.773 1 93.25 48 SER B N 1
ATOM 2998 C CA . SER B 1 48 ? 3.391 -20.844 5.363 1 93.25 48 SER B CA 1
ATOM 2999 C C . SER B 1 48 ? 3.43 -19.328 5.301 1 93.25 48 SER B C 1
ATOM 3001 O O . SER B 1 48 ? 4.391 -18.703 5.754 1 93.25 48 SER B O 1
ATOM 3003 N N . GLY B 1 49 ? 2.377 -18.781 4.699 1 93.44 49 GLY B N 1
ATOM 3004 C CA . GLY B 1 49 ? 2.25 -17.328 4.609 1 93.44 49 GLY B CA 1
ATOM 3005 C C . GLY B 1 49 ? 1.328 -16.75 5.66 1 93.44 49 GLY B C 1
ATOM 3006 O O . GLY B 1 49 ? 0.265 -17.297 5.941 1 93.44 49 GLY B O 1
ATOM 3007 N N . TYR B 1 50 ? 1.794 -15.633 6.246 1 89.5 50 TYR B N 1
ATOM 3008 C CA . TYR B 1 50 ? 1.007 -14.93 7.254 1 89.5 50 TYR B CA 1
ATOM 3009 C C . TYR B 1 50 ? 0.839 -13.461 6.887 1 89.5 50 TYR B C 1
ATOM 3011 O O . TYR B 1 50 ? 1.783 -12.82 6.422 1 89.5 50 TYR B O 1
ATOM 3019 N N . LEU B 1 51 ? -0.328 -13.016 7.078 1 86.75 51 LEU B N 1
ATOM 3020 C CA . LEU B 1 51 ? -0.557 -11.578 6.957 1 86.75 51 LEU B CA 1
ATOM 3021 C C . LEU B 1 51 ? -0.048 -10.844 8.195 1 86.75 51 LEU B C 1
ATOM 3023 O O . LEU B 1 51 ? -0.407 -11.195 9.32 1 86.75 51 LEU B O 1
ATOM 3027 N N . ILE B 1 52 ? 0.786 -9.852 7.961 1 83.75 52 ILE B N 1
ATOM 3028 C CA . ILE B 1 52 ? 1.296 -9.109 9.109 1 83.75 52 ILE B CA 1
ATOM 3029 C C . ILE B 1 52 ? 0.752 -7.684 9.086 1 83.75 52 ILE B C 1
ATOM 3031 O O . ILE B 1 52 ? 0.761 -6.996 10.109 1 83.75 52 ILE B O 1
ATOM 3035 N N . VAL B 1 53 ? 0.4 -7.223 7.949 1 84.56 53 VAL B N 1
ATOM 3036 C CA . VAL B 1 53 ? -0.24 -5.918 7.797 1 84.56 53 VAL B CA 1
ATOM 3037 C C . VAL B 1 53 ? -1.463 -6.043 6.891 1 84.56 53 VAL B C 1
ATOM 3039 O O . VAL B 1 53 ? -1.401 -6.688 5.84 1 84.56 53 VAL B O 1
ATOM 3042 N N . LYS B 1 54 ? -2.518 -5.535 7.301 1 82.31 54 LYS B N 1
ATOM 3043 C CA . LYS B 1 54 ? -3.742 -5.422 6.516 1 82.31 54 LYS B CA 1
ATOM 3044 C C . LYS B 1 54 ? -4.555 -4.203 6.938 1 82.31 54 LYS B C 1
ATOM 3046 O O . LYS B 1 54 ? -4.895 -4.055 8.117 1 82.31 54 LYS B O 1
ATOM 3051 N N . ARG B 1 55 ? -4.742 -3.414 5.988 1 79 55 ARG B N 1
ATOM 3052 C CA . ARG B 1 55 ? -5.531 -2.23 6.312 1 79 55 ARG B CA 1
ATOM 3053 C C . ARG B 1 55 ? -6.891 -2.619 6.883 1 79 55 ARG B C 1
ATOM 3055 O O . ARG B 1 55 ? -7.605 -3.434 6.293 1 79 55 ARG B O 1
ATOM 3062 N N . GLU B 1 56 ? -7.086 -2.16 8.039 1 75.88 56 GLU B N 1
ATOM 3063 C CA . GLU B 1 56 ? -8.344 -2.473 8.711 1 75.88 56 GLU B CA 1
ATOM 3064 C C . GLU B 1 56 ? -9.477 -1.577 8.219 1 75.88 56 GLU B C 1
ATOM 3066 O O . GLU B 1 56 ? -9.297 -0.364 8.078 1 75.88 56 GLU B O 1
ATOM 3071 N N . LYS B 1 57 ? -10.383 -2.336 7.676 1 64.56 57 LYS B N 1
ATOM 3072 C CA . LYS B 1 57 ? -11.586 -1.591 7.332 1 64.56 57 LYS B CA 1
ATOM 3073 C C . LYS B 1 57 ? -12.445 -1.329 8.57 1 64.56 57 LYS B C 1
ATOM 3075 O O . LYS B 1 57 ? -12.469 -2.141 9.492 1 64.56 57 LYS B O 1
ATOM 3080 N N . LEU B 1 58 ? -12.516 -0.129 8.953 1 59.03 58 LEU B N 1
ATOM 3081 C CA . LEU B 1 58 ? -13.352 0.131 10.117 1 59.03 58 LEU B CA 1
ATOM 3082 C C . LEU B 1 58 ? -14.539 -0.828 10.164 1 59.03 58 LEU B C 1
ATOM 3084 O O . LEU B 1 58 ? -15.07 -1.208 9.117 1 59.03 58 LEU B O 1
ATOM 3088 N N . ALA B 1 59 ? -14.547 -1.715 11.18 1 51.53 59 ALA B N 1
ATOM 3089 C CA . ALA B 1 59 ? -15.586 -2.717 11.422 1 51.53 59 ALA B CA 1
ATOM 3090 C C . ALA B 1 59 ? -16.891 -2.32 10.75 1 51.53 59 ALA B C 1
ATOM 3092 O O . ALA B 1 59 ? -17.297 -1.151 10.789 1 51.53 59 ALA B O 1
ATOM 3093 N N . SER B 1 60 ? -17.047 -3.096 9.734 1 50.53 60 SER B N 1
ATOM 3094 C CA . SER B 1 60 ? -18.359 -2.998 9.086 1 50.53 60 SER B CA 1
ATOM 3095 C C . SER B 1 60 ? -19.469 -2.754 10.102 1 50.53 60 SER B C 1
ATOM 3097 O O . SER B 1 60 ? -19.453 -3.342 11.188 1 50.53 60 SER B O 1
ATOM 3099 N N . TRP B 1 61 ? -19.844 -1.573 10.172 1 50.75 61 TRP B N 1
ATOM 3100 C CA . TRP B 1 61 ? -21.156 -1.296 10.742 1 50.75 61 TRP B CA 1
ATOM 3101 C C . TRP B 1 61 ? -22.125 -2.441 10.469 1 50.75 61 TRP B C 1
ATOM 3103 O O . TRP B 1 61 ? -22.375 -2.795 9.312 1 50.75 61 TRP B O 1
ATOM 3113 N N . LYS B 1 62 ? -21.641 -3.578 11.188 1 45.75 62 LYS B N 1
ATOM 3114 C CA . LYS B 1 62 ? -22.703 -4.562 10.945 1 45.75 62 LYS B CA 1
ATOM 3115 C C . LYS B 1 62 ? -24.078 -3.943 11.109 1 45.75 62 LYS B C 1
ATOM 3117 O O . LYS B 1 62 ? -24.312 -3.174 12.039 1 45.75 62 LYS B O 1
ATOM 3122 N N . ASN B 1 63 ? -24.719 -3.865 10.102 1 44.19 63 ASN B N 1
ATOM 3123 C CA . ASN B 1 63 ? -26.141 -3.553 10.195 1 44.19 63 ASN B CA 1
ATOM 3124 C C . ASN B 1 63 ? -26.812 -4.332 11.32 1 44.19 63 ASN B C 1
ATOM 3126 O O . ASN B 1 63 ? -27.047 -5.535 11.195 1 44.19 63 ASN B O 1
ATOM 3130 N N . GLU B 1 64 ? -26.125 -4.344 12.453 1 41.75 64 GLU B N 1
ATOM 3131 C CA . GLU B 1 64 ? -27.031 -4.973 13.422 1 41.75 64 GLU B CA 1
ATOM 3132 C C . GLU B 1 64 ? -28.391 -4.281 13.438 1 41.75 64 GLU B C 1
ATOM 3134 O O . GLU B 1 64 ? -28.469 -3.064 13.609 1 41.75 64 GLU B O 1
ATOM 3139 N N . ARG B 1 65 ? -29.234 -4.797 12.609 1 37.47 65 ARG B N 1
ATOM 3140 C CA . ARG B 1 65 ? -30.672 -4.496 12.617 1 37.47 65 ARG B CA 1
ATOM 3141 C C . ARG B 1 65 ? -31.266 -4.641 14.016 1 37.47 65 ARG B C 1
ATOM 3143 O O . ARG B 1 65 ? -31.375 -5.75 14.531 1 37.47 65 ARG B O 1
ATOM 3150 N N . PRO B 1 66 ? -30.938 -3.889 14.945 1 39.31 66 PRO B N 1
ATOM 3151 C CA . PRO B 1 66 ? -31.938 -4.215 15.953 1 39.31 66 PRO B CA 1
ATOM 3152 C C . PRO B 1 66 ? -33.219 -4.77 15.336 1 39.31 66 PRO B C 1
ATOM 3154 O O . PRO B 1 66 ? -33.406 -4.703 14.125 1 39.31 66 PRO B O 1
ATOM 3157 N N . GLU B 1 67 ? -34.406 -4.734 16.141 1 36.69 67 GLU B N 1
ATOM 3158 C CA . GLU B 1 67 ? -35.781 -5.109 15.836 1 36.69 67 GLU B CA 1
ATOM 3159 C C . GLU B 1 67 ? -36.25 -4.508 14.508 1 36.69 67 GLU B C 1
ATOM 3161 O O . GLU B 1 67 ? -37.438 -4.484 14.203 1 36.69 67 GLU B O 1
ATOM 3166 N N . PHE B 1 68 ? -35.625 -3.545 13.984 1 36.78 68 PHE B N 1
ATOM 3167 C CA . PHE B 1 68 ? -36.312 -3.279 12.719 1 36.78 68 PHE B CA 1
ATOM 3168 C C . PHE B 1 68 ? -36.219 -4.484 11.789 1 36.78 68 PHE B C 1
ATOM 3170 O O . PHE B 1 68 ? -35.125 -5.031 11.578 1 36.78 68 PHE B O 1
ATOM 3177 N N . ASP B 1 69 ? -37.031 -5.305 11.68 1 40.75 69 ASP B N 1
ATOM 3178 C CA . ASP B 1 69 ? -37.375 -6.398 10.789 1 40.75 69 ASP B CA 1
ATOM 3179 C C . ASP B 1 69 ? -36.781 -6.207 9.398 1 40.75 69 ASP B C 1
ATOM 3181 O O . ASP B 1 69 ? -36.781 -7.117 8.57 1 40.75 69 ASP B O 1
ATOM 3185 N N . GLY B 1 70 ? -36.688 -5.008 8.727 1 42.03 70 GLY B N 1
ATOM 3186 C CA . GLY B 1 70 ? -36.406 -4.961 7.305 1 42.03 70 GLY B CA 1
ATOM 3187 C C . GLY B 1 70 ? -34.938 -5.012 6.977 1 42.03 70 GLY B C 1
ATOM 3188 O O . GLY B 1 70 ? -34.156 -4.133 7.395 1 42.03 70 GLY B O 1
ATOM 3189 N N . VAL B 1 71 ? -34.344 -6.012 7.07 1 43.75 71 VAL B N 1
ATOM 3190 C CA . VAL B 1 71 ? -33.062 -6.312 6.449 1 43.75 71 VAL B CA 1
ATOM 3191 C C . VAL B 1 71 ? -32.969 -5.59 5.109 1 43.75 71 VAL B C 1
ATOM 3193 O O . VAL B 1 71 ? -33.781 -5.809 4.211 1 43.75 71 VAL B O 1
ATOM 3196 N N . GLY B 1 72 ? -32.688 -4.387 5.176 1 48.81 72 GLY B N 1
ATOM 3197 C CA . GLY B 1 72 ? -32.469 -3.789 3.871 1 48.81 72 GL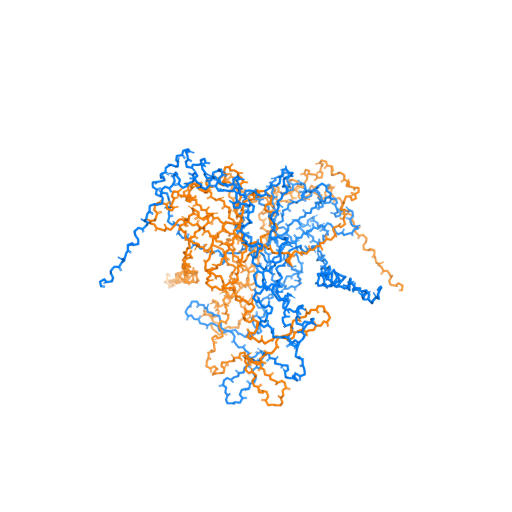Y B CA 1
ATOM 3198 C C . GLY B 1 72 ? -31.422 -4.543 3.051 1 48.81 72 GLY B C 1
ATOM 3199 O O . GLY B 1 72 ? -30.453 -5.07 3.6 1 48.81 72 GLY B O 1
ATOM 3200 N N . HIS B 1 73 ? -31.938 -5.309 2.189 1 54.25 73 HIS B N 1
ATOM 3201 C CA . HIS B 1 73 ? -30.984 -5.871 1.231 1 54.25 73 HIS B CA 1
ATOM 3202 C C . HIS B 1 73 ? -30.766 -4.926 0.057 1 54.25 73 HIS B C 1
ATOM 3204 O O . HIS B 1 73 ? -31.656 -4.156 -0.305 1 54.25 73 HIS B O 1
ATOM 3210 N N . LYS B 1 74 ? -29.516 -4.84 -0.23 1 54.81 74 LYS B N 1
ATOM 3211 C CA . LYS B 1 74 ? -29.172 -4.129 -1.459 1 54.81 74 LYS B CA 1
ATOM 3212 C C . LYS B 1 74 ? -29.828 -4.785 -2.672 1 54.81 74 LYS B C 1
ATOM 3214 O O . LYS B 1 74 ? -29.781 -6.008 -2.824 1 54.81 74 LYS B O 1
ATOM 3219 N N . ALA B 1 75 ? -30.922 -4.121 -3.152 1 58.59 75 ALA B N 1
ATOM 3220 C CA . ALA B 1 75 ? -31.547 -4.672 -4.355 1 58.59 75 ALA B CA 1
ATOM 3221 C C . ALA B 1 75 ? -31.422 -3.697 -5.523 1 58.59 75 ALA B C 1
ATOM 3223 O O . ALA B 1 75 ? -31.312 -2.486 -5.324 1 58.59 75 ALA B O 1
ATOM 3224 N N . TYR B 1 76 ? -31.031 -4.258 -6.641 1 61.28 76 TYR B N 1
ATOM 3225 C CA . TYR B 1 76 ? -31.156 -3.48 -7.867 1 61.28 76 TYR B CA 1
ATOM 3226 C C . TYR B 1 76 ? -32.625 -3.436 -8.336 1 61.28 76 TYR B C 1
ATOM 3228 O O . TYR B 1 76 ? -33.281 -4.473 -8.43 1 61.28 76 TYR B O 1
ATOM 3236 N N . VAL B 1 77 ? -33.25 -2.248 -8.273 1 62.31 77 VAL B N 1
ATOM 3237 C CA . VAL B 1 77 ? -34.656 -2.125 -8.609 1 62.31 77 VAL B CA 1
ATOM 3238 C C . VAL B 1 77 ? -34.812 -1.29 -9.875 1 62.31 77 VAL B C 1
ATOM 3240 O O . VAL B 1 77 ? -34.031 -0.376 -10.133 1 62.31 77 VAL B O 1
ATOM 3243 N N . LYS B 1 78 ? -35.625 -1.813 -10.773 1 60.09 78 LYS B N 1
ATOM 3244 C CA . LYS B 1 78 ? -36 -1.042 -11.953 1 60.09 78 LYS B CA 1
ATOM 3245 C C . LYS B 1 78 ? -36.719 0.245 -11.57 1 60.09 78 LYS B C 1
ATOM 3247 O O . LYS B 1 78 ? -37.469 0.269 -10.602 1 60.09 78 LYS B O 1
ATOM 3252 N N . LYS B 1 79 ? -36.188 1.231 -12.125 1 55.53 79 LYS B N 1
ATOM 3253 C CA . LYS B 1 79 ? -36.844 2.508 -11.898 1 55.53 79 LYS B CA 1
ATOM 3254 C C . LYS B 1 79 ? -38.281 2.5 -12.484 1 55.53 79 LYS B C 1
ATOM 3256 O O . LYS B 1 79 ? -38.531 3.156 -13.492 1 55.53 79 LYS B O 1
ATOM 3261 N N . ASN B 1 80 ? -38.938 1.436 -12.352 1 57.03 80 ASN B N 1
ATOM 3262 C CA . ASN B 1 80 ? -40.344 1.448 -12.758 1 57.03 80 ASN B CA 1
ATOM 3263 C C . ASN B 1 80 ? -41.281 1.542 -11.547 1 57.03 80 ASN B C 1
ATOM 3265 O O . ASN B 1 80 ? -40.812 1.471 -10.406 1 57.03 80 ASN B O 1
ATOM 3269 N N . GLU B 1 81 ? -42.5 1.87 -11.875 1 56.97 81 GLU B N 1
ATOM 3270 C CA . GLU B 1 81 ? -43.531 2.105 -10.883 1 56.97 81 GLU B CA 1
ATOM 3271 C C . GLU B 1 81 ? -43.594 0.985 -9.852 1 56.97 81 GLU B C 1
ATOM 3273 O O . GLU B 1 81 ? -43.844 1.23 -8.672 1 56.97 81 GLU B O 1
ATOM 3278 N N . LYS B 1 82 ? -43.219 -0.23 -10.32 1 58.25 82 LYS B N 1
ATOM 3279 C CA . LYS B 1 82 ? -43.406 -1.356 -9.406 1 58.25 82 LYS B CA 1
ATOM 3280 C C . LYS B 1 82 ? -42.094 -1.701 -8.719 1 58.25 82 LYS B C 1
ATOM 3282 O O . LYS B 1 82 ? -42.031 -2.564 -7.836 1 58.25 82 LYS B O 1
ATOM 3287 N N . MET B 1 83 ? -41.062 -0.953 -8.914 1 58.59 83 MET B N 1
ATOM 3288 C CA . MET B 1 83 ? -39.75 -1.145 -8.32 1 58.59 83 MET B CA 1
ATOM 3289 C C . MET B 1 83 ? -39.375 -2.623 -8.289 1 58.59 83 MET B C 1
ATOM 3291 O O . MET B 1 83 ? -39 -3.145 -7.238 1 58.59 83 MET B O 1
ATOM 3295 N N . THR B 1 84 ? -39.594 -3.32 -9.406 1 62.12 84 THR B N 1
ATOM 3296 C CA . THR B 1 84 ? -39.344 -4.758 -9.461 1 62.12 84 THR B CA 1
ATOM 3297 C C . THR B 1 84 ? -37.844 -5.055 -9.336 1 62.12 84 THR B C 1
ATOM 3299 O O . THR B 1 84 ? -37.031 -4.402 -9.984 1 62.12 84 THR B O 1
ATOM 3302 N N . GLU B 1 85 ? -37.531 -5.832 -8.375 1 66.62 85 GLU B N 1
ATOM 3303 C CA . GLU B 1 85 ? -36.156 -6.266 -8.164 1 66.62 85 GLU B CA 1
ATOM 3304 C C . GLU B 1 85 ? -35.625 -7.023 -9.375 1 66.62 85 GLU B C 1
ATOM 3306 O O . GLU B 1 85 ? -36.344 -7.82 -9.984 1 66.62 85 GLU B O 1
ATOM 3311 N N . VAL B 1 86 ? -34.625 -6.547 -9.93 1 67.69 86 VAL B N 1
ATOM 3312 C CA . VAL B 1 86 ? -33.938 -7.254 -11.008 1 67.69 86 VAL B CA 1
ATOM 3313 C C . VAL B 1 86 ? -32.938 -8.242 -10.422 1 67.69 86 VAL B C 1
ATOM 3315 O O . VAL B 1 86 ? -32.094 -7.863 -9.594 1 67.69 86 VAL B O 1
ATOM 3318 N N . PRO B 1 87 ? -33.219 -9.547 -10.727 1 67.56 87 PRO B N 1
ATOM 3319 C CA . PRO B 1 87 ? -32.219 -10.531 -10.25 1 67.56 87 PRO B CA 1
ATOM 3320 C C . PRO B 1 87 ? -30.797 -10.188 -10.688 1 67.56 87 PRO B C 1
ATOM 3322 O O . PRO B 1 87 ? -30.594 -9.633 -11.773 1 67.56 87 PRO B O 1
ATOM 3325 N N . ALA B 1 88 ? -29.938 -10.414 -9.867 1 64.12 88 ALA B N 1
ATOM 3326 C CA . ALA B 1 88 ? -28.516 -10.094 -10.055 1 64.12 88 ALA B CA 1
ATOM 3327 C C . ALA B 1 88 ? -28.016 -10.633 -11.391 1 64.12 88 ALA B C 1
ATOM 3329 O O . ALA B 1 88 ? -27.203 -9.984 -12.055 1 64.12 88 ALA B O 1
ATOM 3330 N N . ASN B 1 89 ? -28.547 -11.789 -11.766 1 65.44 89 ASN B N 1
ATOM 3331 C CA . ASN B 1 89 ? -28.062 -12.445 -12.977 1 65.44 89 ASN B CA 1
ATOM 3332 C C . ASN B 1 89 ? -28.578 -11.75 -14.234 1 65.44 89 ASN B C 1
ATOM 3334 O O . ASN B 1 89 ? -28.047 -11.961 -15.328 1 65.44 89 ASN B O 1
ATOM 3338 N N . GLU B 1 90 ? -29.484 -10.844 -14.07 1 67.88 90 GLU B N 1
ATOM 3339 C CA . GLU B 1 90 ? -30.016 -10.141 -15.227 1 67.88 90 GLU B CA 1
ATOM 3340 C C . GLU B 1 90 ? -29.391 -8.75 -15.367 1 67.88 90 GLU B C 1
ATOM 3342 O O . GLU B 1 90 ? -29.688 -8.023 -16.312 1 67.88 90 GLU B O 1
ATOM 3347 N N . ILE B 1 91 ? -28.578 -8.594 -14.484 1 68.94 91 ILE B N 1
ATOM 3348 C CA . ILE B 1 91 ? -27.891 -7.305 -14.523 1 68.94 91 ILE B CA 1
ATOM 3349 C C . ILE B 1 91 ? -26.859 -7.305 -15.641 1 68.94 91 ILE B C 1
ATOM 3351 O O . ILE B 1 91 ? -26.094 -8.266 -15.789 1 68.94 91 ILE B O 1
ATOM 3355 N N . ILE B 1 92 ? -26.969 -6.395 -16.594 1 70.5 92 ILE B N 1
ATOM 3356 C CA . ILE B 1 92 ? -25.984 -6.215 -17.656 1 70.5 92 ILE B CA 1
ATOM 3357 C C . ILE B 1 92 ? -25.047 -5.066 -17.281 1 70.5 92 ILE B C 1
ATOM 3359 O O . ILE B 1 92 ? -25.5 -3.986 -16.891 1 70.5 92 ILE B O 1
ATOM 3363 N N . ILE B 1 93 ? -23.797 -5.387 -17.266 1 72.62 93 ILE B N 1
ATOM 3364 C CA . ILE B 1 93 ? -22.766 -4.398 -16.938 1 72.62 93 ILE B CA 1
ATOM 3365 C C . ILE B 1 93 ? -22.094 -3.91 -18.219 1 72.62 93 ILE B C 1
ATOM 3367 O O . ILE B 1 93 ? -21.922 -4.676 -19.172 1 72.62 93 ILE B O 1
ATOM 3371 N N . GLY B 1 94 ? -21.938 -2.623 -18.359 1 74.62 94 GLY B N 1
ATOM 3372 C CA . GLY B 1 94 ? -21.281 -2.035 -19.516 1 74.62 94 GLY B CA 1
ATOM 3373 C C . GLY B 1 94 ? -19.828 -1.675 -19.266 1 74.62 94 GLY B C 1
ATOM 3374 O O . GLY B 1 94 ? -19.5 -1.104 -18.234 1 74.62 94 GLY B O 1
ATOM 3375 N N . TYR B 1 95 ? -19 -2.176 -20.141 1 77.81 95 TYR B N 1
ATOM 3376 C CA . TYR B 1 95 ? -17.609 -1.762 -20.141 1 77.81 95 TYR B CA 1
ATOM 3377 C C . TYR B 1 95 ? -17.344 -0.705 -21.203 1 77.81 95 TYR B C 1
ATOM 3379 O O . TYR B 1 95 ? -17.672 -0.905 -22.375 1 77.81 95 TYR B O 1
ATOM 3387 N N . GLN B 1 96 ? -16.844 0.381 -20.703 1 76.88 96 GLN B N 1
ATOM 3388 C CA . GLN B 1 96 ? -16.531 1.456 -21.641 1 76.88 96 GLN B CA 1
ATOM 3389 C C . GLN B 1 96 ? -15.219 1.182 -22.375 1 76.88 96 GLN B C 1
ATOM 3391 O O . GLN B 1 96 ? -14.156 1.102 -21.75 1 76.88 96 GLN B O 1
ATOM 3396 N N . TYR B 1 97 ? -15.406 0.982 -23.641 1 78.31 97 TYR B N 1
ATOM 3397 C CA . TYR B 1 97 ? -14.25 0.802 -24.516 1 78.31 97 TYR B CA 1
ATOM 3398 C C . TYR B 1 97 ? -14.18 1.919 -25.547 1 78.31 97 TYR B C 1
ATOM 3400 O O . TYR B 1 97 ? -14.875 1.88 -26.562 1 78.31 97 TYR B O 1
ATOM 3408 N N . GLY B 1 98 ? -13.242 2.873 -25.156 1 74.06 98 GLY B N 1
ATOM 3409 C CA . GLY B 1 98 ? -13.281 4.078 -25.969 1 74.06 98 GLY B CA 1
ATOM 3410 C C . GLY B 1 98 ? -14.602 4.816 -25.875 1 74.06 98 GLY B C 1
ATOM 3411 O O . GLY B 1 98 ? -15.055 5.164 -24.781 1 74.06 98 GLY B O 1
ATOM 3412 N N . SER B 1 99 ? -15.195 4.98 -26.969 1 75.62 99 SER B N 1
ATOM 3413 C CA . SER B 1 99 ? -16.469 5.695 -27.016 1 75.62 99 SER B CA 1
ATOM 3414 C C . SER B 1 99 ? -17.656 4.727 -27 1 75.62 99 SER B C 1
ATOM 3416 O O . SER B 1 99 ? -18.812 5.152 -26.969 1 75.62 99 SER B O 1
ATOM 3418 N N . LYS B 1 100 ? -17.328 3.535 -26.953 1 77.06 100 LYS B N 1
ATOM 3419 C CA . LYS B 1 100 ? -18.391 2.535 -27.016 1 77.06 100 LYS B CA 1
ATOM 3420 C C . LYS B 1 100 ? -18.516 1.792 -25.688 1 77.06 100 LYS B C 1
ATOM 3422 O O . LYS B 1 100 ? -17.531 1.617 -24.969 1 77.06 100 LYS B O 1
ATOM 3427 N N . THR B 1 101 ? -19.719 1.44 -25.391 1 79.88 101 THR B N 1
ATOM 3428 C CA . THR B 1 101 ? -19.984 0.614 -24.219 1 79.88 101 THR B CA 1
ATOM 3429 C C . THR B 1 101 ? -20.312 -0.82 -24.625 1 79.88 101 THR B C 1
ATOM 3431 O O . THR B 1 101 ? -21.219 -1.054 -25.422 1 79.88 101 THR B O 1
ATOM 3434 N N . ILE B 1 102 ? -19.562 -1.693 -24.203 1 82.5 102 ILE B N 1
ATOM 3435 C CA . ILE B 1 102 ? -19.75 -3.105 -24.516 1 82.5 102 ILE B CA 1
ATOM 3436 C C . ILE B 1 102 ? -20.469 -3.797 -23.359 1 82.5 102 ILE B C 1
ATOM 3438 O O . ILE B 1 102 ? -20 -3.789 -22.234 1 82.5 102 ILE B O 1
ATOM 3442 N N . PRO B 1 103 ? -21.625 -4.344 -23.656 1 80.81 103 PRO B N 1
ATOM 3443 C CA . PRO B 1 103 ? -22.391 -4.992 -22.594 1 80.81 103 PRO B CA 1
ATOM 3444 C C . PRO B 1 103 ? -21.844 -6.371 -22.234 1 80.81 103 PRO B C 1
ATOM 3446 O O . PRO B 1 103 ? -21.406 -7.121 -23.109 1 80.81 103 PRO B O 1
ATOM 3449 N N . PHE B 1 104 ? -21.844 -6.613 -20.953 1 83.38 104 PHE B N 1
ATOM 3450 C CA . PHE B 1 104 ? -21.484 -7.93 -20.422 1 83.38 104 PHE B CA 1
ATOM 3451 C C . PHE B 1 104 ? -22.547 -8.43 -19.453 1 83.38 104 PHE B C 1
ATOM 3453 O O . PHE B 1 104 ? -23.094 -7.648 -18.672 1 83.38 104 PHE B O 1
ATOM 3460 N N . SER B 1 105 ? -22.797 -9.695 -19.594 1 78.62 105 SER B N 1
ATOM 3461 C CA . SER B 1 105 ? -23.625 -10.297 -18.562 1 78.62 105 SER B CA 1
ATOM 3462 C C . SER B 1 105 ? -22.844 -10.438 -17.25 1 78.62 105 SER B C 1
ATOM 3464 O O . SER B 1 105 ? -21.609 -10.445 -17.25 1 78.62 105 SER B O 1
ATOM 3466 N N . ALA B 1 106 ? -23.562 -10.523 -16.188 1 75.56 106 ALA B N 1
ATOM 3467 C CA . ALA B 1 106 ? -22.938 -10.766 -14.891 1 75.56 106 ALA B CA 1
ATOM 3468 C C . ALA B 1 106 ? -22.109 -12.047 -14.906 1 75.56 106 ALA B C 1
ATOM 3470 O O . ALA B 1 106 ? -21.047 -12.117 -14.297 1 75.56 106 ALA B O 1
ATOM 3471 N N . GLU B 1 107 ? -22.609 -13.016 -15.648 1 81.25 107 GLU B N 1
ATOM 3472 C CA . GLU B 1 107 ? -21.906 -14.289 -15.773 1 81.25 107 GLU B CA 1
ATOM 3473 C C . GLU B 1 107 ? -20.578 -14.117 -16.516 1 81.25 107 GLU B C 1
ATOM 3475 O O . GLU B 1 107 ? -19.578 -14.727 -16.156 1 81.25 107 GLU B O 1
ATOM 3480 N N . ALA B 1 108 ? -20.688 -13.367 -17.562 1 83 108 ALA B N 1
ATOM 3481 C CA . ALA B 1 108 ? -19.469 -13.117 -18.344 1 83 108 ALA B CA 1
ATOM 3482 C C . ALA B 1 108 ? -18.422 -12.398 -17.5 1 83 108 ALA B C 1
ATOM 3484 O O . ALA B 1 108 ? -17.234 -12.719 -17.578 1 83 108 ALA B O 1
ATOM 3485 N N . GLU B 1 109 ? -18.891 -11.5 -16.703 1 81.75 109 GLU B N 1
ATOM 3486 C CA . GLU B 1 109 ? -17.969 -10.773 -15.828 1 81.75 109 GLU B CA 1
ATOM 3487 C C . GLU B 1 109 ? -17.312 -11.711 -14.828 1 81.75 109 GLU B C 1
ATOM 3489 O O . GLU B 1 109 ? -16.109 -11.617 -14.586 1 81.75 109 GLU B O 1
ATOM 3494 N N . LYS B 1 110 ? -18.078 -12.484 -14.305 1 82.12 110 LYS B N 1
ATOM 3495 C CA . LYS B 1 110 ? -17.562 -13.461 -13.352 1 82.12 110 LYS B CA 1
ATOM 3496 C C . LYS B 1 110 ? -16.547 -14.391 -14.008 1 82.12 110 LYS B C 1
ATOM 3498 O O . LYS B 1 110 ? -15.5 -14.688 -13.438 1 82.12 110 LYS B O 1
ATOM 3503 N N . GLU B 1 111 ? -16.906 -14.828 -15.133 1 85.81 111 GLU B N 1
ATOM 3504 C CA . GLU B 1 111 ? -16.047 -15.758 -15.859 1 85.81 111 GLU B CA 1
ATOM 3505 C C . GLU B 1 111 ? -14.711 -15.109 -16.203 1 85.81 111 GLU B C 1
ATOM 3507 O O . GLU B 1 111 ? -13.672 -15.781 -16.219 1 85.81 111 GLU B O 1
ATOM 3512 N N . MET B 1 112 ? -14.727 -13.82 -16.516 1 85.94 112 MET B N 1
ATOM 3513 C CA . MET B 1 112 ? -13.508 -13.102 -16.891 1 85.94 112 MET B CA 1
ATOM 3514 C C . MET B 1 112 ? -12.539 -13.039 -15.711 1 85.94 112 MET B C 1
ATOM 3516 O O . MET B 1 112 ? -11.336 -12.844 -15.898 1 85.94 112 MET B O 1
ATOM 3520 N N . LYS B 1 113 ? -13.086 -13.203 -14.531 1 84.06 113 LYS B N 1
ATOM 3521 C CA . LYS B 1 113 ? -12.266 -13.133 -13.336 1 84.06 113 LYS B CA 1
ATOM 3522 C C . LYS B 1 113 ? -11.68 -14.5 -12.984 1 84.06 113 LYS B C 1
ATOM 3524 O O . LYS B 1 113 ? -10.852 -14.609 -12.078 1 84.06 113 LYS B O 1
ATOM 3529 N N . LEU B 1 114 ? -12.117 -15.461 -13.68 1 81.88 114 LEU B N 1
ATOM 3530 C CA . LEU B 1 114 ? -11.68 -16.812 -13.367 1 81.88 114 LEU B CA 1
ATOM 3531 C C . LEU B 1 114 ? -10.555 -17.25 -14.305 1 81.88 114 LEU B C 1
ATOM 3533 O O . LEU B 1 114 ? -10.695 -17.188 -15.523 1 81.88 114 LEU B O 1
ATOM 3537 N N . TYR B 1 115 ? -9.484 -17.547 -13.625 1 82.69 115 TYR B N 1
ATOM 3538 C CA . TYR B 1 115 ? -8.328 -18.031 -14.375 1 82.69 115 TYR B CA 1
ATOM 3539 C C . TYR B 1 115 ? -8.148 -19.531 -14.172 1 82.69 115 TYR B C 1
ATOM 3541 O O . TYR B 1 115 ? -8.43 -20.062 -13.094 1 82.69 115 TYR B O 1
ATOM 3549 N N . SER B 1 116 ? -8.18 -20.281 -15.109 1 77.88 116 SER B N 1
ATOM 3550 C CA . SER B 1 116 ? -7.996 -21.719 -15.008 1 77.88 116 SER B CA 1
ATOM 3551 C C . SER B 1 116 ? -6.598 -22.062 -14.5 1 77.88 116 SER B C 1
ATOM 3553 O O . SER B 1 116 ? -5.852 -22.797 -15.164 1 77.88 116 SER B O 1
ATOM 3555 N N . GLU B 1 117 ? -6.266 -21.438 -13.391 1 85.31 117 GLU B N 1
ATOM 3556 C CA . GLU B 1 117 ? -4.961 -21.672 -12.781 1 85.31 117 GLU B CA 1
ATOM 3557 C C . GLU B 1 117 ? -5.109 -22.25 -11.383 1 85.31 117 GLU B C 1
ATOM 3559 O O . GLU B 1 117 ? -6 -21.859 -10.625 1 85.31 117 GLU B O 1
ATOM 3564 N N . PRO B 1 118 ? -4.297 -23.234 -11.133 1 91.06 118 PRO B N 1
ATOM 3565 C CA . PRO B 1 118 ? -4.285 -23.75 -9.758 1 91.06 118 PRO B CA 1
ATOM 3566 C C . PRO B 1 118 ? -3.615 -22.797 -8.773 1 91.06 118 PRO B C 1
ATOM 3568 O O . PRO B 1 118 ? -2.934 -21.859 -9.188 1 91.06 118 PRO B O 1
ATOM 3571 N N . LYS B 1 119 ? -3.92 -23.031 -7.523 1 95 119 LYS B N 1
ATOM 3572 C CA . LYS B 1 119 ? -3.164 -22.375 -6.469 1 95 119 LYS B CA 1
ATOM 3573 C C . LYS B 1 119 ? -1.665 -22.422 -6.75 1 95 119 LYS B C 1
ATOM 3575 O O . LYS B 1 119 ? -1.138 -23.469 -7.152 1 95 119 LYS B O 1
ATOM 3580 N N . ASP B 1 120 ? -0.996 -21.25 -6.59 1 95.56 120 ASP B N 1
ATOM 3581 C CA . ASP B 1 120 ? 0.393 -21.203 -7.035 1 95.56 120 ASP B CA 1
ATOM 3582 C C . ASP B 1 120 ? 1.161 -20.078 -6.348 1 95.56 120 ASP B C 1
ATOM 3584 O O . ASP B 1 120 ? 0.583 -19.047 -6.004 1 95.56 120 ASP B O 1
ATOM 3588 N N . PHE B 1 121 ? 2.348 -20.359 -6.094 1 97.44 121 PHE B N 1
ATOM 3589 C CA . PHE B 1 121 ? 3.346 -19.406 -5.605 1 97.44 121 PHE B CA 1
ATOM 3590 C C . PHE B 1 121 ? 4.719 -19.719 -6.191 1 97.44 121 PHE B C 1
ATOM 3592 O O . PHE B 1 121 ? 5.402 -20.641 -5.734 1 97.44 121 PHE B O 1
ATOM 3599 N N . SER B 1 122 ? 5.102 -18.859 -7.207 1 96.88 122 SER B N 1
ATOM 3600 C CA . SER B 1 122 ? 6.285 -19.281 -7.953 1 96.88 122 SER B CA 1
ATOM 3601 C C . SER B 1 122 ? 7.105 -18.062 -8.398 1 96.88 122 SER B C 1
ATOM 3603 O O . SER B 1 122 ? 6.551 -17 -8.648 1 96.88 122 SER B O 1
ATOM 3605 N N . VAL B 1 123 ? 8.359 -18.281 -8.57 1 97.06 123 VAL B N 1
ATOM 3606 C CA . VAL B 1 123 ? 9.273 -17.234 -8.992 1 97.06 123 VAL B CA 1
ATOM 3607 C C . VAL B 1 123 ? 9.164 -17.016 -10.508 1 97.06 123 VAL B C 1
ATOM 3609 O O . VAL B 1 123 ? 9.156 -17.984 -11.273 1 97.06 123 VAL B O 1
ATOM 3612 N N . ILE B 1 124 ? 9.023 -15.805 -10.891 1 96.38 124 ILE B N 1
ATOM 3613 C CA . ILE B 1 124 ? 9.086 -15.422 -12.289 1 96.38 124 ILE B CA 1
ATOM 3614 C C . ILE B 1 124 ? 10.531 -15.117 -12.68 1 96.38 124 ILE B C 1
ATOM 3616 O O . ILE B 1 124 ? 11.023 -15.625 -13.695 1 96.38 124 ILE B O 1
ATOM 3620 N N . CYS B 1 125 ? 11.203 -14.344 -11.836 1 96.12 125 CYS B N 1
ATOM 3621 C CA . CYS B 1 125 ? 12.594 -13.945 -12.031 1 96.12 125 CYS B CA 1
ATOM 3622 C C . CYS B 1 125 ? 13.141 -13.258 -10.789 1 96.12 125 CYS B C 1
ATOM 3624 O O . CYS B 1 125 ? 12.445 -13.133 -9.781 1 96.12 125 CYS B O 1
ATOM 3626 N N . PHE B 1 126 ? 14.391 -12.945 -10.867 1 95.75 126 PHE B N 1
ATOM 3627 C CA . PHE B 1 126 ? 15.023 -12.164 -9.812 1 95.75 126 PHE B CA 1
ATOM 3628 C C . PHE B 1 126 ? 15.391 -10.766 -10.305 1 95.75 126 PHE B C 1
ATOM 3630 O O . PHE B 1 126 ? 15.602 -10.57 -11.508 1 95.75 126 PHE B O 1
ATOM 3637 N N . ALA B 1 127 ? 15.359 -9.844 -9.445 1 94.06 127 ALA B N 1
ATOM 3638 C CA . ALA B 1 127 ? 15.672 -8.445 -9.734 1 94.06 127 ALA B CA 1
ATOM 3639 C C . ALA B 1 127 ? 16.547 -7.836 -8.641 1 94.06 127 ALA B C 1
ATOM 3641 O O . ALA B 1 127 ? 16.688 -8.422 -7.562 1 94.06 127 ALA B O 1
ATOM 3642 N N . GLY B 1 128 ? 17.125 -6.715 -8.992 1 91.31 128 GLY B N 1
ATOM 3643 C CA . GLY B 1 128 ? 17.891 -6 -7.977 1 91.31 128 GLY B CA 1
ATOM 3644 C C . GLY B 1 128 ? 17.031 -5.395 -6.891 1 91.31 128 GLY B C 1
ATOM 3645 O O . GLY B 1 128 ? 15.992 -4.793 -7.176 1 91.31 128 GLY B O 1
ATOM 3646 N N . ALA B 1 129 ? 17.484 -5.582 -5.66 1 88.25 129 ALA B N 1
ATOM 3647 C CA . ALA B 1 129 ? 16.734 -5.051 -4.527 1 88.25 129 ALA B CA 1
ATOM 3648 C C . ALA B 1 129 ? 16.578 -3.535 -4.637 1 88.25 129 ALA B C 1
ATOM 3650 O O . ALA B 1 129 ? 15.539 -2.986 -4.27 1 88.25 129 ALA B O 1
ATOM 3651 N N . ALA B 1 130 ? 17.5 -2.869 -5.184 1 79.56 130 ALA B N 1
ATOM 3652 C CA . ALA B 1 130 ? 17.516 -1.412 -5.27 1 79.56 130 ALA B CA 1
ATOM 3653 C C . ALA B 1 130 ? 16.578 -0.921 -6.375 1 79.56 130 ALA B C 1
ATOM 3655 O O . ALA B 1 130 ? 16.203 0.251 -6.395 1 79.56 130 ALA B O 1
ATOM 3656 N N . THR B 1 131 ? 16.312 -1.866 -7.285 1 79.12 131 THR B N 1
ATOM 3657 C CA . THR B 1 131 ? 15.523 -1.448 -8.445 1 79.12 131 THR B CA 1
ATOM 3658 C C . THR B 1 131 ? 14.031 -1.505 -8.141 1 79.12 131 THR B C 1
ATOM 3660 O O . THR B 1 131 ? 13.227 -0.918 -8.867 1 79.12 131 THR B O 1
ATOM 3663 N N . ILE B 1 132 ? 13.727 -2.305 -7.168 1 76.56 132 ILE B N 1
ATOM 3664 C CA . ILE B 1 132 ? 12.32 -2.369 -6.797 1 76.56 132 ILE B CA 1
ATOM 3665 C C . ILE B 1 132 ? 11.898 -1.054 -6.148 1 76.56 132 ILE B C 1
ATOM 3667 O O . ILE B 1 132 ? 12.461 -0.644 -5.133 1 76.56 132 ILE B O 1
ATOM 3671 N N . GLN B 1 133 ? 11.633 -0.036 -6.953 1 61.28 133 GLN B N 1
ATOM 3672 C CA . GLN B 1 133 ? 11.328 1.307 -6.469 1 61.28 133 GLN B CA 1
ATOM 3673 C C . GLN B 1 133 ? 10.25 1.271 -5.391 1 61.28 133 GLN B C 1
ATOM 3675 O O . GLN B 1 133 ? 9.367 0.414 -5.418 1 61.28 133 GLN B O 1
ATOM 3680 N N . GLU B 1 134 ? 10.492 2.012 -4.367 1 56.62 134 GLU B N 1
ATOM 3681 C CA . GLU B 1 134 ? 9.578 2.193 -3.238 1 56.62 134 GLU B CA 1
ATOM 3682 C C . GLU B 1 134 ? 8.18 2.553 -3.711 1 56.62 134 GLU B C 1
ATOM 3684 O O . GLU B 1 134 ? 7.191 2.252 -3.033 1 56.62 134 GLU B O 1
ATOM 3689 N N . TYR B 1 135 ? 8.062 3.129 -4.938 1 55.31 135 TYR B N 1
ATOM 3690 C CA . TYR B 1 135 ? 6.758 3.645 -5.332 1 55.31 135 TYR B CA 1
ATOM 3691 C C . TYR B 1 135 ? 5.766 2.508 -5.547 1 55.31 135 TYR B C 1
ATOM 3693 O O . TYR B 1 135 ? 4.566 2.746 -5.719 1 55.31 135 TYR B O 1
ATOM 3701 N N . PHE B 1 136 ? 6.383 1.368 -5.465 1 59.44 136 PHE B N 1
ATOM 3702 C CA . PHE B 1 136 ? 5.523 0.299 -5.961 1 59.44 136 PHE B CA 1
ATOM 3703 C C . PHE B 1 136 ? 4.805 -0.395 -4.809 1 59.44 136 PHE B C 1
ATOM 3705 O O . PHE B 1 136 ? 4.117 -1.397 -5.012 1 59.44 136 PHE B O 1
ATOM 3712 N N . PHE B 1 137 ? 4.809 0.397 -3.795 1 59.56 137 PHE B N 1
ATOM 3713 C CA . PHE B 1 137 ? 4.258 -0.355 -2.674 1 59.56 137 PHE B CA 1
ATOM 3714 C C . PHE B 1 137 ? 2.773 -0.053 -2.498 1 59.56 137 PHE B C 1
ATOM 3716 O O . PHE B 1 137 ? 2.402 0.825 -1.716 1 59.56 137 PHE B O 1
ATOM 3723 N N . THR B 1 138 ? 1.976 -0.398 -3.553 1 58.97 138 THR B N 1
ATOM 3724 C CA . THR B 1 138 ? 0.543 -0.136 -3.467 1 58.97 138 THR B CA 1
ATOM 3725 C C . THR B 1 138 ? -0.204 -1.375 -2.982 1 58.97 138 THR B C 1
ATOM 3727 O O . THR B 1 138 ? -1.389 -1.301 -2.648 1 58.97 138 THR B O 1
ATOM 3730 N N . GLY B 1 139 ? 0.198 -1.975 -1.875 1 62.91 139 GLY B N 1
ATOM 3731 C CA . GLY B 1 139 ? -0.605 -3.105 -1.441 1 62.91 139 GLY B CA 1
ATOM 3732 C C . GLY B 1 139 ? -1.324 -2.859 -0.128 1 62.91 139 GLY B C 1
ATOM 3733 O O . GLY B 1 139 ? -0.942 -1.971 0.637 1 62.91 139 GLY B O 1
ATOM 3734 N N . ASP B 1 140 ? -2.51 -3.426 -0.121 1 70.12 140 ASP B N 1
ATOM 3735 C CA . ASP B 1 140 ? -3.311 -3.258 1.089 1 70.12 140 ASP B CA 1
ATOM 3736 C C . ASP B 1 140 ? -2.883 -4.246 2.172 1 70.12 140 ASP B C 1
ATOM 3738 O O . ASP B 1 140 ? -3.463 -4.273 3.258 1 70.12 140 ASP B O 1
ATOM 3742 N N . SER B 1 141 ? -1.855 -4.953 1.818 1 80.44 141 SER B N 1
ATOM 3743 C CA . SER B 1 141 ? -1.439 -5.945 2.807 1 80.44 141 SER B CA 1
ATOM 3744 C C . SER B 1 141 ? 0.019 -6.344 2.609 1 80.44 141 SER B C 1
ATOM 3746 O O . SER B 1 141 ? 0.582 -6.145 1.531 1 80.44 141 SER B O 1
ATOM 3748 N N . THR B 1 142 ? 0.625 -6.816 3.643 1 85.19 142 THR B N 1
ATOM 3749 C CA . THR B 1 142 ? 1.961 -7.402 3.641 1 85.19 142 THR B CA 1
ATOM 3750 C C . THR B 1 142 ? 1.943 -8.797 4.27 1 85.19 142 THR B C 1
ATOM 3752 O O . THR B 1 142 ? 1.28 -9.016 5.285 1 85.19 142 THR B O 1
ATOM 3755 N N . MET B 1 143 ? 2.615 -9.672 3.615 1 88.25 143 MET B N 1
ATOM 3756 C CA . MET B 1 143 ? 2.707 -11.039 4.129 1 88.25 143 MET B CA 1
ATOM 3757 C C . MET B 1 143 ? 4.16 -11.422 4.395 1 88.25 143 MET B C 1
ATOM 3759 O O . MET B 1 143 ? 5.078 -10.828 3.828 1 88.25 143 MET B O 1
ATOM 3763 N N . ILE B 1 144 ? 4.293 -12.367 5.238 1 89.94 144 ILE B N 1
ATOM 3764 C CA . ILE B 1 144 ? 5.598 -12.992 5.43 1 89.94 144 ILE B CA 1
ATOM 3765 C C . ILE B 1 144 ? 5.496 -14.492 5.184 1 89.94 144 ILE B C 1
ATOM 3767 O O . ILE B 1 144 ? 4.453 -15.102 5.441 1 89.94 144 ILE B O 1
ATOM 3771 N N . PHE B 1 145 ? 6.535 -15.055 4.727 1 93.12 145 PHE B N 1
ATOM 3772 C CA . PHE B 1 145 ? 6.582 -16.484 4.453 1 93.12 145 PHE B CA 1
ATOM 3773 C C . PHE B 1 145 ? 7.699 -17.156 5.242 1 93.12 145 PHE B C 1
ATOM 3775 O O . PHE B 1 145 ? 8.844 -16.688 5.211 1 93.12 145 PHE B O 1
ATOM 3782 N N . VAL B 1 146 ? 7.332 -18.203 5.922 1 91.56 146 VAL B N 1
ATOM 3783 C CA . VAL B 1 146 ? 8.242 -19.016 6.723 1 91.56 146 VAL B CA 1
ATOM 3784 C C . VAL B 1 146 ? 8.117 -20.484 6.309 1 91.56 146 VAL B C 1
ATOM 3786 O O . VAL B 1 146 ? 7.164 -20.875 5.629 1 91.56 146 VAL B O 1
ATOM 3789 N N . PRO B 1 147 ? 9.164 -21.25 6.637 1 91.19 147 PRO B N 1
ATOM 3790 C CA . PRO B 1 147 ? 9.016 -22.672 6.324 1 91.19 147 PRO B CA 1
ATOM 3791 C C . PRO B 1 147 ? 7.812 -23.297 7.016 1 91.19 147 PRO B C 1
ATOM 3793 O O . PRO B 1 147 ? 7.438 -22.891 8.117 1 91.19 147 PRO B O 1
ATOM 3796 N N . ARG B 1 148 ? 7.27 -24.266 6.297 1 89.19 148 ARG B N 1
ATOM 3797 C CA . ARG B 1 148 ? 6.184 -25.016 6.926 1 89.19 148 ARG B CA 1
ATOM 3798 C C . ARG B 1 148 ? 6.621 -25.594 8.266 1 89.19 148 ARG B C 1
ATOM 3800 O O . ARG B 1 148 ? 7.715 -26.156 8.375 1 89.19 148 ARG B O 1
ATOM 3807 N N . SER B 1 149 ? 5.754 -25.391 9.188 1 82.81 149 SER B N 1
ATOM 3808 C CA . SER B 1 149 ? 6.078 -25.859 10.531 1 82.81 149 SER B CA 1
ATOM 3809 C C . SER B 1 149 ? 6.414 -27.344 10.547 1 82.81 149 SER B C 1
ATOM 3811 O O . SER B 1 149 ? 5.727 -28.141 9.914 1 82.81 149 SER B O 1
ATOM 3813 N N . GLY B 1 150 ? 7.438 -27.672 11.195 1 79.31 150 GLY B N 1
ATOM 3814 C CA . GLY B 1 150 ? 7.816 -29.062 11.375 1 79.31 150 GLY B CA 1
ATOM 3815 C C . GLY B 1 150 ? 8.594 -29.625 10.203 1 79.31 150 GLY B C 1
ATOM 3816 O O . GLY B 1 150 ? 9.039 -30.766 10.242 1 79.31 150 GLY B O 1
ATOM 3817 N N . ASP B 1 151 ? 8.773 -28.953 9.156 1 84 151 ASP B N 1
ATOM 3818 C CA . ASP B 1 151 ? 9.5 -29.422 7.977 1 84 151 ASP B CA 1
ATOM 3819 C C . ASP B 1 151 ? 10.938 -28.906 7.977 1 84 151 ASP B C 1
ATOM 3821 O O . ASP B 1 151 ? 11.219 -27.812 7.484 1 84 151 ASP B O 1
ATOM 3825 N N . GLN B 1 152 ? 11.82 -29.688 8.391 1 82.31 152 GLN B N 1
ATOM 3826 C CA . GLN B 1 152 ? 13.219 -29.312 8.523 1 82.31 152 GLN B CA 1
ATOM 3827 C C . GLN B 1 152 ? 13.852 -29.047 7.16 1 82.31 152 GLN B C 1
ATOM 3829 O O . GLN B 1 152 ? 14.703 -28.172 7.023 1 82.31 152 GLN B O 1
ATOM 3834 N N . ASN B 1 153 ? 13.461 -29.875 6.238 1 82.81 153 ASN B N 1
ATOM 3835 C CA . ASN B 1 153 ? 13.984 -29.672 4.895 1 82.81 153 ASN B CA 1
ATOM 3836 C C . ASN B 1 153 ? 13.578 -28.312 4.332 1 82.81 153 ASN B C 1
ATOM 3838 O O . ASN B 1 153 ? 14.391 -27.625 3.711 1 82.81 153 ASN B O 1
ATOM 3842 N N . SER B 1 154 ? 12.336 -27.969 4.555 1 87.25 154 SER B N 1
ATOM 3843 C CA . SER B 1 154 ? 11.844 -26.656 4.125 1 87.25 154 SER B CA 1
ATOM 3844 C C . SER B 1 154 ? 12.586 -25.531 4.832 1 87.25 154 SER B C 1
ATOM 3846 O O . SER B 1 154 ? 12.867 -24.5 4.227 1 87.25 154 SER B O 1
ATOM 3848 N N . GLN B 1 155 ? 12.922 -25.781 5.996 1 87.06 155 GLN B N 1
ATOM 3849 C CA . GLN B 1 155 ? 13.641 -24.781 6.777 1 87.06 155 GLN B CA 1
ATOM 3850 C C . GLN B 1 155 ? 15.023 -24.516 6.199 1 87.06 155 GLN B C 1
ATOM 3852 O O . GLN B 1 155 ? 15.422 -23.359 6.031 1 87.06 155 GLN B O 1
ATOM 3857 N N . VAL B 1 156 ? 15.695 -25.531 5.914 1 84.69 156 VAL B N 1
ATOM 3858 C CA . VAL B 1 156 ? 17.062 -25.406 5.41 1 84.69 156 VAL B CA 1
ATOM 3859 C C . VAL B 1 156 ? 17.047 -24.75 4.031 1 84.69 156 VAL B C 1
ATOM 3861 O O . VAL B 1 156 ? 17.828 -23.828 3.764 1 84.69 156 VAL B O 1
ATOM 3864 N N . LYS B 1 157 ? 16.156 -25.234 3.162 1 87.5 157 LYS B N 1
ATOM 3865 C CA . LYS B 1 157 ? 16.078 -24.703 1.803 1 87.5 157 LYS B CA 1
ATOM 3866 C C . LYS B 1 157 ? 15.695 -23.219 1.808 1 87.5 157 LYS B C 1
ATOM 3868 O O . LYS B 1 157 ? 16.312 -22.422 1.102 1 87.5 157 LYS B O 1
ATOM 3873 N N . LEU B 1 158 ? 14.711 -22.891 2.607 1 91.81 158 LEU B N 1
ATOM 3874 C CA . LEU B 1 158 ? 14.273 -21.5 2.643 1 91.81 158 LEU B CA 1
ATOM 3875 C C . LEU B 1 158 ? 15.352 -20.594 3.238 1 91.81 158 LEU B C 1
ATOM 3877 O O . LEU B 1 158 ? 15.562 -19.469 2.768 1 91.81 158 LEU B O 1
ATOM 3881 N N . SER B 1 159 ? 15.969 -21.094 4.242 1 88.25 159 SER B N 1
ATOM 3882 C CA . SER B 1 159 ? 17.062 -20.328 4.844 1 88.25 159 SER B CA 1
ATOM 3883 C C . SER B 1 159 ? 18.156 -20.047 3.826 1 88.25 159 SER B C 1
ATOM 3885 O O . SER B 1 159 ? 18.641 -18.922 3.727 1 88.25 159 SER B O 1
ATOM 3887 N N . ALA B 1 160 ? 18.5 -21.047 3.145 1 88.44 160 ALA B N 1
ATOM 3888 C CA . ALA B 1 160 ? 19.5 -20.875 2.102 1 88.44 160 ALA B CA 1
ATOM 3889 C C . ALA B 1 160 ? 19.062 -19.844 1.077 1 88.44 160 ALA B C 1
ATOM 3891 O O . ALA B 1 160 ? 19.875 -19 0.662 1 88.44 160 ALA B O 1
ATOM 3892 N N . PHE B 1 161 ? 17.891 -19.953 0.693 1 92.75 161 PHE B N 1
ATOM 3893 C CA . PHE B 1 161 ? 17.344 -19.031 -0.296 1 92.75 161 PHE B CA 1
ATOM 3894 C C . PHE B 1 161 ? 17.344 -17.609 0.229 1 92.75 161 PHE B C 1
ATOM 3896 O O . PHE B 1 161 ? 17.75 -16.688 -0.476 1 92.75 161 PHE B O 1
ATOM 3903 N N . ILE B 1 162 ? 16.922 -17.422 1.477 1 93.69 162 ILE B N 1
ATOM 3904 C CA . ILE B 1 162 ? 16.875 -16.109 2.113 1 93.69 162 ILE B CA 1
ATOM 3905 C C . ILE B 1 162 ? 18.266 -15.508 2.176 1 93.69 162 ILE B C 1
ATOM 3907 O O . ILE B 1 162 ? 18.469 -14.352 1.799 1 93.69 162 ILE B O 1
ATOM 3911 N N . HIS B 1 163 ? 19.219 -16.234 2.578 1 91.06 163 HIS B N 1
ATOM 3912 C CA . HIS B 1 163 ? 20.578 -15.734 2.719 1 91.06 163 HIS B CA 1
ATOM 3913 C C . HIS B 1 163 ? 21.203 -15.445 1.358 1 91.06 163 HIS B C 1
ATOM 3915 O O . HIS B 1 163 ? 21.953 -14.469 1.205 1 91.06 163 HIS B O 1
ATOM 3921 N N . ALA B 1 164 ? 20.891 -16.312 0.439 1 92.62 164 ALA B N 1
ATOM 3922 C CA . ALA B 1 164 ? 21.391 -16.078 -0.909 1 92.62 164 ALA B CA 1
ATOM 3923 C C . ALA B 1 164 ? 20.859 -14.766 -1.473 1 92.62 164 ALA B C 1
ATOM 3925 O O . ALA B 1 164 ? 21.609 -13.992 -2.072 1 92.62 164 ALA B O 1
ATOM 3926 N N . LEU B 1 165 ? 19.578 -14.547 -1.315 1 95 165 LEU B N 1
ATOM 3927 C CA . LEU B 1 165 ? 19 -13.289 -1.76 1 95 165 LEU B CA 1
ATOM 3928 C C . LEU B 1 165 ? 19.672 -12.102 -1.078 1 95 165 LEU B C 1
ATOM 3930 O O . LEU B 1 165 ? 20 -11.109 -1.731 1 95 165 LEU B O 1
ATOM 3934 N N . ALA B 1 166 ? 19.844 -12.195 0.204 1 93.31 166 ALA B N 1
ATOM 3935 C CA . ALA B 1 166 ? 20.438 -11.109 0.987 1 93.31 166 ALA B CA 1
ATOM 3936 C C . ALA B 1 166 ? 21.859 -10.812 0.532 1 93.31 166 ALA B C 1
ATOM 3938 O O . ALA B 1 166 ? 22.234 -9.656 0.328 1 93.31 166 ALA B O 1
ATOM 3939 N N . GLU B 1 167 ? 22.625 -11.766 0.354 1 92.19 167 GLU B N 1
ATOM 3940 C CA . GLU B 1 167 ? 24.031 -11.617 -0.02 1 92.19 167 GLU B CA 1
ATOM 3941 C C . GLU B 1 167 ? 24.172 -11.055 -1.433 1 92.19 167 GLU B C 1
ATOM 3943 O O . GLU B 1 167 ? 25.078 -10.273 -1.71 1 92.19 167 GLU B O 1
ATOM 3948 N N . SER B 1 168 ? 23.25 -11.516 -2.236 1 92.88 168 SER B N 1
ATOM 3949 C CA . SER B 1 168 ? 23.328 -11.07 -3.625 1 92.88 168 SER B CA 1
ATOM 3950 C C . SER B 1 168 ? 22.609 -9.742 -3.818 1 92.88 168 SER B C 1
ATOM 3952 O O . SER B 1 168 ? 22.625 -9.164 -4.91 1 92.88 168 SER B O 1
ATOM 3954 N N . LYS B 1 169 ? 21.922 -9.227 -2.842 1 91.81 169 LYS B N 1
ATOM 3955 C CA . LYS B 1 169 ? 21.156 -7.988 -2.883 1 91.81 169 LYS B CA 1
ATOM 3956 C C . LYS B 1 169 ? 20.078 -8.047 -3.973 1 91.81 169 LYS B C 1
ATOM 3958 O O . LYS B 1 169 ? 19.953 -7.117 -4.777 1 91.81 169 LYS B O 1
ATOM 3963 N N . LYS B 1 170 ? 19.422 -9.203 -3.945 1 94.31 170 LYS B N 1
ATOM 3964 C CA . LYS B 1 170 ? 18.375 -9.43 -4.926 1 94.31 170 LYS B CA 1
ATOM 3965 C C . LYS B 1 170 ? 17.031 -9.695 -4.242 1 94.31 170 LYS B C 1
ATOM 3967 O O . LYS B 1 170 ? 16.984 -9.93 -3.033 1 94.31 170 LYS B O 1
ATOM 3972 N N . VAL B 1 171 ? 15.961 -9.539 -5 1 94.38 171 VAL B N 1
ATOM 3973 C CA . VAL B 1 171 ? 14.617 -9.93 -4.598 1 94.38 171 VAL B CA 1
ATOM 3974 C C . VAL B 1 171 ? 14.023 -10.883 -5.633 1 94.38 171 VAL B C 1
ATOM 3976 O O . VAL B 1 171 ? 14.492 -10.953 -6.77 1 94.38 171 VAL B O 1
ATOM 3979 N N . ALA B 1 172 ? 13.047 -11.641 -5.203 1 96.38 172 ALA B N 1
ATOM 3980 C CA . ALA B 1 172 ? 12.352 -12.539 -6.117 1 96.38 172 ALA B CA 1
ATOM 3981 C C . ALA B 1 172 ? 11.023 -11.938 -6.574 1 96.38 172 ALA B C 1
ATOM 3983 O O . ALA B 1 172 ? 10.203 -11.531 -5.746 1 96.38 172 ALA B O 1
ATOM 3984 N N . ILE B 1 173 ? 10.836 -11.82 -7.84 1 95.56 173 ILE B N 1
ATOM 3985 C CA . ILE B 1 173 ? 9.523 -11.492 -8.398 1 95.56 173 ILE B CA 1
ATOM 3986 C C . ILE B 1 173 ? 8.688 -12.758 -8.531 1 95.56 173 ILE B C 1
ATOM 3988 O O . ILE B 1 173 ? 9.133 -13.742 -9.133 1 95.56 173 ILE B O 1
ATOM 3992 N N . VAL B 1 174 ? 7.516 -12.719 -8.031 1 96.62 174 VAL B N 1
ATOM 3993 C CA . VAL B 1 174 ? 6.789 -13.977 -7.926 1 96.62 174 VAL B CA 1
ATOM 3994 C C . VAL B 1 174 ? 5.359 -13.789 -8.43 1 96.62 174 VAL B C 1
ATOM 3996 O O . VAL B 1 174 ? 4.816 -12.688 -8.375 1 96.62 174 VAL B O 1
ATOM 3999 N N . ARG B 1 175 ? 4.875 -14.875 -8.891 1 96.06 175 ARG B N 1
ATOM 4000 C CA . ARG B 1 175 ? 3.453 -15.023 -9.188 1 96.06 175 ARG B CA 1
ATOM 4001 C C . ARG B 1 175 ? 2.723 -15.688 -8.023 1 96.06 175 ARG B C 1
ATOM 4003 O O . ARG B 1 175 ? 3.197 -16.688 -7.465 1 96.06 175 ARG B O 1
ATOM 4010 N N . ARG B 1 176 ? 1.622 -15.117 -7.645 1 95.38 176 ARG B N 1
ATOM 4011 C CA . ARG B 1 176 ? 0.828 -15.656 -6.547 1 95.38 176 ARG B CA 1
ATOM 4012 C C . ARG B 1 176 ? -0.618 -15.883 -6.977 1 95.38 176 ARG B C 1
ATOM 4014 O O . ARG B 1 176 ? -1.297 -14.945 -7.406 1 95.38 176 ARG B O 1
ATOM 4021 N N . VAL B 1 177 ? -1.064 -17.094 -6.934 1 95.38 177 VAL B N 1
ATOM 4022 C CA . VAL B 1 177 ? -2.463 -17.5 -7.066 1 95.38 177 VAL B CA 1
ATOM 4023 C C . VAL B 1 177 ? -2.967 -18.062 -5.746 1 95.38 177 VAL B C 1
ATOM 4025 O O . VAL B 1 177 ? -2.619 -19.188 -5.375 1 95.38 177 VAL B O 1
ATOM 4028 N N . TYR B 1 178 ? -3.762 -17.328 -5.133 1 93.44 178 TYR B N 1
ATOM 4029 C CA . TYR B 1 178 ? -4.145 -17.641 -3.762 1 93.44 178 TYR B CA 1
ATOM 4030 C C . TYR B 1 178 ? -4.883 -18.984 -3.699 1 93.44 178 TYR B C 1
ATOM 4032 O O . TYR B 1 178 ? -4.59 -19.812 -2.844 1 93.44 178 TYR B O 1
ATOM 4040 N N . SER B 1 179 ? -5.871 -19.172 -4.516 1 93.44 179 SER B N 1
ATOM 4041 C CA . SER B 1 179 ? -6.645 -20.406 -4.621 1 93.44 179 SER B CA 1
ATOM 4042 C C . SER B 1 179 ? -6.973 -20.734 -6.074 1 93.44 179 SER B C 1
ATOM 4044 O O . SER B 1 179 ? -6.762 -19.906 -6.961 1 93.44 179 SER B O 1
ATOM 4046 N N . ASP B 1 180 ? -7.484 -21.828 -6.242 1 92.44 180 ASP B N 1
ATOM 4047 C CA . ASP B 1 180 ? -7.797 -22.266 -7.598 1 92.44 180 ASP B CA 1
ATOM 4048 C C . ASP B 1 180 ? -8.711 -21.281 -8.305 1 92.44 180 ASP B C 1
ATOM 4050 O O . ASP B 1 180 ? -9.688 -20.797 -7.715 1 92.44 180 ASP B O 1
ATOM 4054 N N . ASN B 1 181 ? -8.281 -20.891 -9.492 1 89.19 181 ASN B N 1
ATOM 4055 C CA . ASN B 1 181 ? -9.086 -20.094 -10.422 1 89.19 181 ASN B CA 1
ATOM 4056 C C . ASN B 1 181 ? -9.117 -18.625 -10.023 1 89.19 181 ASN B C 1
ATOM 4058 O O . ASN B 1 181 ? -9.867 -17.828 -10.602 1 89.19 181 ASN B O 1
ATOM 4062 N N . MET B 1 182 ? -8.367 -18.312 -9.031 1 88.88 182 MET B N 1
ATOM 4063 C CA . MET B 1 182 ? -8.297 -16.906 -8.672 1 88.88 182 MET B CA 1
ATOM 4064 C C . MET B 1 182 ? -7.336 -16.141 -9.586 1 88.88 182 MET B C 1
ATOM 4066 O O . MET B 1 182 ? -6.41 -16.734 -10.148 1 88.88 182 MET B O 1
ATOM 4070 N N . PRO B 1 183 ? -7.598 -14.844 -9.695 1 87.31 183 PRO B N 1
ATOM 4071 C CA . PRO B 1 183 ? -6.672 -14.062 -10.516 1 87.31 183 PRO B CA 1
ATOM 4072 C C . PRO B 1 183 ? -5.258 -14.039 -9.945 1 87.31 183 PRO B C 1
ATOM 4074 O O . PRO B 1 183 ? -5.074 -13.875 -8.742 1 87.31 183 PRO B O 1
ATOM 4077 N N . PRO B 1 184 ? -4.348 -14.195 -10.812 1 92.31 184 PRO B N 1
ATOM 4078 C CA . PRO B 1 184 ? -2.955 -14.125 -10.367 1 92.31 184 PRO B CA 1
ATOM 4079 C C . PRO B 1 184 ? -2.521 -12.711 -10.008 1 92.31 184 PRO B C 1
ATOM 4081 O O . PRO B 1 184 ? -3.047 -11.742 -10.555 1 92.31 184 PRO B O 1
ATOM 4084 N N . LYS B 1 185 ? -1.643 -12.664 -9.07 1 90.81 185 LYS B N 1
ATOM 4085 C CA . LYS B 1 185 ? -0.993 -11.414 -8.695 1 90.81 185 LYS B CA 1
ATOM 4086 C C . LYS B 1 185 ? 0.525 -11.523 -8.797 1 90.81 185 LYS B C 1
ATOM 4088 O O . LYS B 1 185 ? 1.08 -12.617 -8.695 1 90.81 185 LYS B O 1
ATOM 4093 N N . VAL B 1 186 ? 1.075 -10.359 -9.07 1 92.31 186 VAL B N 1
ATOM 4094 C CA . VAL B 1 186 ? 2.531 -10.281 -9.086 1 92.31 186 VAL B CA 1
ATOM 4095 C C . VAL B 1 186 ? 3.023 -9.523 -7.852 1 92.31 186 VAL B C 1
ATOM 4097 O O . VAL B 1 186 ? 2.455 -8.492 -7.488 1 92.31 186 VAL B O 1
ATOM 4100 N N . GLY B 1 187 ? 3.986 -10.062 -7.199 1 91 187 GLY B N 1
ATOM 4101 C CA . GLY B 1 187 ? 4.633 -9.422 -6.066 1 91 187 GLY B CA 1
ATOM 4102 C C . GLY B 1 187 ? 6.125 -9.695 -5.996 1 91 187 GLY B C 1
ATOM 4103 O O . GLY B 1 187 ? 6.707 -10.227 -6.941 1 91 187 GLY B O 1
ATOM 4104 N N . PHE B 1 188 ? 6.703 -9.234 -4.941 1 92 188 PHE B N 1
ATOM 4105 C CA . PHE B 1 188 ? 8.109 -9.562 -4.758 1 92 188 PHE B CA 1
ATOM 4106 C C . PHE B 1 188 ? 8.375 -10.055 -3.338 1 92 188 PHE B C 1
ATOM 4108 O O . PHE B 1 188 ? 7.621 -9.727 -2.416 1 92 188 PHE B O 1
ATOM 4115 N N . LEU B 1 189 ? 9.398 -10.82 -3.205 1 93.5 189 LEU B N 1
ATOM 4116 C CA . LEU B 1 189 ? 9.883 -11.352 -1.937 1 93.5 189 LEU B CA 1
ATOM 4117 C C . LEU B 1 189 ? 11.242 -10.766 -1.588 1 93.5 189 LEU B C 1
ATOM 4119 O O . LEU B 1 189 ? 12.188 -10.844 -2.385 1 93.5 189 LEU B O 1
ATOM 4123 N N . SER B 1 190 ? 11.305 -10.234 -0.462 1 92.44 190 SER B N 1
ATOM 4124 C CA . SER B 1 190 ? 12.57 -9.711 0.053 1 92.44 190 SER B CA 1
ATOM 4125 C C . SER B 1 190 ? 13 -10.461 1.308 1 92.44 190 SER B C 1
ATOM 4127 O O . SER B 1 190 ? 12.172 -10.805 2.154 1 92.44 190 SER B O 1
ATOM 4129 N N . PRO B 1 191 ? 14.289 -10.711 1.398 1 93.38 191 PRO B N 1
ATOM 4130 C CA . PRO B 1 191 ? 14.789 -11.391 2.6 1 93.38 191 PRO B CA 1
ATOM 4131 C C . PRO B 1 191 ? 14.867 -10.461 3.809 1 93.38 191 PRO B C 1
ATOM 4133 O O . PRO B 1 191 ? 15.289 -9.312 3.682 1 93.38 191 PRO B O 1
ATOM 4136 N N . VAL B 1 192 ? 14.391 -10.953 4.867 1 88.62 192 VAL B N 1
ATOM 4137 C CA . VAL B 1 192 ? 14.531 -10.258 6.145 1 88.62 192 VAL B CA 1
ATOM 4138 C C . VAL B 1 192 ? 15.242 -11.156 7.148 1 88.62 192 VAL B C 1
ATOM 4140 O O . VAL B 1 192 ? 14.758 -12.25 7.465 1 88.62 192 VAL B O 1
ATOM 4143 N N . ILE B 1 193 ? 16.344 -10.68 7.598 1 88.56 193 ILE B N 1
ATOM 4144 C CA . ILE B 1 193 ? 17.156 -11.438 8.547 1 88.56 193 ILE B CA 1
ATOM 4145 C C . ILE B 1 193 ? 17.328 -10.641 9.836 1 88.56 193 ILE B C 1
ATOM 4147 O O . ILE B 1 193 ? 17.906 -9.555 9.828 1 88.56 193 ILE B O 1
ATOM 4151 N N . LYS B 1 194 ? 16.781 -11.109 10.852 1 81.69 194 LYS B N 1
ATOM 4152 C CA . LYS B 1 194 ? 16.922 -10.555 12.195 1 81.69 194 LYS B CA 1
ATOM 4153 C C . LYS B 1 194 ? 17.703 -11.5 13.102 1 81.69 194 LYS B C 1
ATOM 4155 O O . LYS B 1 194 ? 17.953 -12.648 12.734 1 81.69 194 LYS B O 1
ATOM 4160 N N . PRO B 1 195 ? 18.047 -11.031 14.258 1 79.19 195 PRO B N 1
ATOM 4161 C CA . PRO B 1 195 ? 18.844 -11.875 15.141 1 79.19 195 PRO B CA 1
ATOM 4162 C C . PRO B 1 195 ? 18.156 -13.188 15.5 1 79.19 195 PRO B C 1
ATOM 4164 O O . PRO B 1 195 ? 18.797 -14.242 15.547 1 79.19 195 PRO B O 1
ATOM 4167 N N . SER B 1 196 ? 16.812 -13.125 15.672 1 78.44 196 SER B N 1
ATOM 4168 C CA . SER B 1 196 ? 16.125 -14.32 16.172 1 78.44 196 SER B CA 1
ATOM 4169 C C . SER B 1 196 ? 15.211 -14.906 15.102 1 78.44 196 SER B C 1
ATOM 4171 O O . SER B 1 196 ? 14.578 -15.945 15.32 1 78.44 196 SER B O 1
ATOM 4173 N N . THR B 1 197 ? 15.148 -14.258 13.977 1 82.38 197 THR B N 1
ATOM 4174 C CA . THR B 1 197 ? 14.172 -14.734 13 1 82.38 197 THR B CA 1
ATOM 4175 C C . THR B 1 197 ? 14.578 -14.32 11.594 1 82.38 197 THR B C 1
ATOM 4177 O O . THR B 1 197 ? 15.375 -13.391 11.414 1 82.38 197 THR B O 1
ATOM 4180 N N . GLU B 1 198 ? 14.203 -15.148 10.633 1 88.81 198 GLU B N 1
ATOM 4181 C CA . GLU B 1 198 ? 14.344 -14.812 9.219 1 88.81 198 GLU B CA 1
ATOM 4182 C C . GLU B 1 198 ? 13.102 -15.219 8.43 1 88.81 198 GLU B C 1
ATOM 4184 O O . GLU B 1 198 ? 12.461 -16.219 8.75 1 88.81 198 GLU B O 1
ATOM 4189 N N . TYR B 1 199 ? 12.742 -14.438 7.477 1 90.38 199 TYR B N 1
ATOM 4190 C CA . TYR B 1 199 ? 11.578 -14.742 6.656 1 90.38 199 TYR B CA 1
ATOM 4191 C C . TYR B 1 199 ? 11.641 -13.992 5.328 1 90.38 199 TYR B C 1
ATOM 4193 O O . TYR B 1 199 ? 12.508 -13.148 5.125 1 90.38 199 TYR B O 1
ATOM 4201 N N . LEU B 1 200 ? 10.766 -14.398 4.441 1 93.12 200 LEU B N 1
ATOM 4202 C CA . LEU B 1 200 ? 10.547 -13.648 3.209 1 93.12 200 LEU B CA 1
ATOM 4203 C C . LEU B 1 200 ? 9.336 -12.734 3.342 1 93.12 200 LEU B C 1
ATOM 4205 O O . LEU B 1 200 ? 8.258 -13.172 3.764 1 93.12 200 LEU B O 1
ATOM 4209 N N . GLN B 1 201 ? 9.578 -11.531 3.037 1 89.81 201 GLN B N 1
ATOM 4210 C CA . GLN B 1 201 ? 8.484 -10.562 3.035 1 89.81 201 GLN B CA 1
ATOM 4211 C C . GLN B 1 201 ? 7.898 -10.398 1.636 1 89.81 201 GLN B C 1
ATOM 4213 O O . GLN B 1 201 ? 8.641 -10.219 0.666 1 89.81 201 GLN B O 1
ATOM 4218 N N . TYR B 1 202 ? 6.621 -10.461 1.62 1 90.75 202 TYR B N 1
ATOM 4219 C CA . TYR B 1 202 ? 5.914 -10.359 0.348 1 90.75 202 TYR B CA 1
ATOM 4220 C C . TYR B 1 202 ? 5.105 -9.07 0.275 1 90.75 202 TYR B C 1
ATOM 4222 O O . TYR B 1 202 ? 4.336 -8.758 1.189 1 90.75 202 TYR B O 1
ATOM 4230 N N . ILE B 1 203 ? 5.242 -8.391 -0.849 1 87.06 203 ILE B N 1
ATOM 4231 C CA . ILE B 1 203 ? 4.445 -7.211 -1.162 1 87.06 203 ILE B CA 1
ATOM 4232 C C . ILE B 1 203 ? 3.943 -7.293 -2.602 1 87.06 203 ILE B C 1
ATOM 4234 O O . ILE B 1 203 ? 4.703 -7.633 -3.512 1 87.06 203 ILE B O 1
ATOM 4238 N N . THR B 1 204 ? 2.67 -7.035 -2.775 1 87.94 204 THR B N 1
ATOM 4239 C CA . THR B 1 204 ? 2.09 -7.051 -4.113 1 87.94 204 THR B CA 1
ATOM 4240 C C . THR B 1 204 ? 2.592 -5.863 -4.934 1 87.94 204 THR B C 1
ATOM 4242 O O . THR B 1 204 ? 2.688 -4.746 -4.422 1 87.94 204 THR B O 1
ATOM 4245 N N . LEU B 1 205 ? 2.893 -6.078 -6.152 1 88.12 205 LEU B N 1
ATOM 4246 C CA . LEU B 1 205 ? 3.354 -5.035 -7.059 1 88.12 205 LEU B CA 1
ATOM 4247 C C . LEU B 1 205 ? 2.189 -4.453 -7.855 1 88.12 205 LEU B C 1
ATOM 4249 O O . LEU B 1 205 ? 1.096 -5.02 -7.867 1 88.12 205 LEU B O 1
ATOM 4253 N N . ILE B 1 206 ? 2.443 -3.359 -8.461 1 86.69 206 ILE B N 1
ATOM 4254 C CA . ILE B 1 206 ? 1.428 -2.684 -9.266 1 86.69 206 ILE B CA 1
ATOM 4255 C C . ILE B 1 206 ? 1.627 -3.018 -10.742 1 86.69 206 ILE B C 1
ATOM 4257 O O . ILE B 1 206 ? 2.686 -3.514 -11.133 1 86.69 206 ILE B O 1
ATOM 4261 N N . TYR B 1 207 ? 0.579 -2.742 -11.523 1 89.19 207 TYR B N 1
ATOM 4262 C CA . TYR B 1 207 ? 0.605 -2.977 -12.961 1 89.19 207 TYR B CA 1
ATOM 4263 C C . TYR B 1 207 ? 0.637 -1.66 -13.727 1 89.19 207 TYR B C 1
ATOM 4265 O O . TYR B 1 207 ? 0.676 -0.584 -13.125 1 89.19 207 TYR B O 1
ATOM 4273 N N . SER B 1 208 ? 0.69 -1.741 -15.023 1 88.69 208 SER B N 1
ATOM 4274 C CA . SER B 1 208 ? 0.857 -0.575 -15.883 1 88.69 208 SER B CA 1
ATOM 4275 C C . SER B 1 208 ? -0.293 0.41 -15.703 1 88.69 208 SER B C 1
ATOM 4277 O O . SER B 1 208 ? -0.091 1.625 -15.758 1 88.69 208 SER B O 1
ATOM 4279 N N . GLU B 1 209 ? -1.488 -0.09 -15.453 1 86.56 209 GLU B N 1
ATOM 4280 C CA . GLU B 1 209 ? -2.666 0.768 -15.344 1 86.56 209 GLU B CA 1
ATOM 4281 C C . GLU B 1 209 ? -2.637 1.589 -14.062 1 86.56 209 GLU B C 1
ATOM 4283 O O . GLU B 1 209 ? -3.35 2.588 -13.938 1 86.56 209 GLU B O 1
ATOM 4288 N N . ASP B 1 210 ? -1.867 1.13 -13.156 1 84.88 210 ASP B N 1
ATOM 4289 C CA . ASP B 1 210 ? -1.832 1.782 -11.852 1 84.88 210 ASP B CA 1
ATOM 4290 C C . ASP B 1 210 ? -0.911 3 -11.867 1 84.88 210 ASP B C 1
ATOM 4292 O O . ASP B 1 210 ? -0.941 3.822 -10.953 1 84.88 210 ASP B O 1
ATOM 4296 N N . VAL B 1 211 ? -0.072 3.078 -12.836 1 84.06 211 VAL B N 1
ATOM 4297 C CA . VAL B 1 211 ? 0.918 4.148 -12.914 1 84.06 211 VAL B CA 1
ATOM 4298 C C . VAL B 1 211 ? 0.324 5.348 -13.648 1 84.06 211 VAL B C 1
ATOM 4300 O O . VAL B 1 211 ? -0.306 5.195 -14.695 1 84.06 211 VAL B O 1
ATOM 4303 N N . ARG B 1 212 ? 0.505 6.469 -13.008 1 81.12 212 ARG B N 1
ATOM 4304 C CA . ARG B 1 212 ? 0.082 7.715 -13.641 1 81.12 212 ARG B CA 1
ATOM 4305 C C . ARG B 1 212 ? 1.278 8.477 -14.195 1 81.12 212 ARG B C 1
ATOM 4307 O O . ARG B 1 212 ? 2.293 8.633 -13.516 1 81.12 212 ARG B O 1
ATOM 4314 N N . LYS B 1 213 ? 1.293 8.672 -15.477 1 71.06 213 LYS B N 1
ATOM 4315 C CA . LYS B 1 213 ? 2.402 9.375 -16.109 1 71.06 213 LYS B CA 1
ATOM 4316 C C . LYS B 1 213 ? 2.258 10.891 -15.945 1 71.06 213 LYS B C 1
ATOM 4318 O O . LYS B 1 213 ? 1.213 11.453 -16.266 1 71.06 213 LYS B O 1
ATOM 4323 N N . ILE B 1 214 ? 3.092 11.383 -15.062 1 68.69 214 ILE B N 1
ATOM 4324 C CA . ILE B 1 214 ? 3.078 12.836 -14.922 1 68.69 214 ILE B CA 1
ATOM 4325 C C . ILE B 1 214 ? 4.289 13.438 -15.633 1 68.69 214 ILE B C 1
ATOM 4327 O O . ILE B 1 214 ? 5.371 12.844 -15.633 1 68.69 214 ILE B O 1
ATOM 4331 N N . THR B 1 215 ? 4.051 14.258 -16.516 1 60.53 215 THR B N 1
ATOM 4332 C CA . THR B 1 215 ? 5.148 15.016 -17.109 1 60.53 215 THR B CA 1
ATOM 4333 C C . THR B 1 215 ? 5.586 16.156 -16.172 1 60.53 215 THR B C 1
ATOM 4335 O O . THR B 1 215 ? 4.77 16.984 -15.773 1 60.53 215 THR B O 1
ATOM 4338 N N . PHE B 1 216 ? 6.723 15.906 -15.422 1 58.66 216 PHE B N 1
ATOM 4339 C CA . PHE B 1 216 ? 7.258 16.906 -14.508 1 58.66 216 PHE B CA 1
ATOM 4340 C C . PHE B 1 216 ? 7.91 18.047 -15.266 1 58.66 216 PHE B C 1
ATOM 4342 O O . PHE B 1 216 ? 8.617 17.828 -16.25 1 58.66 216 PHE B O 1
ATOM 4349 N N . PRO B 1 217 ? 7.434 19.203 -15.023 1 52.44 217 PRO B N 1
ATOM 4350 C CA . PRO B 1 217 ? 8.328 20.234 -15.547 1 52.44 217 PRO B CA 1
ATOM 4351 C C . PRO B 1 217 ? 9.727 20.172 -14.938 1 52.44 217 PRO B C 1
ATOM 4353 O O . PRO B 1 217 ? 9.875 19.781 -13.781 1 52.44 217 PRO B O 1
ATOM 4356 N N . SER B 1 218 ? 10.727 19.859 -15.719 1 49.81 218 SER B N 1
ATOM 4357 C CA . SER B 1 218 ? 12.117 19.875 -15.289 1 49.81 218 SER B CA 1
ATOM 4358 C C . SER B 1 218 ? 12.367 20.984 -14.266 1 49.81 218 SER B C 1
ATOM 4360 O O . SER B 1 218 ? 11.992 22.141 -14.484 1 49.81 218 SER B O 1
ATOM 4362 N N . LEU B 1 219 ? 12.195 20.703 -13.062 1 52.28 219 LEU B N 1
ATOM 4363 C CA . LEU B 1 219 ? 12.531 21.688 -12.031 1 52.28 219 LEU B CA 1
ATOM 4364 C C . LEU B 1 219 ? 13.93 22.25 -12.25 1 52.28 219 LEU B C 1
ATOM 4366 O O . LEU B 1 219 ? 14.5 22.875 -11.352 1 52.28 219 LEU B O 1
ATOM 4370 N N . LEU B 1 220 ? 14.672 21.672 -13.25 1 48.44 220 LEU B N 1
ATOM 4371 C CA . LEU B 1 220 ? 16.062 22.109 -13.367 1 48.44 220 LEU B CA 1
ATOM 4372 C C . LEU B 1 220 ? 16.141 23.578 -13.742 1 48.44 220 LEU B C 1
ATOM 4374 O O . LEU B 1 220 ? 16.812 23.953 -14.703 1 48.44 220 LEU B O 1
ATOM 4378 N N . GLU B 1 221 ? 15 24.266 -13.625 1 50.69 221 GLU B N 1
ATOM 4379 C CA . GLU B 1 221 ? 15.508 25.609 -13.883 1 50.69 221 GLU B CA 1
ATOM 4380 C C . GLU B 1 221 ? 16.734 25.906 -13.023 1 50.69 221 GLU B C 1
ATOM 4382 O O . GLU B 1 221 ? 17.078 25.125 -12.141 1 50.69 221 GLU B O 1
ATOM 4387 N N . GLU B 1 222 ? 17.266 27.188 -13.133 1 50.16 222 GLU B N 1
ATOM 4388 C CA . GLU B 1 222 ? 18.438 27.734 -12.484 1 50.16 222 GLU B CA 1
ATOM 4389 C C . GLU B 1 222 ? 18.453 27.438 -10.992 1 50.16 222 GLU B C 1
ATOM 4391 O O . GLU B 1 222 ? 17.672 28.031 -10.234 1 50.16 222 GLU B O 1
ATOM 4396 N N . LYS B 1 223 ? 18.703 26.219 -10.688 1 52.66 223 LYS B N 1
ATOM 4397 C CA . LYS B 1 223 ? 18.891 25.797 -9.312 1 52.66 223 LYS B CA 1
ATOM 4398 C C . LYS B 1 223 ? 19.703 26.812 -8.523 1 52.66 223 LYS B C 1
ATOM 4400 O O . LYS B 1 223 ? 20.875 27.062 -8.828 1 52.66 223 LYS B O 1
ATOM 4405 N N . LYS B 1 224 ? 19.141 27.828 -8.086 1 57.56 224 LYS B N 1
ATOM 4406 C CA . LYS B 1 224 ? 19.953 28.625 -7.164 1 57.56 224 LYS B CA 1
ATOM 4407 C C . LYS B 1 224 ? 20.547 27.766 -6.062 1 57.56 224 LYS B C 1
ATOM 4409 O O . LYS B 1 224 ? 19.828 27.016 -5.402 1 57.56 224 LYS B O 1
ATOM 4414 N N . LYS B 1 225 ? 21.844 27.609 -6.16 1 63.59 225 LYS B N 1
ATOM 4415 C CA . LYS B 1 225 ? 22.609 26.844 -5.18 1 63.59 225 LYS B CA 1
ATOM 4416 C C . LYS B 1 225 ? 22.344 27.344 -3.764 1 63.59 225 LYS B C 1
ATOM 4418 O O . LYS B 1 225 ? 22.375 28.547 -3.516 1 63.59 225 LYS B O 1
ATOM 4423 N N . LEU B 1 226 ? 21.844 26.547 -2.797 1 73.94 226 LEU B N 1
ATOM 4424 C CA . LEU B 1 226 ? 21.672 26.844 -1.379 1 73.94 226 LEU B CA 1
ATOM 4425 C C . LEU B 1 226 ? 23 27.266 -0.753 1 73.94 226 LEU B C 1
ATOM 4427 O O . LEU B 1 226 ? 24.047 26.703 -1.083 1 73.94 226 LEU B O 1
ATOM 4431 N N . THR B 1 227 ? 22.906 28.328 -0.015 1 81.38 227 THR B N 1
ATOM 4432 C CA . THR B 1 227 ? 24.094 28.703 0.751 1 81.38 227 THR B CA 1
ATOM 4433 C C . THR B 1 227 ? 24.344 27.719 1.886 1 81.38 227 THR B C 1
ATOM 4435 O O . THR B 1 227 ? 23.438 26.969 2.275 1 81.38 227 THR B O 1
ATOM 4438 N N . ASP B 1 228 ? 25.469 27.672 2.34 1 85.94 228 ASP B N 1
ATOM 4439 C CA . ASP B 1 228 ? 25.812 26.797 3.463 1 85.94 228 ASP B CA 1
ATOM 4440 C C . ASP B 1 228 ? 24.969 27.141 4.695 1 85.94 228 ASP B C 1
ATOM 4442 O O . ASP B 1 228 ? 24.609 26.25 5.461 1 85.94 228 ASP B O 1
ATOM 4446 N N . ASP B 1 229 ? 24.656 28.453 4.777 1 86.81 229 ASP B N 1
ATOM 4447 C CA . ASP B 1 229 ? 23.844 28.891 5.91 1 86.81 229 ASP B CA 1
ATOM 4448 C C . ASP B 1 229 ? 22.422 28.359 5.797 1 86.81 229 ASP B C 1
ATOM 4450 O O . ASP B 1 229 ? 21.828 27.938 6.793 1 86.81 229 ASP B O 1
ATOM 4454 N N . GLN B 1 230 ? 21.969 28.359 4.668 1 83.06 230 GLN B N 1
ATOM 4455 C CA . GLN B 1 230 ? 20.625 27.859 4.43 1 83.06 230 GLN B CA 1
ATOM 4456 C C . GLN B 1 230 ? 20.547 26.344 4.668 1 83.06 230 GLN B C 1
ATOM 4458 O O . GLN B 1 230 ? 19.641 25.859 5.355 1 83.06 230 GLN B O 1
ATOM 4463 N N . LYS B 1 231 ? 21.5 25.672 4.227 1 85 231 LYS B N 1
ATOM 4464 C CA . LYS B 1 231 ? 21.562 24.234 4.434 1 85 231 LYS B CA 1
ATOM 4465 C C . LYS B 1 231 ? 21.688 23.891 5.914 1 85 231 LYS B C 1
ATOM 4467 O O . LYS B 1 231 ? 21 23 6.414 1 85 231 LYS B O 1
ATOM 4472 N N . GLY B 1 232 ? 22.562 24.641 6.484 1 88.75 232 GLY B N 1
ATOM 4473 C CA . GLY B 1 232 ? 22.797 24.406 7.902 1 88.75 232 GLY B CA 1
ATOM 4474 C C . GLY B 1 232 ? 21.562 24.656 8.75 1 88.75 232 GLY B C 1
ATOM 4475 O O . GLY B 1 232 ? 21.297 23.906 9.703 1 88.75 232 GLY B O 1
ATOM 4476 N N . ALA B 1 233 ? 20.828 25.641 8.438 1 90.56 233 ALA B N 1
ATOM 4477 C CA . ALA B 1 233 ? 19.625 25.984 9.195 1 90.56 233 ALA B CA 1
ATOM 4478 C C . ALA B 1 233 ? 18.578 24.875 9.07 1 90.56 233 ALA B C 1
ATOM 4480 O O . ALA B 1 233 ? 17.953 24.5 10.055 1 90.56 233 ALA B O 1
ATOM 4481 N N . ILE B 1 234 ? 18.422 24.359 7.949 1 89 234 ILE B N 1
ATOM 4482 C CA . ILE B 1 234 ? 17.453 23.297 7.715 1 89 234 ILE B CA 1
ATOM 4483 C C . ILE B 1 234 ? 17.906 22.016 8.422 1 89 234 ILE B C 1
ATOM 4485 O O . ILE B 1 234 ? 17.078 21.312 9.023 1 89 234 ILE B O 1
ATOM 4489 N N . ASP B 1 235 ? 19.172 21.75 8.367 1 91.38 235 ASP B N 1
ATOM 4490 C CA . ASP B 1 235 ? 19.719 20.594 9.062 1 91.38 235 ASP B CA 1
ATOM 4491 C C . ASP B 1 235 ? 19.438 20.656 10.562 1 91.38 235 ASP B C 1
ATOM 4493 O O . ASP B 1 235 ? 19.047 19.656 11.172 1 91.38 235 ASP B O 1
ATOM 4497 N N . ASP B 1 236 ? 19.656 21.859 11.047 1 93.06 236 ASP B N 1
ATOM 4498 C CA . ASP B 1 236 ? 19.406 22.062 12.477 1 93.06 236 ASP B CA 1
ATOM 4499 C C . ASP B 1 236 ? 17.938 21.812 12.812 1 93.06 236 ASP B C 1
ATOM 4501 O O . ASP B 1 236 ? 17.625 21.25 13.859 1 93.06 236 ASP B O 1
ATOM 4505 N N . LEU B 1 237 ? 17.109 22.281 11.992 1 93.12 237 LEU B N 1
ATOM 4506 C CA . LEU B 1 237 ? 15.68 22.094 12.188 1 93.12 237 LEU B CA 1
ATOM 4507 C C . LEU B 1 237 ? 15.312 20.609 12.18 1 93.12 237 LEU B C 1
ATOM 4509 O O . LEU B 1 237 ? 14.602 20.141 13.062 1 93.12 237 LEU B O 1
ATOM 4513 N N . ILE B 1 238 ? 15.812 19.859 11.25 1 94.06 238 ILE B N 1
ATOM 4514 C CA . ILE B 1 238 ? 15.562 18.422 11.133 1 94.06 238 ILE B CA 1
ATOM 4515 C C . ILE B 1 238 ? 16.047 17.703 12.398 1 94.06 238 ILE B C 1
ATOM 4517 O O . ILE B 1 238 ? 15.328 16.891 12.977 1 94.06 238 ILE B O 1
ATOM 4521 N N . ASP B 1 239 ? 17.203 18.109 12.844 1 93.06 239 ASP B N 1
ATOM 4522 C CA . ASP B 1 239 ? 17.781 17.484 14.031 1 93.06 239 ASP B CA 1
ATOM 4523 C C . ASP B 1 239 ? 16.922 17.781 15.266 1 93.06 239 ASP B C 1
ATOM 4525 O O . ASP B 1 239 ? 16.734 16.906 16.109 1 93.06 239 ASP B O 1
ATOM 4529 N N . SER B 1 240 ? 16.453 18.969 15.289 1 93.38 240 SER B N 1
ATOM 4530 C CA . SER B 1 240 ? 15.703 19.391 16.469 1 93.38 240 SER B CA 1
ATOM 4531 C C . SER B 1 240 ? 14.359 18.672 16.547 1 93.38 240 SER B C 1
ATOM 4533 O O . SER B 1 240 ? 13.797 18.516 17.625 1 93.38 240 SER B O 1
ATOM 4535 N N . MET B 1 241 ? 13.852 18.203 15.406 1 93.75 241 MET B N 1
ATOM 4536 C CA . MET B 1 241 ? 12.547 17.547 15.367 1 93.75 241 MET B CA 1
ATOM 4537 C C . MET B 1 241 ? 12.695 16.062 15.117 1 93.75 241 MET B C 1
ATOM 4539 O O . MET B 1 241 ? 11.719 15.375 14.797 1 93.75 241 MET B O 1
ATOM 4543 N N . ASP B 1 242 ? 13.867 15.602 15.18 1 93.06 242 ASP B N 1
ATOM 4544 C CA . ASP B 1 242 ? 14.141 14.172 15.023 1 93.06 242 ASP B CA 1
ATOM 4545 C C . ASP B 1 242 ? 13.805 13.406 16.297 1 93.06 242 ASP B C 1
ATOM 4547 O O . ASP B 1 242 ? 14.328 13.711 17.375 1 93.06 242 ASP B O 1
ATOM 4551 N N . LEU B 1 243 ? 13.016 12.445 16.25 1 92.31 243 LEU B N 1
ATOM 4552 C CA . LEU B 1 243 ? 12.586 11.703 17.438 1 92.31 243 LEU B CA 1
ATOM 4553 C C . LEU B 1 243 ? 13.211 10.312 17.469 1 92.31 243 LEU B C 1
ATOM 4555 O O . LEU B 1 243 ? 12.664 9.398 18.094 1 92.31 243 LEU B O 1
ATOM 4559 N N . THR B 1 244 ? 14.219 10.125 16.766 1 90.75 244 THR B N 1
ATOM 4560 C CA . THR B 1 244 ? 15 8.898 16.891 1 90.75 244 THR B CA 1
ATOM 4561 C C . THR B 1 244 ? 15.789 8.891 18.203 1 90.75 244 THR B C 1
ATOM 4563 O O . THR B 1 244 ? 16.547 9.82 18.484 1 90.75 244 THR B O 1
ATOM 4566 N N . SER B 1 245 ? 15.602 7.898 18.969 1 89.94 245 SER B N 1
ATOM 4567 C CA . SER B 1 245 ? 16.312 7.789 20.234 1 89.94 245 SER B CA 1
ATOM 4568 C C . SER B 1 245 ? 17.781 7.43 20.016 1 89.94 245 SER B C 1
ATOM 4570 O O . SER B 1 245 ? 18.188 7.113 18.891 1 89.94 245 SER B O 1
ATOM 4572 N N . SER B 1 246 ? 18.5 7.543 21.047 1 88.19 246 SER B N 1
ATOM 4573 C CA . SER B 1 246 ? 19.938 7.266 20.984 1 88.19 246 SER B CA 1
ATOM 4574 C C . SER B 1 246 ? 20.203 5.805 20.641 1 88.19 246 SER B C 1
ATOM 4576 O O . SER B 1 246 ? 21.234 5.484 20.047 1 88.19 246 SER B O 1
ATOM 4578 N N . ASP B 1 247 ? 19.281 4.957 20.953 1 86.75 247 ASP B N 1
ATOM 4579 C CA . ASP B 1 247 ? 19.453 3.535 20.656 1 86.75 247 ASP B CA 1
ATOM 4580 C C . ASP B 1 247 ? 18.922 3.182 19.281 1 86.75 247 ASP B C 1
ATOM 4582 O O . ASP B 1 247 ? 18.891 2.008 18.891 1 86.75 247 ASP B O 1
ATOM 4586 N N . GLY B 1 248 ? 18.469 4.148 18.594 1 83.62 248 GLY B N 1
ATOM 4587 C CA . GLY B 1 248 ? 18.047 3.908 17.219 1 83.62 248 GLY B CA 1
ATOM 4588 C C . GLY B 1 248 ? 16.562 3.662 17.078 1 83.62 248 GLY B C 1
ATOM 4589 O O . GLY B 1 248 ? 16.062 3.434 15.977 1 83.62 248 GLY B O 1
ATOM 4590 N N . ARG B 1 249 ? 15.883 3.768 18.234 1 86.62 249 ARG B N 1
ATOM 4591 C CA . ARG B 1 249 ? 14.445 3.531 18.203 1 86.62 249 ARG B CA 1
ATOM 4592 C C . ARG B 1 249 ? 13.688 4.824 17.922 1 86.62 249 ARG B C 1
ATOM 4594 O O . ARG B 1 249 ? 14.078 5.895 18.375 1 86.62 249 ARG B O 1
ATOM 4601 N N . GLU B 1 250 ? 12.555 4.684 17.172 1 90.31 250 GLU B N 1
ATOM 4602 C CA . GLU B 1 250 ? 11.711 5.84 16.891 1 90.31 250 GLU B CA 1
ATOM 4603 C C . GLU B 1 250 ? 10.695 6.062 18.016 1 90.31 250 GLU B C 1
ATOM 4605 O O . GLU B 1 250 ? 9.945 5.156 18.359 1 90.31 250 GLU B O 1
ATOM 4610 N N . LEU B 1 251 ? 10.656 7.203 18.469 1 90.94 251 LEU B N 1
ATOM 4611 C CA . LEU B 1 251 ? 9.75 7.523 19.562 1 90.94 251 LEU B CA 1
ATOM 4612 C C . LEU B 1 251 ? 8.344 7.781 19.047 1 90.94 251 LEU B C 1
ATOM 4614 O O . LEU B 1 251 ? 7.371 7.703 19.812 1 90.94 251 LEU B O 1
ATOM 4618 N N . TYR B 1 252 ? 8.273 8.148 17.875 1 92.19 252 TYR B N 1
ATOM 4619 C CA . TYR B 1 252 ? 6.98 8.32 17.219 1 92.19 252 TYR B CA 1
ATOM 4620 C C . TYR B 1 252 ? 6.816 7.344 16.062 1 92.19 252 TYR B C 1
ATOM 4622 O O . TYR B 1 252 ? 7.555 7.402 15.07 1 92.19 252 TYR B O 1
ATOM 4630 N N . ARG B 1 253 ? 5.828 6.5 16.234 1 90.25 253 ARG B N 1
ATOM 4631 C CA . ARG B 1 253 ? 5.504 5.551 15.172 1 90.25 253 ARG B CA 1
ATOM 4632 C C . ARG B 1 253 ? 3.998 5.5 14.93 1 90.25 253 ARG B C 1
ATOM 4634 O O . ARG B 1 253 ? 3.213 5.402 15.875 1 90.25 253 ARG B O 1
ATOM 4641 N N . SER B 1 254 ? 3.664 5.559 13.648 1 89.75 254 SER B N 1
ATOM 4642 C CA . SER B 1 254 ? 2.248 5.523 13.297 1 89.75 254 SER B CA 1
ATOM 4643 C C . SER B 1 254 ? 1.599 4.219 13.75 1 89.75 254 SER B C 1
ATOM 4645 O O . SER B 1 254 ? 0.414 4.195 14.086 1 89.75 254 SER B O 1
ATOM 4647 N N . VAL B 1 255 ? 2.34 3.141 13.812 1 87.31 255 VAL B N 1
ATOM 4648 C CA . VAL B 1 255 ? 1.799 1.832 14.164 1 87.31 255 VAL B CA 1
ATOM 4649 C C . VAL B 1 255 ? 1.468 1.795 1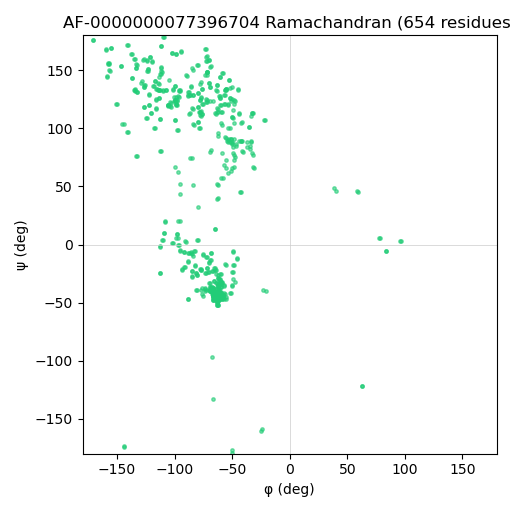5.656 1 87.31 255 VAL B C 1
ATOM 4651 O O . VAL B 1 255 ? 0.817 0.862 16.125 1 87.31 255 VAL B O 1
ATOM 4654 N N . ASP B 1 256 ? 1.882 2.75 16.391 1 90.12 256 ASP B N 1
ATOM 4655 C CA . ASP B 1 256 ? 1.584 2.824 17.828 1 90.12 256 ASP B CA 1
ATOM 4656 C C . ASP B 1 256 ? 0.359 3.697 18.078 1 90.12 256 ASP B C 1
ATOM 4658 O O . ASP B 1 256 ? -0.088 3.824 19.219 1 90.12 256 ASP B O 1
ATOM 4662 N N . ILE B 1 257 ? -0.153 4.309 17.031 1 91.75 257 ILE B N 1
ATOM 4663 C CA . ILE B 1 257 ? -1.276 5.227 17.188 1 91.75 257 ILE B CA 1
ATOM 4664 C C . ILE B 1 257 ? -2.512 4.648 16.5 1 91.75 257 ILE B C 1
ATOM 4666 O O . ILE B 1 257 ? -2.414 4.09 15.398 1 91.75 257 ILE B O 1
ATOM 4670 N N . PRO B 1 258 ? -3.633 4.785 17.156 1 91.44 258 PRO B N 1
ATOM 4671 C CA . PRO B 1 258 ? -4.855 4.332 16.484 1 91.44 258 PRO B CA 1
ATOM 4672 C C . PRO B 1 258 ? -5.27 5.246 15.336 1 91.44 258 PRO B C 1
ATOM 4674 O O . PRO B 1 258 ? -4.977 6.441 15.359 1 91.44 258 PRO B O 1
ATOM 4677 N N . ASN B 1 259 ? -5.867 4.633 14.359 1 90.38 259 ASN B N 1
ATOM 4678 C CA . ASN B 1 259 ? -6.539 5.434 13.344 1 90.38 259 ASN B CA 1
ATOM 4679 C C . ASN B 1 259 ? -7.5 6.441 13.969 1 90.38 259 ASN B C 1
ATOM 4681 O O . ASN B 1 259 ? -8.32 6.082 14.812 1 90.38 259 ASN B O 1
ATOM 4685 N N . PRO B 1 260 ? -7.324 7.672 13.609 1 91.31 260 PRO B N 1
ATOM 4686 C CA . PRO B 1 260 ? -8.133 8.711 14.25 1 91.31 260 PRO B CA 1
ATOM 4687 C C . PRO B 1 260 ? -9.625 8.398 14.211 1 91.31 260 PRO B C 1
ATOM 4689 O O . PRO B 1 260 ? -10.328 8.586 15.203 1 91.31 260 PRO B O 1
ATOM 4692 N N . TYR B 1 261 ? -10.164 7.926 13.172 1 87.94 261 TYR B N 1
ATOM 4693 C CA . TYR B 1 261 ? -11.578 7.578 13.062 1 87.94 261 TYR B CA 1
ATOM 4694 C C . TYR B 1 261 ? -11.93 6.43 14 1 87.94 261 TYR B C 1
ATOM 4696 O O . TYR B 1 261 ? -12.953 6.48 14.695 1 87.94 261 TYR B O 1
ATOM 4704 N N . SER B 1 262 ? -11.07 5.496 13.953 1 87.06 262 SER B N 1
ATOM 4705 C CA . SER B 1 262 ? -11.297 4.359 14.836 1 87.06 262 SER B CA 1
ATOM 4706 C C . SER B 1 262 ? -11.312 4.785 16.297 1 87.06 262 SER B C 1
ATOM 4708 O O . SER B 1 262 ? -12.125 4.297 17.094 1 87.06 262 SER B O 1
ATOM 4710 N N . LYS B 1 263 ? -10.43 5.598 16.609 1 90.69 263 LYS B N 1
ATOM 4711 C CA . LYS B 1 263 ? -10.352 6.09 17.969 1 90.69 263 LYS B CA 1
ATOM 4712 C C . LYS B 1 263 ? -11.633 6.824 18.375 1 90.69 263 LYS B C 1
ATOM 4714 O O . LYS B 1 263 ? -12.156 6.625 19.469 1 90.69 263 LYS B O 1
ATOM 4719 N N . VAL B 1 264 ? -12.141 7.648 17.516 1 91.38 264 VAL B N 1
ATOM 4720 C CA . VAL B 1 264 ? -13.359 8.398 17.781 1 91.38 264 VAL B CA 1
ATOM 4721 C C . VAL B 1 264 ? -14.523 7.43 17.984 1 91.38 264 VAL B C 1
ATOM 4723 O O . VAL B 1 264 ? -15.258 7.531 18.969 1 91.38 264 VAL B O 1
ATOM 4726 N N . VAL B 1 265 ? -14.664 6.5 17.094 1 88.19 265 VAL B N 1
ATOM 4727 C CA . VAL B 1 265 ? -15.758 5.539 17.156 1 88.19 265 VAL B CA 1
ATOM 4728 C C . VAL B 1 265 ? -15.68 4.754 18.469 1 88.19 265 VAL B C 1
ATOM 4730 O O . VAL B 1 265 ? -16.688 4.586 19.156 1 88.19 265 VAL B O 1
ATOM 4733 N N . ARG B 1 266 ? -14.562 4.371 18.797 1 88.38 266 ARG B N 1
ATOM 4734 C CA . ARG B 1 266 ? -14.375 3.578 20 1 88.38 266 ARG B CA 1
ATOM 4735 C C . ARG B 1 266 ? -14.688 4.395 21.25 1 88.38 266 ARG B C 1
ATOM 4737 O O . ARG B 1 266 ? -15.352 3.904 22.172 1 88.38 266 ARG B O 1
ATOM 4744 N N . GLN B 1 267 ? -14.203 5.539 21.25 1 92.06 267 GLN B N 1
ATOM 4745 C CA . GLN B 1 267 ? -14.414 6.395 22.422 1 92.06 267 GLN B CA 1
ATOM 4746 C C . GLN B 1 267 ? -15.891 6.762 22.562 1 92.06 267 GLN B C 1
ATOM 4748 O O . GLN B 1 267 ? -16.422 6.754 23.672 1 92.06 267 GLN B O 1
ATOM 4753 N N . VAL B 1 268 ? -16.516 7.102 21.516 1 92.25 268 VAL B N 1
ATOM 4754 C CA . VAL B 1 268 ? -17.938 7.441 21.531 1 92.25 268 VAL B CA 1
ATOM 4755 C C . VAL B 1 268 ? -18.75 6.219 21.938 1 92.25 268 VAL B C 1
ATOM 4757 O O . VAL B 1 268 ? -19.672 6.32 22.766 1 92.25 268 VAL B O 1
ATOM 4760 N N . SER B 1 269 ? -18.422 5.09 21.375 1 88.69 269 SER B N 1
ATOM 4761 C CA . SER B 1 269 ? -19.125 3.852 21.703 1 88.69 269 SER B CA 1
ATOM 4762 C C . SER B 1 269 ? -18.984 3.523 23.188 1 88.69 269 SER B C 1
ATOM 4764 O O . SER B 1 269 ? -19.969 3.15 23.844 1 88.69 269 SER B O 1
ATOM 4766 N N . ARG B 1 270 ? -17.828 3.689 23.641 1 90.19 270 ARG B N 1
ATOM 4767 C CA . ARG B 1 270 ? -17.578 3.441 25.062 1 90.19 270 ARG B CA 1
ATOM 4768 C C . ARG B 1 270 ? -18.406 4.379 25.938 1 90.19 270 ARG B C 1
ATOM 4770 O O . ARG B 1 270 ? -19 3.951 26.922 1 90.19 270 ARG B O 1
ATOM 4777 N N . HIS B 1 271 ? -18.406 5.598 25.594 1 92.75 271 HIS B N 1
ATOM 4778 C CA . HIS B 1 271 ? -19.172 6.586 26.344 1 92.75 271 HIS B CA 1
ATOM 4779 C C . HIS B 1 271 ? -20.656 6.238 26.344 1 92.75 271 HIS B C 1
ATOM 4781 O O . HIS B 1 271 ? -21.312 6.297 27.391 1 92.75 271 HIS B O 1
ATOM 4787 N N . LEU B 1 272 ? -21.156 5.844 25.188 1 89.25 272 LEU B N 1
ATOM 4788 C CA . LEU B 1 272 ? -22.578 5.523 25.062 1 89.25 272 LEU B CA 1
ATOM 4789 C C . LEU B 1 272 ? -22.922 4.25 25.828 1 89.25 272 LEU B C 1
ATOM 4791 O O . LEU B 1 272 ? -24.031 4.098 26.312 1 89.25 272 LEU B O 1
ATOM 4795 N N . LEU B 1 273 ? -22.016 3.379 25.859 1 87.12 273 LEU B N 1
ATOM 4796 C CA . LEU B 1 273 ? -22.219 2.152 26.625 1 87.12 273 LEU B CA 1
ATOM 4797 C C . LEU B 1 273 ? -22.312 2.455 28.109 1 87.12 273 LEU B C 1
ATOM 4799 O O . LEU B 1 273 ? -23.141 1.872 28.812 1 87.12 273 LEU B O 1
ATOM 4803 N N . LEU B 1 274 ? -21.547 3.373 28.531 1 90.75 274 LEU B N 1
ATOM 4804 C CA . LEU B 1 274 ? -21.484 3.721 29.953 1 90.75 274 LEU B CA 1
ATOM 4805 C C . LEU B 1 274 ? -22.594 4.715 30.312 1 90.75 274 LEU B C 1
ATOM 4807 O O . LEU B 1 274 ? -23.031 4.762 31.453 1 90.75 274 LEU B O 1
ATOM 4811 N N . HIS B 1 275 ? -22.984 5.488 29.344 1 92.19 275 HIS B N 1
ATOM 4812 C CA . HIS B 1 275 ? -24.016 6.508 29.516 1 92.19 275 HIS B CA 1
ATOM 4813 C C . HIS B 1 275 ? -25.047 6.449 28.406 1 92.19 275 HIS B C 1
ATOM 4815 O O . HIS B 1 275 ? -25.141 7.367 27.578 1 92.19 275 HIS B O 1
ATOM 4821 N N . PRO B 1 276 ? -25.906 5.523 28.453 1 86.06 276 PRO B N 1
ATOM 4822 C CA . PRO B 1 276 ? -26.828 5.266 27.344 1 86.06 276 PRO B CA 1
ATOM 4823 C C . PRO B 1 276 ? -27.812 6.418 27.109 1 86.06 276 PRO B C 1
ATOM 4825 O O . PRO B 1 276 ? -28.375 6.543 26.016 1 86.06 276 PRO B O 1
ATOM 4828 N N . GLU B 1 277 ? -28.016 7.246 28.047 1 88.88 277 GLU B N 1
ATOM 4829 C CA . GLU B 1 277 ? -28.984 8.336 27.938 1 88.88 277 GLU B CA 1
ATOM 4830 C C . GLU B 1 277 ? -28.359 9.555 27.25 1 88.88 277 GLU B C 1
ATOM 4832 O O . GLU B 1 277 ? -29.078 10.492 26.875 1 88.88 277 GLU B O 1
ATOM 4837 N N . THR B 1 278 ? -27.125 9.477 27.062 1 89 278 THR B N 1
ATOM 4838 C CA . THR B 1 278 ? -26.438 10.641 26.516 1 89 278 THR B CA 1
ATOM 4839 C C . THR B 1 278 ? -26.531 10.656 24.984 1 89 278 THR B C 1
ATOM 4841 O O . THR B 1 278 ? -26.672 9.602 24.359 1 89 278 THR B O 1
ATOM 4844 N N . SER B 1 279 ? -26.484 11.867 24.531 1 89.62 279 SER B N 1
ATOM 4845 C CA . SER B 1 279 ? -26.453 12.031 23.078 1 89.62 279 SER B CA 1
ATOM 4846 C C . SER B 1 279 ? -25.094 11.648 22.516 1 89.62 279 SER B C 1
ATOM 4848 O O . SER B 1 279 ? -24.062 11.891 23.141 1 89.62 279 SER B O 1
ATOM 4850 N N . VAL B 1 280 ? -25.094 11.109 21.359 1 88.44 280 VAL B N 1
ATOM 4851 C CA . VAL B 1 280 ? -23.875 10.68 20.656 1 88.44 280 VAL B CA 1
ATOM 4852 C C . VAL B 1 280 ? -22.969 11.883 20.438 1 88.44 280 VAL B C 1
ATOM 4854 O O . VAL B 1 280 ? -21.75 11.734 20.359 1 88.44 280 VAL B O 1
ATOM 4857 N N . MET B 1 281 ? -23.594 13.078 20.406 1 87.44 281 MET B N 1
ATOM 4858 C CA . MET B 1 281 ? -22.844 14.281 20.078 1 87.44 281 MET B CA 1
ATOM 4859 C C . MET B 1 281 ? -22.016 14.75 21.266 1 87.44 281 MET B C 1
ATOM 4861 O O . MET B 1 281 ? -21 15.422 21.078 1 87.44 281 MET B O 1
ATOM 4865 N N . GLU B 1 282 ? -22.406 14.344 22.391 1 89.12 282 GLU B N 1
ATOM 4866 C CA . GLU B 1 282 ? -21.781 14.836 23.609 1 89.12 282 GLU B CA 1
ATOM 4867 C C . GLU B 1 282 ? -20.297 14.453 23.672 1 89.12 282 GLU B C 1
ATOM 4869 O O . GLU B 1 282 ? -19.438 15.312 23.844 1 89.12 282 GLU B O 1
ATOM 4874 N N . PRO B 1 283 ? -20.062 13.203 23.484 1 92.31 283 PRO B N 1
ATOM 4875 C CA . PRO B 1 283 ? -18.656 12.797 23.594 1 92.31 283 PRO B CA 1
ATOM 4876 C C . PRO B 1 283 ? -17.875 13.039 22.297 1 92.31 283 PRO B C 1
ATOM 4878 O O . PRO B 1 283 ? -16.656 12.859 22.266 1 92.31 283 PRO B O 1
ATOM 4881 N N . MET B 1 284 ? -18.469 13.438 21.281 1 91.69 284 MET B N 1
ATOM 4882 C CA . MET B 1 284 ? -17.891 13.453 19.938 1 91.69 284 MET B CA 1
ATOM 4883 C C . MET B 1 284 ? -16.734 14.445 19.844 1 91.69 284 MET B C 1
ATOM 4885 O O . MET B 1 284 ? -15.664 14.102 19.359 1 91.69 284 MET B O 1
ATOM 4889 N N . ASP B 1 285 ? -16.938 15.633 20.328 1 90.38 285 ASP B N 1
ATOM 4890 C CA . ASP B 1 285 ? -15.922 16.688 20.219 1 90.38 285 ASP B CA 1
ATOM 4891 C C . ASP B 1 285 ? -14.648 16.312 20.969 1 90.38 285 ASP B C 1
ATOM 4893 O O . ASP B 1 285 ? -13.547 16.453 20.438 1 90.38 285 ASP B O 1
ATOM 4897 N N . GLU B 1 286 ? -14.883 15.898 22.141 1 93.5 286 GLU B N 1
ATOM 4898 C CA . GLU B 1 286 ? -13.734 15.5 22.953 1 93.5 286 GLU B CA 1
ATOM 4899 C C . GLU B 1 286 ? -13.016 14.305 22.328 1 93.5 286 GLU B C 1
ATOM 4901 O O . GLU B 1 286 ? -11.781 14.25 22.328 1 93.5 286 GLU B O 1
ATOM 4906 N N . ALA B 1 287 ? -13.789 13.352 21.812 1 94.06 287 ALA B N 1
ATOM 4907 C CA . ALA B 1 287 ? -13.203 12.188 21.156 1 94.06 287 ALA B CA 1
ATOM 4908 C C . ALA B 1 287 ? -12.359 12.602 19.953 1 94.06 287 ALA B C 1
ATOM 4910 O O . ALA B 1 287 ? -11.258 12.078 19.75 1 94.06 287 ALA B O 1
ATOM 4911 N N . LYS B 1 288 ? -12.828 13.5 19.219 1 92.81 288 LYS B N 1
ATOM 4912 C CA . LYS B 1 288 ? -12.109 13.984 18.047 1 92.81 288 LYS B CA 1
ATOM 4913 C C . LYS B 1 288 ? -10.828 14.711 18.453 1 92.81 288 LYS B C 1
ATOM 4915 O O . LYS B 1 288 ? -9.773 14.508 17.844 1 92.81 288 LYS B O 1
ATOM 4920 N N . LYS B 1 289 ? -10.938 15.547 19.453 1 92.25 289 LYS B N 1
ATOM 4921 C CA . LYS B 1 289 ? -9.766 16.266 19.953 1 92.25 289 LYS B CA 1
ATOM 4922 C C . LYS B 1 289 ? -8.68 15.305 20.406 1 92.25 289 LYS B C 1
ATOM 4924 O O . LYS B 1 289 ? -7.504 15.492 20.094 1 92.25 289 LYS B O 1
ATOM 4929 N N . GLN B 1 290 ? -9.086 14.32 21.078 1 93.62 290 GLN B N 1
ATOM 4930 C CA . GLN B 1 290 ? -8.141 13.328 21.578 1 93.62 290 GLN B CA 1
ATOM 4931 C C . GLN B 1 290 ? -7.523 12.531 20.422 1 93.62 290 GLN B C 1
ATOM 4933 O O . GLN B 1 290 ? -6.348 12.164 20.484 1 93.62 290 GLN B O 1
ATOM 4938 N N . ALA B 1 291 ? -8.32 12.242 19.438 1 93.31 291 ALA B N 1
ATOM 4939 C CA . ALA B 1 291 ? -7.848 11.469 18.297 1 93.31 291 ALA B CA 1
ATOM 4940 C C . ALA B 1 291 ? -6.809 12.25 17.5 1 93.31 291 ALA B C 1
ATOM 4942 O O . ALA B 1 291 ? -5.922 11.656 16.875 1 93.31 291 ALA B O 1
ATOM 4943 N N . MET B 1 292 ? -6.836 13.539 17.625 1 92.81 292 MET B N 1
ATOM 4944 C CA . MET B 1 292 ? -5.965 14.391 16.828 1 92.81 292 MET B CA 1
ATOM 4945 C C . MET B 1 292 ? -4.652 14.664 17.547 1 92.81 292 MET B C 1
ATOM 4947 O O . MET B 1 292 ? -3.654 15.023 16.922 1 92.81 292 MET B O 1
ATOM 4951 N N . LYS B 1 293 ? -4.602 14.5 18.734 1 93.19 293 LYS B N 1
ATOM 4952 C CA . LYS B 1 293 ? -3.467 14.883 19.562 1 93.19 293 LYS B CA 1
ATOM 4953 C C . LYS B 1 293 ? -2.184 14.211 19.094 1 93.19 293 LYS B C 1
ATOM 4955 O O . LYS B 1 293 ? -1.156 14.867 18.922 1 93.19 293 LYS B O 1
ATOM 4960 N N . PRO B 1 294 ? -2.264 12.898 18.781 1 94.56 294 PRO B N 1
ATOM 4961 C CA . PRO B 1 294 ? -1.031 12.234 18.344 1 94.56 294 PRO B CA 1
ATOM 4962 C C . PRO B 1 294 ? -0.551 12.727 16.984 1 94.56 294 PRO B C 1
ATOM 4964 O O . PRO B 1 294 ? 0.581 12.438 16.578 1 94.56 294 PRO B O 1
ATOM 4967 N N . LEU B 1 295 ? -1.388 13.438 16.281 1 95.19 295 LEU B N 1
ATOM 4968 C CA . LEU B 1 295 ? -1.051 13.883 14.93 1 95.19 295 LEU B CA 1
ATOM 4969 C C . LEU B 1 295 ? -0.538 15.312 14.938 1 95.19 295 LEU B C 1
ATOM 4971 O O . LEU B 1 295 ? -0.355 15.922 13.883 1 95.19 295 LEU B O 1
ATOM 4975 N N . GLU B 1 296 ? -0.318 15.805 16.078 1 92.69 296 GLU B N 1
ATOM 4976 C CA . GLU B 1 296 ? 0.209 17.156 16.266 1 92.69 296 GLU B CA 1
ATOM 4977 C C . GLU B 1 296 ? 1.623 17.125 16.828 1 92.69 296 GLU B C 1
ATOM 4979 O O . GLU B 1 296 ? 2.016 16.156 17.484 1 92.69 296 GLU B O 1
ATOM 4984 N N . VAL B 1 297 ? 2.318 18.125 16.5 1 92.88 297 VAL B N 1
ATOM 4985 C CA . VAL B 1 297 ? 3.656 18.266 17.078 1 92.88 297 VAL B CA 1
ATOM 4986 C C . VAL B 1 297 ? 3.559 18.438 18.594 1 92.88 297 VAL B C 1
ATOM 4988 O O . VAL B 1 297 ? 2.748 19.219 19.078 1 92.88 297 VAL B O 1
ATOM 4991 N N . SER B 1 298 ? 4.316 17.719 19.266 1 90.94 298 SER B N 1
ATOM 4992 C CA . SER B 1 298 ? 4.285 17.797 20.719 1 90.94 298 SER B CA 1
ATOM 4993 C C . SER B 1 298 ? 4.828 19.141 21.203 1 90.94 298 SER B C 1
ATOM 4995 O O . SER B 1 298 ? 5.637 19.781 20.531 1 90.94 298 SER B O 1
ATOM 4997 N N . ASN B 1 299 ? 4.379 19.531 22.344 1 89.81 299 ASN B N 1
ATOM 4998 C CA . ASN B 1 299 ? 4.852 20.766 22.938 1 89.81 299 ASN B CA 1
ATOM 4999 C C . ASN B 1 299 ? 6.352 20.719 23.219 1 89.81 299 ASN B C 1
ATOM 5001 O O . ASN B 1 299 ? 7.051 21.734 23.047 1 89.81 299 ASN B O 1
ATOM 5005 N N . ASP B 1 300 ? 6.797 19.594 23.609 1 89.62 300 ASP B N 1
ATOM 5006 C CA . ASP B 1 300 ? 8.227 19.422 23.859 1 89.62 300 ASP B CA 1
ATOM 5007 C C . ASP B 1 300 ? 9.031 19.688 22.578 1 89.62 300 ASP B C 1
ATOM 5009 O O . ASP B 1 300 ? 10.078 20.344 22.625 1 89.62 300 ASP B O 1
ATOM 5013 N N . LEU B 1 301 ? 8.539 19.188 21.516 1 89.94 301 LEU B N 1
ATOM 5014 C CA . LEU B 1 301 ? 9.234 19.359 20.25 1 89.94 301 LEU B CA 1
ATOM 5015 C C . LEU B 1 301 ? 9.188 20.812 19.797 1 89.94 301 LEU B C 1
ATOM 5017 O O . LEU B 1 301 ? 10.156 21.312 19.219 1 89.94 301 LEU B O 1
ATOM 5021 N N . ILE B 1 302 ? 8.117 21.484 20.031 1 89.56 302 ILE B N 1
ATOM 5022 C CA . ILE B 1 302 ? 7.98 22.891 19.656 1 89.56 302 ILE B CA 1
ATOM 5023 C C . ILE B 1 302 ? 9.023 23.719 20.406 1 89.56 302 ILE B C 1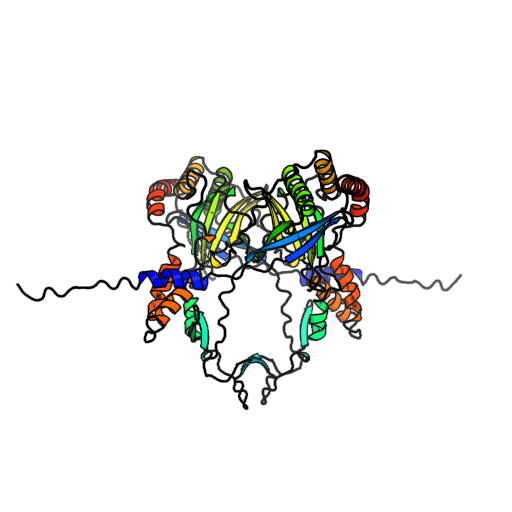
ATOM 5025 O O . ILE B 1 302 ? 9.68 24.578 19.797 1 89.56 302 ILE B O 1
ATOM 5029 N N . GLU B 1 303 ? 9.18 23.469 21.594 1 91 303 GLU B N 1
ATOM 5030 C CA . GLU B 1 303 ? 10.148 24.203 22.406 1 91 303 GLU B CA 1
ATOM 5031 C C . GLU B 1 303 ? 11.578 23.906 21.938 1 91 303 GLU B C 1
ATOM 5033 O O . GLU B 1 303 ? 12.398 24.828 21.828 1 91 303 GLU B O 1
ATOM 5038 N N . LYS B 1 304 ? 11.805 22.688 21.672 1 90.75 304 LYS B N 1
ATOM 5039 C CA . LYS B 1 304 ? 13.133 22.281 21.234 1 90.75 304 LYS B CA 1
ATOM 5040 C C . LYS B 1 304 ? 13.484 22.875 19.875 1 90.75 304 LYS B C 1
ATOM 5042 O O . LYS B 1 304 ? 14.648 23.141 19.578 1 90.75 304 LYS B O 1
ATOM 5047 N N . THR B 1 305 ? 12.516 23.062 19.078 1 91.44 305 THR B N 1
ATOM 5048 C CA . THR B 1 305 ? 12.727 23.469 17.703 1 91.44 305 THR B CA 1
ATOM 5049 C C . THR B 1 305 ? 12.781 25 17.594 1 91.44 305 THR B C 1
ATOM 5051 O O . THR B 1 305 ? 13.25 25.531 16.578 1 91.44 305 THR B O 1
ATOM 5054 N N . ALA B 1 306 ? 12.406 25.797 18.531 1 90.56 306 ALA B N 1
ATOM 5055 C CA . ALA B 1 306 ? 12.25 27.25 18.5 1 90.56 306 ALA B CA 1
ATOM 5056 C C . ALA B 1 306 ? 13.547 27.922 18.047 1 90.56 306 ALA B C 1
ATOM 5058 O O . ALA B 1 306 ? 13.539 28.781 17.156 1 90.56 306 ALA B O 1
ATOM 5059 N N . PRO B 1 307 ? 14.711 27.531 18.594 1 91.88 307 PRO B N 1
ATOM 5060 C CA . PRO B 1 307 ? 15.953 28.188 18.156 1 91.88 307 PRO B CA 1
ATOM 5061 C C . PRO B 1 307 ? 16.25 27.938 16.688 1 91.88 307 PRO B C 1
ATOM 5063 O O . PRO B 1 307 ? 16.719 28.844 15.984 1 91.88 307 PRO B O 1
ATOM 5066 N N . SER B 1 308 ? 16.062 26.672 16.312 1 91.88 308 SER B N 1
ATOM 5067 C CA . SER B 1 308 ? 16.328 26.344 14.914 1 91.88 308 SER B CA 1
ATOM 5068 C C . SER B 1 308 ? 15.383 27.094 13.984 1 91.88 308 SER B C 1
ATOM 5070 O O . SER B 1 308 ? 15.758 27.469 12.867 1 91.88 308 SER B O 1
ATOM 5072 N N . LEU B 1 309 ? 14.242 27.312 14.422 1 89.25 309 LEU B N 1
ATOM 5073 C CA . LEU B 1 309 ? 13.258 28.031 13.617 1 89.25 309 LEU B CA 1
ATOM 5074 C C . LEU B 1 309 ? 13.664 29.484 13.43 1 89.25 309 LEU B C 1
ATOM 5076 O O . LEU B 1 309 ? 13.461 30.062 12.359 1 89.25 309 LEU B O 1
ATOM 5080 N N . LYS B 1 310 ? 14.148 30.078 14.406 1 89.06 310 LYS B N 1
ATOM 5081 C CA . LYS B 1 310 ? 14.648 31.453 14.312 1 89.06 310 LYS B CA 1
ATOM 5082 C C . LYS B 1 310 ? 15.766 31.547 13.281 1 89.06 310 LYS B C 1
ATOM 5084 O O . LYS B 1 310 ? 15.805 32.5 12.484 1 89.06 310 LYS B O 1
ATOM 5089 N N . LYS B 1 311 ? 16.625 30.609 13.258 1 90.12 311 LYS B N 1
ATOM 5090 C CA . LYS B 1 311 ? 17.719 30.562 12.289 1 90.12 311 LYS B CA 1
ATOM 5091 C C . LYS B 1 311 ? 17.188 30.453 10.867 1 90.12 311 LYS B C 1
ATOM 5093 O O . LYS B 1 311 ? 17.688 31.109 9.953 1 90.12 311 LYS B O 1
ATOM 5098 N N . VAL B 1 312 ? 16.25 29.562 10.688 1 88.62 312 VAL B N 1
ATOM 5099 C CA . VAL B 1 312 ? 15.664 29.359 9.375 1 88.62 312 VAL B CA 1
ATOM 5100 C C . VAL B 1 312 ? 15.008 30.656 8.891 1 88.62 312 VAL B C 1
ATOM 5102 O O . VAL B 1 312 ? 15.141 31.031 7.727 1 88.62 312 VAL B O 1
ATOM 5105 N N . ALA B 1 313 ? 14.289 31.344 9.758 1 85.25 313 ALA B N 1
ATOM 5106 C CA . ALA B 1 313 ? 13.617 32.594 9.414 1 85.25 313 ALA B CA 1
ATOM 5107 C C . ALA B 1 313 ? 14.617 33.656 8.984 1 85.25 313 ALA B C 1
ATOM 5109 O O . ALA B 1 313 ? 14.32 34.469 8.117 1 85.25 313 ALA B O 1
ATOM 5110 N N . GLU B 1 314 ? 15.711 33.625 9.484 1 87.5 314 GLU B N 1
ATOM 5111 C CA . GLU B 1 314 ? 16.75 34.594 9.172 1 87.5 314 GLU B CA 1
ATOM 5112 C C . GLU B 1 314 ? 17.344 34.344 7.789 1 87.5 314 GLU B C 1
ATOM 5114 O O . GLU B 1 314 ? 17.656 35.281 7.066 1 87.5 314 GLU B O 1
ATOM 5119 N N . VAL B 1 315 ? 17.484 33.094 7.457 1 86.81 315 VAL B N 1
ATOM 5120 C CA . VAL B 1 315 ? 18.219 32.781 6.238 1 86.81 315 VAL B CA 1
ATOM 5121 C C . VAL B 1 315 ? 17.25 32.656 5.07 1 86.81 315 VAL B C 1
ATOM 5123 O O . VAL B 1 315 ? 17.656 32.656 3.906 1 86.81 315 VAL B O 1
ATOM 5126 N N . PHE B 1 316 ? 16.016 32.406 5.34 1 81.31 316 PHE B N 1
ATOM 5127 C CA . PHE B 1 316 ? 14.992 32.406 4.309 1 81.31 316 PHE B CA 1
ATOM 5128 C C . PHE B 1 316 ? 14.031 33.562 4.484 1 81.31 316 PHE B C 1
ATOM 5130 O O . PHE B 1 316 ? 12.945 33.406 5.055 1 81.31 316 PHE B O 1
ATOM 5137 N N . PRO B 1 317 ? 14.406 34.719 4.051 1 69.5 317 PRO B N 1
ATOM 5138 C CA . PRO B 1 317 ? 13.547 35.875 4.273 1 69.5 317 PRO B CA 1
ATOM 5139 C C . PRO B 1 317 ? 12.188 35.75 3.592 1 69.5 317 PRO B C 1
ATOM 5141 O O . PRO B 1 317 ? 12.094 35.156 2.512 1 69.5 317 PRO B O 1
ATOM 5144 N N . VAL B 1 318 ? 11.086 35.656 4.383 1 58.22 318 VAL B N 1
ATOM 5145 C CA . VAL B 1 318 ? 9.688 35.562 3.975 1 58.22 318 VAL B CA 1
ATOM 5146 C C . VAL B 1 318 ? 9.375 36.625 2.93 1 58.22 318 VAL B C 1
ATOM 5148 O O . VAL B 1 318 ? 9.523 37.812 3.193 1 58.22 318 VAL B O 1
ATOM 5151 N N . ARG B 1 319 ? 9.758 36.438 1.762 1 51.06 319 ARG B N 1
ATOM 5152 C CA . ARG B 1 319 ? 9.281 37.438 0.822 1 51.06 319 ARG B CA 1
ATOM 5153 C C . ARG B 1 319 ? 7.762 37.406 0.701 1 51.06 319 ARG B C 1
ATOM 5155 O O . ARG B 1 319 ? 7.156 36.344 0.726 1 51.06 319 ARG B O 1
ATOM 5162 N N . ALA B 1 320 ? 7.055 38.344 1.105 1 41.5 320 ALA B N 1
ATOM 5163 C CA . ALA B 1 320 ? 5.645 38.656 0.871 1 41.5 320 ALA B CA 1
ATOM 5164 C C . ALA B 1 320 ? 5.227 38.25 -0.54 1 41.5 320 ALA B C 1
ATOM 5166 O O . ALA B 1 320 ? 5.828 38.688 -1.523 1 41.5 320 ALA B O 1
ATOM 5167 N N . PHE B 1 321 ? 4.93 37 -0.689 1 41.19 321 PHE B N 1
ATOM 5168 C CA . PHE B 1 321 ? 4.312 36.625 -1.957 1 41.19 321 PHE B CA 1
ATOM 5169 C C . PHE B 1 321 ? 3.27 37.656 -2.373 1 41.19 321 PHE B C 1
ATOM 5171 O O . PHE B 1 321 ? 2.316 37.906 -1.635 1 41.19 321 PHE B O 1
ATOM 5178 N N . LYS B 1 322 ? 3.582 38.625 -3.043 1 37.19 322 LYS B N 1
ATOM 5179 C CA . LYS B 1 322 ? 2.586 39.469 -3.699 1 37.19 322 LYS B CA 1
ATOM 5180 C C . LYS B 1 322 ? 1.598 38.625 -4.5 1 37.19 322 LYS B C 1
ATOM 5182 O O . LYS B 1 322 ? 1.993 37.875 -5.402 1 37.19 322 LYS B O 1
ATOM 5187 N N . ARG B 1 323 ? 0.513 38.156 -3.846 1 37.06 323 ARG B N 1
ATOM 5188 C CA . ARG B 1 323 ? -0.643 37.656 -4.594 1 37.06 323 ARG B CA 1
ATOM 5189 C C . ARG B 1 323 ? -0.866 38.5 -5.855 1 37.06 323 ARG B C 1
ATOM 5191 O O . ARG B 1 323 ? -1.108 39.688 -5.777 1 37.06 323 ARG B O 1
ATOM 5198 N N . ILE B 1 324 ? -0.291 38.188 -6.852 1 38 324 ILE B N 1
ATOM 5199 C CA . ILE B 1 324 ? -0.718 38.875 -8.07 1 38 324 ILE B CA 1
ATOM 5200 C C . ILE B 1 324 ? -2.223 38.719 -8.258 1 38 324 ILE B C 1
ATOM 5202 O O . ILE B 1 324 ? -2.705 37.594 -8.438 1 38 324 ILE B O 1
ATOM 5206 N N . LYS B 1 325 ? -3.072 39.625 -7.711 1 37.53 325 LYS B N 1
ATOM 5207 C CA . LYS B 1 325 ? -4.469 39.781 -8.102 1 37.53 325 LYS B CA 1
ATOM 5208 C C . LYS B 1 325 ? -4.625 39.75 -9.617 1 37.53 325 LYS B C 1
ATOM 5210 O O . LYS B 1 325 ? -4.059 40.594 -10.32 1 37.53 325 LYS B O 1
ATOM 5215 N N . GLN B 1 326 ? -4.812 38.625 -10.227 1 36.47 326 GLN B N 1
ATOM 5216 C CA . GLN B 1 326 ? -5.297 38.688 -11.602 1 36.47 326 GLN B CA 1
ATOM 5217 C C . GLN B 1 326 ? -6.602 39.469 -11.703 1 36.47 326 GLN B C 1
ATOM 5219 O O . GLN B 1 326 ? -7.602 39.094 -11.078 1 36.47 326 GLN B O 1
ATOM 5224 N N . LYS B 1 327 ? -6.551 40.781 -11.961 1 29.41 327 LYS B N 1
ATOM 5225 C CA . LYS B 1 327 ? -7.699 41.531 -12.445 1 29.41 327 LYS B CA 1
ATOM 5226 C C . LYS B 1 327 ? -8.359 40.844 -13.633 1 29.41 327 LYS B C 1
ATOM 5228 O O . LYS B 1 327 ? -7.699 40.531 -14.625 1 29.41 327 LYS B O 1
ATOM 5233 N N . LYS B 1 328 ? -9.492 40.312 -13.391 1 41.88 328 LYS B N 1
ATOM 5234 C CA . LYS B 1 328 ? -10.469 40.062 -14.438 1 41.88 328 LYS B CA 1
ATOM 5235 C C . LYS B 1 328 ? -10.664 41.25 -15.352 1 41.88 328 LYS B C 1
ATOM 5237 O O . LYS B 1 328 ? -11.062 42.344 -14.891 1 41.88 328 LYS B O 1
ATOM 5242 N N . GLU B 1 329 ? -9.836 41.344 -16.312 1 25.67 329 GLU B N 1
ATOM 5243 C CA . GLU B 1 329 ? -10.461 42.094 -17.391 1 25.67 329 GLU B CA 1
ATOM 5244 C C . GLU B 1 329 ? -11.711 41.406 -17.906 1 25.67 329 GLU B C 1
ATOM 5246 O O . GLU B 1 329 ? -11.75 40.188 -18 1 25.67 329 GLU B O 1
#

Foldseek 3Di:
DDDPDDPPPPPPPPVVVVVVVVVPPPPPQPFWQWDWEAADPVDTFIKTKGWPAADDDQPPPPPPVDPPPDPDDDFDFPPDPVRDGDPQQPDWDWDDDPPDTDTDTPVRVVLVQFDQDFFDKYFPDKDALVPPDPVFQPFRTKMKMAGDPPDVVSRVSQVVVLVVCVVVRMKTWIWGDRGGRGDIFIWIWHWDDDPVDIITMIGTGDDPVVDDDDDDDPPPDPPPDDDPLLVVLVVLLCVLQAQQDPVRDHPQDPVVADDLVSQLVVQLVVVCVVPVPDDSVVCNVVSNVVSCVSVDRDPSSVVSNVVSVVSNCVRDPPDPPPPPPPPDD/DDDPDDPPPPPPPPVVVVVVVVVPPPPPQPFWQWDWEAADPPDTFIKTKGWDAADDDQPPPPPPVDPPPDPDDDFDFPPDPVRDGDPQQADWDWDDDPPDTDTDTPVRVVLVQFDQDFFDKYFPDKDALVPPDPVFQPDRTKMKMAGDPPDVVSRVSQVVVLVVCVVVRMKTWIWGDRGGRGDIFIWIWHWDDDPVDIITMIGTGDDPVVDDDDDDDPPPDPPPDDDPLLVVLVVLLCVLQAQQDPVRDHPQDPVVADDLVSQLVVQLVVVCVVPVPDDSVVCNVVSNVVSCVSVDRDPSSCVSNVVSVVSNCVRDPPDPPPPPPPPDD

Secondary structure (DSSP, 8-state):
-----------HHHHHHHHHHHHHS----PPPEEEEEEEETTEEEEEEEEEEEE-------B----S-----EEEEE-SSTT-PBPPGGGPEEEEEETTEEEEEEHHHHHHHT-----SEEEEEEEEEGGGS-GGG---SEEEEEEEPTT-HHHHHHHHHHHHHHHHHTEEEEEEEE-STTPPPEEEEEEEEE-SS-EEEEEEEPP-GGGB---------S---PPPHHHHHHHHHHHHHTB-B-TTS-BS--GGGS--HHHHHHHHHHHHHHH-TTS-TTTTHHHHHHHHHGGGS--HHHHHHHHHHHHHHHHHS-------------/-----------HHHHHHHHHHHHHS----PPPEEEEEEEETTEEEEEEEEEEEE-------B----S-----EEEEE-SSTT-PBPPGGGPEEEEEETTEEEEEEHHHHHHHT-----SEEEEEEEEEGGGS-GGG---SEEEEEEEPTT-HHHHHHHHHHHHHHHHHTEEEEEEEE-STTPPPEEEEEEEEE-SS-EEEEEEEPP-GGGB---------S---PPPHHHHHHHHHHHHHTB-B-TTS-BS--GGGS--HHHHHHHHHHHHHHH-TTS-TTTTHHHHHHHHHGGGS--HHHHHHHHHHHHHHHHHS-------------

Solvent-accessible surface area (backbone atoms only — not comparable to full-atom values): 36235 Å² total; per-residue (Å²): 137,79,86,77,76,80,82,77,78,81,71,69,69,65,63,53,52,55,54,51,55,52,57,65,64,64,66,73,75,73,76,61,49,73,45,57,37,27,65,44,101,76,39,73,33,47,25,30,31,38,71,40,29,38,68,60,66,72,73,65,53,42,64,48,60,58,89,62,70,39,56,48,45,84,36,40,19,28,64,46,98,75,46,50,68,51,58,71,76,70,40,54,35,11,41,73,54,72,94,40,70,46,78,34,46,42,64,54,53,54,51,61,50,48,33,100,37,64,56,42,35,31,45,47,37,27,37,49,47,83,66,60,54,78,74,39,37,44,17,56,41,26,33,36,37,37,47,30,85,92,37,64,68,25,39,48,54,49,50,45,50,36,51,40,28,54,76,66,48,31,25,38,32,26,32,38,16,86,39,68,28,37,60,70,42,49,27,36,35,38,56,42,81,53,97,63,43,67,37,33,38,36,39,41,53,46,28,32,72,20,51,42,86,71,85,72,74,65,68,66,50,89,68,69,77,75,48,71,64,46,42,50,24,50,42,44,35,48,58,41,36,40,41,51,42,94,86,69,45,67,73,73,52,54,54,79,34,65,43,44,56,57,44,24,53,51,48,36,47,49,49,38,70,76,36,70,86,55,60,74,67,68,47,40,60,61,28,46,55,61,37,43,52,83,64,43,58,49,70,70,43,53,64,58,26,47,67,31,46,54,48,36,45,67,65,51,67,81,68,78,74,74,75,75,76,78,74,82,124,141,78,84,76,75,83,80,78,76,80,73,70,69,63,64,54,53,56,54,51,55,54,58,65,64,64,67,73,76,73,76,62,50,73,45,56,37,26,66,44,99,77,39,71,33,46,26,30,31,39,72,40,27,38,68,61,66,73,73,66,52,42,64,50,60,58,88,62,70,38,55,50,44,82,36,40,19,26,64,46,98,76,46,50,68,49,58,71,76,70,39,54,34,10,41,73,55,74,94,40,68,44,79,34,45,42,63,54,53,54,52,63,50,46,33,98,37,64,56,40,36,32,45,47,35,27,39,49,48,82,65,60,54,76,75,38,39,42,16,56,40,27,35,36,37,36,49,31,84,91,37,64,68,24,40,48,54,50,49,43,50,36,51,38,29,54,75,66,48,32,26,37,32,26,32,38,16,87,40,68,29,35,61,70,41,49,28,36,36,38,55,43,82,52,97,62,41,65,38,33,37,37,40,40,51,47,29,33,72,18,51,43,85,70,87,70,74,64,67,65,50,88,68,67,77,76,49,69,66,46,44,49,24,51,43,45,34,49,59,40,36,40,42,50,42,94,86,70,46,65,75,73,53,55,54,78,34,66,45,44,56,58,42,24,52,50,47,36,48,50,48,39,71,77,36,70,87,54,60,76,68,69,48,40,61,60,27,46,53,59,36,44,51,83,64,42,60,49,69,70,44,51,63,57,26,48,67,30,44,54,47,36,43,68,66,50,68,80,67,79,74,72,74,76,76,78,72,82,122

pLDDT: mean 76.04, std 20.96, range [20.91, 97.44]

InterPro domains:
  IPR006164 Ku70/Ku80, DNA-binding domain [PF02735] (41-230)
  IPR006164 Ku70/Ku80, DNA-binding domain [SM00559] (83-222)
  IPR016194 SPOC-like, C-terminal domain superfamily [G3DSA:2.40.290.10] (29-224)
  IPR016194 SPOC-like, C-terminal domain superfamily [SSF100939] (32-320)
  IPR024193 Ku80 [cd00873] (30-319)

Nearest PDB structures (foldseek):
  7z6o-assembly1_B  TM=7.978E-01  e=2.374E-26  Homo sapiens
  8asc-assembly1_B  TM=8.073E-01  e=1.821E-25  Homo sapiens
  6erf-assembly1_B  TM=7.941E-01  e=7.411E-26  Homo sapiens
  8asc-assembly1_L  TM=7.764E-01  e=4.872E-26  Homo sapiens
  6erf-assembly2_D  TM=7.928E-01  e=1.062E-25  Homo sapiens

Radius of gyration: 29.33 Å; Cα contacts (8 Å, |Δi|>4): 1130; chains: 2; bounding box: 73×85×136 Å

Organism: Artemia franciscana (NCBI:txid6661)